Protein AF-0000000075946538 (afdb_homodimer)

Structure (mmCIF, N/CA/C/O backbone):
data_AF-0000000075946538-model_v1
#
loop_
_entity.id
_entity.type
_entity.pdbx_description
1 polymer 'Acid phosphatase 1'
#
loop_
_atom_site.group_PDB
_atom_site.id
_atom_site.type_symbol
_atom_site.label_atom_id
_atom_site.label_alt_id
_atom_site.label_comp_id
_atom_site.label_asym_id
_atom_site.label_entity_id
_atom_site.label_seq_id
_atom_site.pdbx_PDB_ins_code
_atom_site.Cartn_x
_atom_site.Cartn_y
_atom_site.Cartn_z
_atom_site.occupancy
_atom_site.B_iso_or_equiv
_atom_site.auth_seq_id
_atom_site.auth_comp_id
_atom_site.auth_asym_id
_atom_site.auth_atom_id
_atom_site.pdbx_PDB_model_num
ATOM 1 N N . MET A 1 1 ? -5.867 26.188 -26.312 1 31.89 1 MET A N 1
ATOM 2 C CA . MET A 1 1 ? -4.719 25.594 -26.984 1 31.89 1 MET A CA 1
ATOM 3 C C . MET A 1 1 ? -4.777 24.078 -26.922 1 31.89 1 MET A C 1
ATOM 5 O O . MET A 1 1 ? -4.801 23.5 -25.828 1 31.89 1 MET A O 1
ATOM 9 N N . MET A 1 2 ? -5.117 23.438 -27.969 1 32.75 2 MET A N 1
ATOM 10 C CA . MET A 1 2 ? -5.164 21.984 -28.156 1 32.75 2 MET A CA 1
ATOM 11 C C . MET A 1 2 ? -3.781 21.375 -27.969 1 32.75 2 MET A C 1
ATOM 13 O O . MET A 1 2 ? -2.828 21.75 -28.656 1 32.75 2 MET A O 1
ATOM 17 N N . LEU A 1 3 ? -3.543 21.016 -26.766 1 44.72 3 LEU A N 1
ATOM 18 C CA . LEU A 1 3 ? -2.23 20.391 -26.656 1 44.72 3 LEU A CA 1
ATOM 19 C C . LEU A 1 3 ? -2.014 19.391 -27.781 1 44.72 3 LEU A C 1
ATOM 21 O O . LEU A 1 3 ? -2.91 18.594 -28.094 1 44.72 3 LEU A O 1
ATOM 25 N N . GLY A 1 4 ? -1.104 19.594 -28.562 1 42.53 4 GLY A N 1
ATOM 26 C CA . GLY A 1 4 ? -0.754 18.75 -29.688 1 42.53 4 GLY A CA 1
ATOM 27 C C . GLY A 1 4 ? -0.598 17.281 -29.312 1 42.53 4 GLY A C 1
ATOM 28 O O . GLY A 1 4 ? -0.566 16.938 -28.141 1 42.53 4 GLY A O 1
ATOM 29 N N . PRO A 1 5 ? -0.587 16.406 -30.328 1 46 5 PRO A N 1
ATOM 30 C CA . PRO A 1 5 ? -0.604 14.945 -30.141 1 46 5 PRO A CA 1
ATOM 31 C C . PRO A 1 5 ? 0.456 14.477 -29.141 1 46 5 PRO A C 1
ATOM 33 O O . PRO A 1 5 ? 0.203 13.562 -28.359 1 46 5 PRO A O 1
ATOM 36 N N . ARG A 1 6 ? 1.699 14.93 -29.188 1 50.16 6 ARG A N 1
ATOM 37 C CA . ARG A 1 6 ? 2.797 14.578 -28.297 1 50.16 6 ARG A CA 1
ATOM 38 C C . ARG A 1 6 ? 2.498 15.023 -26.875 1 50.16 6 ARG A C 1
ATOM 40 O O . ARG A 1 6 ? 2.889 14.344 -25.906 1 50.16 6 ARG A O 1
ATOM 47 N N . SER A 1 7 ? 2.029 16.25 -26.781 1 46.72 7 SER A N 1
ATOM 48 C CA . SER A 1 7 ? 1.627 16.766 -25.484 1 46.72 7 SER A CA 1
ATOM 49 C C . SER A 1 7 ? 0.529 15.914 -24.859 1 46.72 7 SER A C 1
ATOM 51 O O . SER A 1 7 ? 0.557 15.641 -23.656 1 46.72 7 SER A O 1
ATOM 53 N N . SER A 1 8 ? -0.317 15.398 -25.688 1 49.72 8 SER A N 1
ATOM 54 C CA . SER A 1 8 ? -1.393 14.523 -25.234 1 49.72 8 SER A CA 1
ATOM 55 C C . SER A 1 8 ? -0.855 13.172 -24.781 1 49.72 8 SER A C 1
ATOM 57 O O . SER A 1 8 ? -1.28 12.633 -23.766 1 49.72 8 SER A O 1
ATOM 59 N N . MET A 1 9 ? 0.186 12.75 -25.562 1 53.84 9 MET A N 1
ATOM 60 C CA . MET A 1 9 ? 0.769 11.461 -25.219 1 53.84 9 MET A CA 1
ATOM 61 C C . MET A 1 9 ? 1.509 11.531 -23.891 1 53.84 9 MET A C 1
ATOM 63 O O . MET A 1 9 ? 1.411 10.617 -23.062 1 53.84 9 MET A O 1
ATOM 67 N N . ALA A 1 10 ? 2.23 12.68 -23.734 1 63.34 10 ALA A N 1
ATOM 68 C CA . ALA A 1 10 ? 2.939 12.875 -22.469 1 63.34 10 ALA A CA 1
ATOM 69 C C . ALA A 1 10 ? 1.96 13.039 -21.312 1 63.34 10 ALA A C 1
ATOM 71 O O . ALA A 1 10 ? 2.172 12.492 -20.219 1 63.34 10 ALA A O 1
ATOM 72 N N . PHE A 1 11 ? 0.862 13.75 -21.703 1 65.44 11 PHE A N 1
ATOM 73 C CA . PHE A 1 11 ? -0.162 13.984 -20.688 1 65.44 11 PHE A CA 1
ATOM 74 C C . PHE A 1 11 ? -0.811 12.68 -20.25 1 65.44 11 PHE A C 1
ATOM 76 O O . PHE A 1 11 ? -0.996 12.438 -19.062 1 65.44 11 PHE A O 1
ATOM 83 N N . ASP A 1 12 ? -0.948 11.852 -21.188 1 76.56 12 ASP A N 1
ATOM 84 C CA . ASP A 1 12 ? -1.56 10.562 -20.875 1 76.56 12 ASP A CA 1
ATOM 85 C C . ASP A 1 12 ? -0.589 9.664 -20.109 1 76.56 12 ASP A C 1
ATOM 87 O O . ASP A 1 12 ? -0.994 8.938 -19.188 1 76.56 12 ASP A O 1
ATOM 91 N N . SER A 1 13 ? 0.634 9.922 -20.359 1 86.12 13 SER A N 1
ATOM 92 C CA . SER A 1 13 ? 1.615 9.07 -19.688 1 86.12 13 SER A CA 1
ATOM 93 C C . SER A 1 13 ? 1.731 9.406 -18.203 1 86.12 13 SER A C 1
ATOM 95 O O . SER A 1 13 ? 1.835 8.508 -17.375 1 86.12 13 SER A O 1
ATOM 97 N N . CYS A 1 14 ? 1.591 10.688 -17.922 1 93.5 14 CYS A N 1
ATOM 98 C CA . CYS A 1 14 ? 1.673 11.094 -16.516 1 93.5 14 CYS A CA 1
ATOM 99 C C . CYS A 1 14 ? 0.448 10.633 -15.742 1 93.5 14 CYS A C 1
ATOM 101 O O . CYS A 1 14 ? 0.569 10.164 -14.602 1 93.5 14 CYS A O 1
ATOM 103 N N . TYR A 1 15 ? -0.694 10.75 -16.406 1 96.75 15 TYR A N 1
ATOM 104 C CA . TYR A 1 15 ? -1.92 10.289 -15.773 1 96.75 15 TYR A CA 1
ATOM 105 C C . TYR A 1 15 ? -1.862 8.789 -15.5 1 96.75 15 TYR A C 1
ATOM 107 O O . TYR A 1 15 ? -2.203 8.328 -14.406 1 96.75 15 TYR A O 1
ATOM 115 N N . CYS A 1 16 ? -1.455 8.039 -16.5 1 98.44 16 CYS A N 1
ATOM 116 C CA . CYS A 1 16 ? -1.465 6.582 -16.406 1 98.44 16 CYS A CA 1
ATOM 117 C C . CYS A 1 16 ? -0.419 6.094 -15.414 1 98.44 16 CYS A C 1
ATOM 119 O O . CYS A 1 16 ? -0.626 5.09 -14.727 1 98.44 16 CYS A O 1
ATOM 121 N N . LEU A 1 17 ? 0.746 6.816 -15.344 1 98.12 17 LEU A N 1
ATOM 122 C CA . LEU A 1 17 ? 1.704 6.52 -14.281 1 98.12 17 LEU A CA 1
ATOM 123 C C . LEU A 1 17 ? 1.082 6.742 -12.906 1 98.12 17 LEU A C 1
ATOM 125 O O . LEU A 1 17 ? 1.221 5.902 -12.016 1 98.12 17 LEU A O 1
ATOM 129 N N . SER A 1 18 ? 0.358 7.863 -12.758 1 98.69 18 SER A N 1
ATOM 130 C CA . SER A 1 18 ? -0.304 8.156 -11.484 1 98.69 18 SER A CA 1
ATOM 131 C C . SER A 1 18 ? -1.344 7.098 -11.148 1 98.69 18 SER A C 1
ATOM 133 O O . SER A 1 18 ? -1.457 6.684 -9.992 1 98.69 18 SER A O 1
ATOM 135 N N . TRP A 1 19 ? -2.086 6.664 -12.148 1 98.75 19 TRP A N 1
ATOM 136 C CA . TRP A 1 19 ? -3.092 5.629 -11.93 1 98.75 19 TRP A CA 1
ATOM 137 C C . TRP A 1 19 ? -2.443 4.316 -11.508 1 98.75 19 TRP A C 1
ATOM 139 O O . TRP A 1 19 ? -2.9 3.662 -10.57 1 98.75 19 TRP A O 1
ATOM 149 N N . ARG A 1 20 ? -1.355 3.945 -12.18 1 98.69 20 ARG A N 1
ATOM 150 C CA . ARG A 1 20 ? -0.654 2.713 -11.836 1 98.69 20 ARG A CA 1
ATOM 151 C C . ARG A 1 20 ? -0.139 2.758 -10.398 1 98.69 20 ARG A C 1
ATOM 153 O O . ARG A 1 20 ? -0.251 1.775 -9.664 1 98.69 20 ARG A O 1
ATOM 160 N N . VAL A 1 21 ? 0.412 3.916 -9.992 1 98.62 21 VAL A N 1
ATOM 161 C CA . VAL A 1 21 ? 0.906 4.055 -8.625 1 98.62 21 VAL A CA 1
ATOM 162 C C . VAL A 1 21 ? -0.26 3.963 -7.645 1 98.62 21 VAL A C 1
ATOM 164 O O . VAL A 1 21 ? -0.14 3.346 -6.586 1 98.62 21 VAL A O 1
ATOM 167 N N . ALA A 1 22 ? -1.389 4.539 -8.023 1 98.88 22 ALA A N 1
ATOM 168 C CA . ALA A 1 22 ? -2.576 4.453 -7.184 1 98.88 22 ALA A CA 1
ATOM 169 C C . ALA A 1 22 ? -3.027 3.002 -7.02 1 98.88 22 ALA A C 1
ATOM 171 O O . ALA A 1 22 ? -3.514 2.613 -5.953 1 98.88 22 ALA A O 1
ATOM 172 N N . VAL A 1 23 ? -2.893 2.201 -8.062 1 98.81 23 VAL A N 1
ATOM 173 C CA . VAL A 1 23 ? -3.207 0.778 -8 1 98.81 23 VAL A CA 1
ATOM 174 C C . VAL A 1 23 ? -2.273 0.083 -7.012 1 98.81 23 VAL A C 1
ATOM 176 O O . VAL A 1 23 ? -2.729 -0.641 -6.121 1 98.81 23 VAL A O 1
ATOM 179 N N . GLU A 1 24 ? -0.963 0.365 -7.133 1 98.81 24 GLU A N 1
ATOM 180 C CA . GLU A 1 24 ? 0.035 -0.328 -6.324 1 98.81 24 GLU A CA 1
ATOM 181 C C . GLU A 1 24 ? -0.018 0.131 -4.867 1 98.81 24 GLU A C 1
ATOM 183 O O . GLU A 1 24 ? 0.319 -0.63 -3.959 1 98.81 24 GLU A O 1
ATOM 188 N N . ALA A 1 25 ? -0.544 1.321 -4.629 1 98.69 25 ALA A N 1
ATOM 189 C CA . ALA A 1 25 ? -0.667 1.85 -3.273 1 98.69 25 ALA A CA 1
ATOM 190 C C . ALA A 1 25 ? -2.037 1.532 -2.684 1 98.69 25 ALA A C 1
ATOM 192 O O . ALA A 1 25 ? -2.369 1.993 -1.589 1 98.69 25 ALA A O 1
ATOM 193 N N . ASN A 1 26 ? -2.859 0.818 -3.416 1 98.31 26 ASN A N 1
ATOM 194 C CA . ASN A 1 26 ? -4.191 0.368 -3.023 1 98.31 26 ASN A CA 1
ATOM 195 C C . ASN A 1 26 ? -5.172 1.534 -2.932 1 98.31 26 ASN A C 1
ATOM 197 O O . ASN A 1 26 ? -6.188 1.442 -2.242 1 98.31 26 ASN A O 1
ATOM 201 N N . ASN A 1 27 ? -4.848 2.689 -3.535 1 98.75 27 ASN A N 1
ATOM 202 C CA . ASN A 1 27 ? -5.781 3.807 -3.631 1 98.75 27 ASN A CA 1
ATOM 203 C C . ASN A 1 27 ? -6.887 3.527 -4.645 1 98.75 27 ASN A C 1
ATOM 205 O O . ASN A 1 27 ? -8.055 3.814 -4.391 1 98.75 27 ASN A O 1
ATOM 209 N N . ALA A 1 28 ? -6.48 3.012 -5.82 1 98.5 28 ALA A N 1
ATOM 210 C CA . ALA A 1 28 ? -7.449 2.643 -6.852 1 98.5 28 ALA A CA 1
ATOM 211 C C . ALA A 1 28 ? -7.992 1.238 -6.613 1 98.5 28 ALA A C 1
ATOM 213 O O . ALA A 1 28 ? -7.258 0.254 -6.719 1 98.5 28 ALA A O 1
ATOM 214 N N . GLN A 1 29 ? -9.242 1.159 -6.293 1 96.81 29 GLN A N 1
ATOM 215 C CA . GLN A 1 29 ? -9.875 -0.128 -6.02 1 96.81 29 GLN A CA 1
ATOM 216 C C . GLN A 1 29 ? -11.125 -0.317 -6.867 1 96.81 29 GLN A C 1
ATOM 218 O O . GLN A 1 29 ? -11.641 0.641 -7.453 1 96.81 29 GLN A O 1
ATOM 223 N N . ALA A 1 30 ? -11.5 -1.527 -7 1 94.38 30 ALA A N 1
ATOM 224 C CA . ALA A 1 30 ? -12.789 -1.938 -7.559 1 94.38 30 ALA A CA 1
ATOM 225 C C . ALA A 1 30 ? -12.906 -1.52 -9.023 1 94.38 30 ALA A C 1
ATOM 227 O O . ALA A 1 30 ? -14.016 -1.262 -9.508 1 94.38 30 ALA A O 1
ATOM 228 N N . TRP A 1 31 ? -11.766 -1.304 -9.664 1 95.88 31 TRP A N 1
ATOM 229 C CA . TRP A 1 31 ? -11.812 -1.062 -11.102 1 95.88 31 TRP A CA 1
ATOM 230 C C . TRP A 1 31 ? -11.938 -2.375 -11.875 1 95.88 31 TRP A C 1
ATOM 232 O O . TRP A 1 31 ? -11.375 -3.393 -11.469 1 95.88 31 TRP A O 1
ATOM 242 N N . ARG A 1 32 ? -12.625 -2.41 -12.891 1 95.5 32 ARG A N 1
ATOM 243 C CA . ARG A 1 32 ? -12.953 -3.635 -13.609 1 95.5 32 ARG A CA 1
ATOM 244 C C . ARG A 1 32 ? -11.977 -3.871 -14.758 1 95.5 32 ARG A C 1
ATOM 246 O O . ARG A 1 32 ? -11.664 -5.02 -15.086 1 95.5 32 ARG A O 1
ATOM 253 N N . MET A 1 33 ? -11.617 -2.719 -15.352 1 97.62 33 MET A N 1
ATOM 254 C CA . MET A 1 33 ? -10.688 -2.736 -16.469 1 97.62 33 MET A CA 1
ATOM 255 C C . MET A 1 33 ? -9.664 -1.613 -16.344 1 97.62 33 MET A C 1
ATOM 257 O O . MET A 1 33 ? -9.898 -0.627 -15.648 1 97.62 33 MET A O 1
ATOM 261 N N . VAL A 1 34 ? -8.609 -1.823 -16.984 1 98.31 34 VAL A N 1
ATOM 262 C CA . VAL A 1 34 ? -7.676 -0.721 -17.172 1 98.31 34 VAL A CA 1
ATOM 263 C C . VAL A 1 34 ? -8.367 0.436 -17.891 1 98.31 34 VAL A C 1
ATOM 265 O O . VAL A 1 34 ? -9.078 0.228 -18.875 1 98.31 34 VAL A O 1
ATOM 268 N N . PRO A 1 35 ? -8.227 1.681 -17.344 1 97.56 35 PRO A N 1
ATOM 269 C CA . PRO A 1 35 ? -8.812 2.789 -18.094 1 97.56 35 PRO A CA 1
ATOM 270 C C . PRO A 1 35 ? -8.398 2.789 -19.562 1 97.56 35 PRO A C 1
ATOM 272 O O . PRO A 1 35 ? -7.234 2.561 -19.891 1 97.56 35 PRO A O 1
ATOM 275 N N . ALA A 1 36 ? -9.352 3.102 -20.422 1 97.19 36 ALA A N 1
ATOM 276 C CA . ALA A 1 36 ? -9.117 3.029 -21.875 1 97.19 36 ALA A CA 1
ATOM 277 C C . ALA A 1 36 ? -7.883 3.834 -22.266 1 97.19 36 ALA A C 1
ATOM 279 O O . ALA A 1 36 ? -7.055 3.367 -23.047 1 97.19 36 ALA A O 1
ATOM 280 N N . ARG A 1 37 ? -7.707 5.008 -21.672 1 96.94 37 ARG A N 1
ATOM 281 C CA . ARG A 1 37 ? -6.613 5.898 -22.047 1 96.94 37 ARG A CA 1
ATOM 282 C C . ARG A 1 37 ? -5.277 5.363 -21.531 1 96.94 37 ARG A C 1
ATOM 284 O O . ARG A 1 37 ? -4.219 5.863 -21.922 1 96.94 37 ARG A O 1
ATOM 291 N N . CYS A 1 38 ? -5.312 4.281 -20.688 1 98.12 38 CYS A N 1
ATOM 292 C CA . CYS A 1 38 ? -4.074 3.803 -20.078 1 98.12 38 CYS A CA 1
ATOM 293 C C . CYS A 1 38 ? -3.697 2.43 -20.625 1 98.12 38 CYS A C 1
ATOM 295 O O . CYS A 1 38 ? -2.693 1.848 -20.203 1 98.12 38 CYS A O 1
ATOM 297 N N . VAL A 1 39 ? -4.461 1.853 -21.531 1 98.12 39 VAL A N 1
ATOM 298 C CA . VAL A 1 39 ? -4.219 0.5 -22.031 1 98.12 39 VAL A CA 1
ATOM 299 C C . VAL A 1 39 ? -2.846 0.429 -22.688 1 98.12 39 VAL A C 1
ATOM 301 O O . VAL A 1 39 ? -2.057 -0.475 -22.406 1 98.12 39 VAL A O 1
ATOM 304 N N . LEU A 1 40 ? -2.535 1.398 -23.531 1 97.56 40 LEU A N 1
ATOM 305 C CA . LEU A 1 40 ? -1.239 1.402 -24.203 1 97.56 40 LEU A CA 1
ATOM 306 C C . LEU A 1 40 ? -0.108 1.595 -23.203 1 97.56 40 LEU A C 1
ATOM 308 O O . LEU A 1 40 ? 0.957 0.988 -23.328 1 97.56 40 LEU A O 1
ATOM 312 N N . TYR A 1 41 ? -0.329 2.457 -22.266 1 97.81 41 TYR A N 1
ATOM 313 C CA . TYR A 1 41 ? 0.658 2.664 -21.203 1 97.81 41 TYR A CA 1
ATOM 314 C C . TYR A 1 41 ? 0.95 1.362 -20.469 1 97.81 41 TYR A C 1
ATOM 316 O O . TYR A 1 41 ? 2.111 1.021 -20.234 1 97.81 41 TYR A O 1
ATOM 324 N N . VAL A 1 42 ? -0.098 0.597 -20.094 1 98.44 42 VAL A N 1
ATOM 325 C CA . VAL A 1 42 ? 0.065 -0.641 -19.344 1 98.44 42 VAL A CA 1
ATOM 326 C C . VAL A 1 42 ? 0.774 -1.683 -20.203 1 98.44 42 VAL A C 1
ATOM 328 O O . VAL A 1 42 ? 1.653 -2.402 -19.719 1 98.44 42 VAL A O 1
ATOM 331 N N . GLU A 1 43 ? 0.409 -1.729 -21.469 1 98.25 43 GLU A N 1
ATOM 332 C CA . GLU A 1 43 ? 1.116 -2.611 -22.406 1 98.25 43 GLU A CA 1
ATOM 333 C C . GLU A 1 43 ? 2.615 -2.322 -22.406 1 98.25 43 GLU A C 1
ATOM 335 O O . GLU A 1 43 ? 3.428 -3.236 -22.25 1 98.25 43 GLU A O 1
ATOM 340 N N . ASN A 1 44 ? 2.961 -1.08 -22.562 1 97.81 44 ASN A N 1
ATOM 341 C CA . ASN A 1 44 ? 4.363 -0.687 -22.578 1 97.81 44 ASN A CA 1
ATOM 342 C C . ASN A 1 44 ? 5.043 -0.965 -21.25 1 97.81 44 ASN A C 1
ATOM 344 O O . ASN A 1 44 ? 6.191 -1.41 -21.203 1 97.81 44 ASN A O 1
ATOM 348 N N . TYR A 1 45 ? 4.316 -0.678 -20.156 1 97.88 45 TYR A N 1
ATOM 349 C CA . TYR A 1 45 ? 4.844 -0.939 -18.828 1 97.88 45 TYR A CA 1
ATOM 350 C C . TYR A 1 45 ? 5.223 -2.406 -18.672 1 97.88 45 TYR A C 1
ATOM 352 O O . TYR A 1 45 ? 6.312 -2.723 -18.188 1 97.88 45 TYR A O 1
ATOM 360 N N . MET A 1 46 ? 4.355 -3.307 -19.141 1 98.38 46 MET A N 1
ATOM 361 C CA . MET A 1 46 ? 4.527 -4.742 -18.938 1 98.38 46 MET A CA 1
ATOM 362 C C . MET A 1 46 ? 5.629 -5.293 -19.844 1 98.38 46 MET A C 1
ATOM 364 O O . MET A 1 46 ? 6.32 -6.246 -19.469 1 98.38 46 MET A O 1
ATOM 368 N N . LEU A 1 47 ? 5.816 -4.633 -20.969 1 97.75 47 LEU A N 1
ATOM 369 C CA . LEU A 1 47 ? 6.633 -5.289 -21.984 1 97.75 47 LEU A CA 1
ATOM 370 C C . LEU A 1 47 ? 7.988 -4.602 -22.125 1 97.75 47 LEU A C 1
ATOM 372 O O . LEU A 1 47 ? 8.961 -5.215 -22.562 1 97.75 47 LEU A O 1
ATOM 376 N N . ALA A 1 48 ? 8.07 -3.385 -21.734 1 96.56 48 ALA A N 1
ATOM 377 C CA . ALA A 1 48 ? 9.234 -2.598 -22.109 1 96.56 48 ALA A CA 1
ATOM 378 C C . ALA A 1 48 ? 10.258 -2.551 -20.969 1 96.56 48 ALA A C 1
ATOM 380 O O . ALA A 1 48 ? 11.117 -1.673 -20.938 1 96.56 48 ALA A O 1
ATOM 381 N N . GLY A 1 49 ? 10.117 -3.385 -20 1 96.38 49 GLY A N 1
ATOM 382 C CA . GLY A 1 49 ? 11.211 -3.557 -19.062 1 96.38 49 GLY A CA 1
ATOM 383 C C . GLY A 1 49 ? 10.914 -2.99 -17.688 1 96.38 49 GLY A C 1
ATOM 384 O O . GLY A 1 49 ? 11.461 -3.459 -16.688 1 96.38 49 GLY A O 1
ATOM 385 N N . GLN A 1 50 ? 10.062 -1.921 -17.562 1 97.5 50 GLN A N 1
ATOM 386 C CA . GLN A 1 50 ? 9.828 -1.289 -16.266 1 97.5 50 GLN A CA 1
ATOM 387 C C . GLN A 1 50 ? 9.18 -2.266 -15.289 1 97.5 50 GLN A C 1
ATOM 389 O O . GLN A 1 50 ? 9.484 -2.248 -14.094 1 97.5 50 GLN A O 1
ATOM 394 N N . TYR A 1 51 ? 8.281 -3.115 -15.758 1 98.38 51 TYR A N 1
ATOM 395 C CA . TYR A 1 51 ? 7.676 -4.129 -14.898 1 98.38 51 TYR A CA 1
ATOM 396 C C . TYR A 1 51 ? 8.742 -5.004 -14.25 1 98.38 51 TYR A C 1
ATOM 398 O O . TYR A 1 51 ? 8.727 -5.211 -13.031 1 98.38 51 TYR A O 1
ATOM 406 N N . ASN A 1 52 ? 9.648 -5.48 -15.031 1 98.06 52 ASN A N 1
ATOM 407 C CA . ASN A 1 52 ? 10.711 -6.328 -14.508 1 98.06 52 ASN A CA 1
ATOM 408 C C . ASN A 1 52 ? 11.555 -5.59 -13.469 1 98.06 52 ASN A C 1
ATOM 410 O O . ASN A 1 52 ? 11.961 -6.172 -12.461 1 98.06 52 ASN A O 1
ATOM 414 N N . LYS A 1 53 ? 11.797 -4.348 -13.758 1 98.12 53 LYS A N 1
ATOM 415 C CA . LYS A 1 53 ? 12.57 -3.545 -12.812 1 98.12 53 LYS A CA 1
ATOM 416 C C . LYS A 1 53 ? 11.812 -3.367 -11.5 1 98.12 53 LYS A C 1
ATOM 418 O O . LYS A 1 53 ? 12.414 -3.391 -10.422 1 98.12 53 LYS A O 1
ATOM 423 N N . ASP A 1 54 ? 10.516 -3.133 -11.594 1 98.75 54 ASP A N 1
ATOM 424 C CA . ASP A 1 54 ? 9.711 -3.004 -10.383 1 98.75 54 ASP A CA 1
ATOM 425 C C . ASP A 1 54 ? 9.711 -4.301 -9.578 1 98.75 54 ASP A C 1
ATOM 427 O O . ASP A 1 54 ? 9.805 -4.277 -8.352 1 98.75 54 ASP A O 1
ATOM 431 N N . VAL A 1 55 ? 9.602 -5.453 -10.242 1 98.88 55 VAL A N 1
ATOM 432 C CA . VAL A 1 55 ? 9.648 -6.75 -9.57 1 98.88 55 VAL A CA 1
ATOM 433 C C . VAL A 1 55 ? 11.008 -6.938 -8.906 1 98.88 55 VAL A C 1
ATOM 435 O O . VAL A 1 55 ? 11.086 -7.355 -7.746 1 98.88 55 VAL A O 1
ATOM 438 N N . ASP A 1 56 ? 12.07 -6.602 -9.602 1 98.56 56 ASP A N 1
ATOM 439 C CA . ASP A 1 56 ? 13.414 -6.715 -9.047 1 98.56 56 ASP A CA 1
ATOM 440 C C . ASP A 1 56 ? 13.57 -5.848 -7.797 1 98.56 56 ASP A C 1
ATOM 442 O O . ASP A 1 56 ? 14.25 -6.238 -6.848 1 98.56 56 ASP A O 1
ATOM 446 N N . MET A 1 57 ? 12.984 -4.723 -7.844 1 98.62 57 MET A N 1
ATOM 447 C CA . MET A 1 57 ? 13.031 -3.838 -6.684 1 98.62 57 MET A CA 1
ATOM 448 C C . MET A 1 57 ? 12.336 -4.477 -5.484 1 98.62 57 MET A C 1
ATOM 450 O O . MET A 1 57 ? 12.844 -4.414 -4.363 1 98.62 57 MET A O 1
ATOM 454 N N . VAL A 1 58 ? 11.203 -5.074 -5.695 1 98.88 58 VAL A N 1
ATOM 455 C CA . VAL A 1 58 ? 10.508 -5.777 -4.621 1 98.88 58 VAL A CA 1
ATOM 456 C C . VAL A 1 58 ? 11.406 -6.883 -4.066 1 98.88 58 VAL A C 1
ATOM 458 O O . VAL A 1 58 ? 11.523 -7.047 -2.852 1 98.88 58 VAL A O 1
ATOM 461 N N . MET A 1 59 ? 12.086 -7.621 -4.965 1 98.75 59 MET A N 1
ATOM 462 C CA . MET A 1 59 ? 12.984 -8.688 -4.535 1 98.75 59 MET A CA 1
ATOM 463 C C . MET A 1 59 ? 14.148 -8.117 -3.727 1 98.75 59 MET A C 1
ATOM 465 O O . MET A 1 59 ? 14.609 -8.75 -2.77 1 98.75 59 MET A O 1
ATOM 469 N N . GLU A 1 60 ? 14.602 -6.996 -4.176 1 98.12 60 GLU A N 1
ATOM 470 C CA . GLU A 1 60 ? 15.664 -6.336 -3.426 1 98.12 60 GLU A CA 1
ATOM 471 C C . GLU A 1 60 ? 15.219 -6 -2.006 1 98.12 60 GLU A C 1
ATOM 473 O O . GLU A 1 60 ? 15.961 -6.215 -1.046 1 98.12 60 GLU A O 1
ATOM 478 N N . GLN A 1 61 ? 14.016 -5.488 -1.879 1 98.44 61 GLN A N 1
ATOM 479 C CA . GLN A 1 61 ? 13.484 -5.176 -0.555 1 98.44 61 GLN A CA 1
ATOM 480 C C . GLN A 1 61 ? 13.32 -6.438 0.285 1 98.44 61 GLN A C 1
ATOM 482 O O . GLN A 1 61 ? 13.594 -6.43 1.488 1 98.44 61 GLN A O 1
ATOM 487 N N . ILE A 1 62 ? 12.906 -7.547 -0.287 1 98.69 62 ILE A N 1
ATOM 488 C CA . ILE A 1 62 ? 12.789 -8.828 0.407 1 98.69 62 ILE A CA 1
ATOM 489 C C . ILE A 1 62 ? 14.164 -9.289 0.874 1 98.69 62 ILE A C 1
ATOM 491 O O . ILE A 1 62 ? 14.32 -9.766 2.002 1 98.69 62 ILE A O 1
ATOM 495 N N . SER A 1 63 ? 15.117 -9.109 -0.015 1 97.75 63 SER A N 1
ATOM 496 C CA . SER A 1 63 ? 16.484 -9.508 0.326 1 97.75 63 SER A CA 1
ATOM 497 C C . SER A 1 63 ? 17 -8.719 1.521 1 97.75 63 SER A C 1
ATOM 499 O O . SER A 1 63 ? 17.656 -9.281 2.408 1 97.75 63 SER A O 1
ATOM 501 N N . ILE A 1 64 ? 16.719 -7.445 1.56 1 96.69 64 ILE A N 1
ATOM 502 C CA . ILE A 1 64 ? 17.125 -6.605 2.682 1 96.69 64 ILE A CA 1
ATOM 503 C C . ILE A 1 64 ? 16.453 -7.09 3.959 1 96.69 64 ILE A C 1
ATOM 505 O O . ILE A 1 64 ? 17.094 -7.234 5 1 96.69 64 ILE A O 1
ATOM 509 N N . TYR A 1 65 ? 15.25 -7.426 3.877 1 97.19 65 TYR A N 1
ATOM 510 C CA . TYR A 1 65 ? 14.469 -7.898 5.016 1 97.19 65 TYR A CA 1
ATOM 511 C C . TYR A 1 65 ? 14.977 -9.25 5.508 1 97.19 65 TYR A C 1
ATOM 513 O O . TYR A 1 65 ? 15.062 -9.484 6.715 1 97.19 65 TYR A O 1
ATOM 521 N N . LEU A 1 66 ? 15.336 -10.102 4.574 1 96.44 66 LEU A N 1
ATOM 522 C CA . LEU A 1 66 ? 15.789 -11.453 4.887 1 96.44 66 LEU A CA 1
ATOM 523 C C . LEU A 1 66 ? 17.203 -11.43 5.449 1 96.44 66 LEU A C 1
ATOM 525 O O . LEU A 1 66 ? 17.656 -12.414 6.043 1 96.44 66 LEU A O 1
ATOM 529 N N . ASN A 1 67 ? 17.797 -10.305 5.137 1 90.56 67 ASN A N 1
ATOM 530 C CA . ASN A 1 67 ? 19.203 -10.266 5.527 1 90.56 67 ASN A CA 1
ATOM 531 C C . ASN A 1 67 ? 19.375 -10.508 7.027 1 90.56 67 ASN A C 1
ATOM 533 O O . ASN A 1 67 ? 18.812 -9.781 7.84 1 90.56 67 ASN A O 1
ATOM 537 N N . GLY A 1 68 ? 20 -11.555 7.379 1 85.5 68 GLY A N 1
ATOM 538 C CA . GLY A 1 68 ? 20.312 -11.938 8.75 1 85.5 68 GLY A CA 1
ATOM 539 C C . GLY A 1 68 ? 19.234 -12.766 9.398 1 85.5 68 GLY A C 1
ATOM 540 O O . GLY A 1 68 ? 19.375 -13.219 10.539 1 85.5 68 GLY A O 1
ATOM 541 N N . MET A 1 69 ? 18.172 -12.93 8.664 1 92.25 69 MET A N 1
ATOM 542 C CA . MET A 1 69 ? 17.109 -13.773 9.195 1 92.25 69 MET A CA 1
ATOM 543 C C . MET A 1 69 ? 17.422 -15.25 8.984 1 92.25 69 MET A C 1
ATOM 545 O O . MET A 1 69 ? 17.781 -15.664 7.879 1 92.25 69 MET A O 1
ATOM 549 N N . VAL A 1 70 ? 17.344 -16 10.062 1 92.44 70 VAL A N 1
ATOM 550 C CA . VAL A 1 70 ? 17.578 -17.438 10 1 92.44 70 VAL A CA 1
ATOM 551 C C . VAL A 1 70 ? 16.312 -18.188 10.461 1 92.44 70 VAL A C 1
ATOM 553 O O . VAL A 1 70 ? 15.727 -17.828 11.484 1 92.44 70 VAL A O 1
ATOM 556 N N . ALA A 1 71 ? 15.961 -19.062 9.609 1 95.44 71 ALA A N 1
ATOM 557 C CA . ALA A 1 71 ? 14.828 -19.891 10.016 1 95.44 71 ALA A CA 1
ATOM 558 C C . ALA A 1 71 ? 15.148 -20.656 11.305 1 95.44 71 ALA A C 1
ATOM 560 O O . ALA A 1 71 ? 16.25 -21.156 11.477 1 95.44 71 ALA A O 1
ATOM 561 N N . GLY A 1 72 ? 14.195 -20.688 12.102 1 94.12 72 GLY A N 1
ATOM 562 C CA . GLY A 1 72 ? 14.375 -21.422 13.336 1 94.12 72 GLY A CA 1
ATOM 563 C C . GLY A 1 72 ? 14.531 -22.922 13.125 1 94.12 72 GLY A C 1
ATOM 564 O O . GLY A 1 72 ? 14.086 -23.453 12.109 1 94.12 72 GLY A O 1
ATOM 565 N N . ASP A 1 73 ? 14.945 -23.531 14.133 1 94.69 73 ASP A N 1
ATOM 566 C CA . ASP A 1 73 ? 15.203 -24.969 14.062 1 94.69 73 ASP A CA 1
ATOM 567 C C . ASP A 1 73 ? 13.914 -25.766 14.203 1 94.69 73 ASP A C 1
ATOM 569 O O . ASP A 1 73 ? 13.867 -26.953 13.867 1 94.69 73 ASP A O 1
ATOM 573 N N . ASP A 1 74 ? 12.93 -25.125 14.594 1 96.81 74 ASP A N 1
ATOM 574 C CA . ASP A 1 74 ? 11.688 -25.844 14.852 1 96.81 74 ASP A CA 1
ATOM 575 C C . ASP A 1 74 ? 10.891 -26.062 13.57 1 96.81 74 ASP A C 1
ATOM 577 O O . ASP A 1 74 ? 9.867 -26.75 13.57 1 96.81 74 ASP A O 1
ATOM 581 N N . GLY A 1 75 ? 11.312 -25.438 12.523 1 96.06 75 GLY A N 1
ATOM 582 C CA . GLY A 1 75 ? 10.68 -25.656 11.234 1 96.06 75 GLY A CA 1
ATOM 583 C C . GLY A 1 75 ? 9.32 -24.969 11.117 1 96.06 75 GLY A C 1
ATOM 584 O O . GLY A 1 75 ? 8.453 -25.438 10.375 1 96.06 75 GLY A O 1
ATOM 585 N N . MET A 1 76 ? 9.172 -23.844 11.836 1 98.44 76 MET A N 1
ATOM 586 C CA . MET A 1 76 ? 7.828 -23.266 11.883 1 98.44 76 MET A CA 1
ATOM 587 C C . MET A 1 76 ? 7.82 -21.859 11.289 1 98.44 76 MET A C 1
ATOM 589 O O . MET A 1 76 ? 6.805 -21.172 11.352 1 98.44 76 MET A O 1
ATOM 593 N N . ASP A 1 77 ? 8.961 -21.438 10.727 1 98.75 77 ASP A N 1
ATOM 594 C CA . ASP A 1 77 ? 9 -20.156 10.031 1 98.75 77 ASP A CA 1
ATOM 595 C C . ASP A 1 77 ? 8.539 -20.312 8.578 1 98.75 77 ASP A C 1
ATOM 597 O O . ASP A 1 77 ? 9.141 -21.062 7.812 1 98.75 77 ASP A O 1
ATOM 601 N N . ALA A 1 78 ? 7.539 -19.547 8.234 1 98.88 78 ALA A N 1
ATOM 602 C CA . ALA A 1 78 ? 6.852 -19.781 6.965 1 98.88 78 ALA A CA 1
ATOM 603 C C . ALA A 1 78 ? 6.871 -18.516 6.105 1 98.88 78 ALA A C 1
ATOM 605 O O . ALA A 1 78 ? 6.996 -17.406 6.621 1 98.88 78 ALA A O 1
ATOM 606 N N . TRP A 1 79 ? 6.852 -18.75 4.895 1 98.94 79 TRP A N 1
ATOM 607 C CA . TRP A 1 79 ? 6.543 -17.75 3.889 1 98.94 79 TRP A CA 1
ATOM 608 C C . TRP A 1 79 ? 5.34 -18.156 3.049 1 98.94 79 TRP A C 1
ATOM 610 O O . TRP A 1 79 ? 5.184 -19.344 2.717 1 98.94 79 TRP A O 1
ATOM 620 N N . VAL A 1 80 ? 4.488 -17.203 2.711 1 99 80 VAL A N 1
ATOM 621 C CA . VAL A 1 80 ? 3.338 -17.438 1.847 1 99 80 VAL A CA 1
ATOM 622 C C . VAL A 1 80 ? 3.514 -16.688 0.534 1 99 80 VAL A C 1
ATOM 624 O O . VAL A 1 80 ? 3.783 -15.484 0.537 1 99 80 VAL A O 1
ATOM 627 N N . LEU A 1 81 ? 3.424 -17.359 -0.593 1 99 81 LEU A N 1
ATOM 628 C CA . LEU A 1 81 ? 3.484 -16.75 -1.921 1 99 81 LEU A CA 1
ATOM 629 C C . LEU A 1 81 ? 2.191 -17.016 -2.691 1 99 81 LEU A C 1
ATOM 631 O O . LEU A 1 81 ? 1.727 -18.156 -2.773 1 99 81 LEU A O 1
ATOM 635 N N . ASP A 1 82 ? 1.638 -15.945 -3.252 1 98.94 82 ASP A N 1
ATOM 636 C CA . ASP A 1 82 ? 0.587 -16.109 -4.25 1 98.94 82 ASP A CA 1
ATOM 637 C C . ASP A 1 82 ? 1.129 -16.766 -5.52 1 98.94 82 ASP A C 1
ATOM 639 O O . ASP A 1 82 ? 2.344 -16.891 -5.688 1 98.94 82 ASP A O 1
ATOM 643 N N . ILE A 1 83 ? 0.2 -17.219 -6.402 1 98.94 83 ILE A N 1
ATOM 644 C CA . ILE A 1 83 ? 0.676 -17.922 -7.59 1 98.94 83 ILE A CA 1
ATOM 645 C C . ILE A 1 83 ? 0.462 -17.047 -8.82 1 98.94 83 ILE A C 1
ATOM 647 O O . ILE A 1 83 ? 1.418 -16.703 -9.523 1 98.94 83 ILE A O 1
ATOM 651 N N . ASP A 1 84 ? -0.789 -16.609 -9.086 1 98.81 84 ASP A N 1
ATOM 652 C CA . ASP A 1 84 ? -1.095 -15.875 -10.305 1 98.81 84 ASP A CA 1
ATOM 653 C C . ASP A 1 84 ? -0.447 -14.492 -10.289 1 98.81 84 ASP A C 1
ATOM 655 O O . ASP A 1 84 ? -0.773 -13.656 -9.438 1 98.81 84 ASP A O 1
ATOM 659 N N . ASP A 1 85 ? 0.492 -14.312 -11.25 1 98.88 85 ASP A N 1
ATOM 660 C CA . ASP A 1 85 ? 1.262 -13.086 -11.461 1 98.88 85 ASP A CA 1
ATOM 661 C C . ASP A 1 85 ? 2.092 -12.742 -10.227 1 98.88 85 ASP A C 1
ATOM 663 O O . ASP A 1 85 ? 2.385 -11.578 -9.969 1 98.88 85 ASP A O 1
ATOM 667 N N . THR A 1 86 ? 2.359 -13.766 -9.422 1 98.94 86 THR A N 1
ATOM 668 C CA . THR A 1 86 ? 3.371 -13.797 -8.375 1 98.94 86 THR A CA 1
ATOM 669 C C . THR A 1 86 ? 4.414 -14.875 -8.656 1 98.94 86 THR A C 1
ATOM 671 O O . THR A 1 86 ? 5.512 -14.578 -9.125 1 98.94 86 THR A O 1
ATOM 674 N N . CYS A 1 87 ? 4.027 -16.125 -8.617 1 98.94 87 CYS A N 1
ATOM 675 C CA . CYS A 1 87 ? 4.926 -17.188 -9.016 1 98.94 87 CYS A CA 1
ATOM 676 C C . CYS A 1 87 ? 4.883 -17.406 -10.531 1 98.94 87 CYS A C 1
ATOM 678 O O . CYS A 1 87 ? 5.922 -17.438 -11.188 1 98.94 87 CYS A O 1
ATOM 680 N N . LEU A 1 88 ? 3.658 -17.547 -11.062 1 98.94 88 LEU A N 1
ATOM 681 C CA . LEU A 1 88 ? 3.424 -17.797 -12.484 1 98.94 88 LEU A CA 1
ATOM 682 C C . LEU A 1 88 ? 2.879 -16.547 -13.164 1 98.94 88 LEU A C 1
ATOM 684 O O . LEU A 1 88 ? 2.023 -15.852 -12.609 1 98.94 88 LEU A O 1
ATOM 688 N N . SER A 1 89 ? 3.354 -16.281 -14.336 1 98.81 89 SER A N 1
ATOM 689 C CA . SER A 1 89 ? 2.93 -15.086 -15.062 1 98.81 89 SER A CA 1
ATOM 690 C C . SER A 1 89 ? 1.748 -15.391 -15.977 1 98.81 89 SER A C 1
ATOM 692 O O . SER A 1 89 ? 1.78 -16.359 -16.75 1 98.81 89 SER A O 1
ATOM 694 N N . ASN A 1 90 ? 0.749 -14.562 -15.906 1 98.25 90 ASN A N 1
ATOM 695 C CA . ASN A 1 90 ? -0.39 -14.641 -16.812 1 98.25 90 ASN A CA 1
ATOM 696 C C . ASN A 1 90 ? -0.318 -13.57 -17.906 1 98.25 90 ASN A C 1
ATOM 698 O O . ASN A 1 90 ? -1.336 -13.219 -18.5 1 98.25 90 ASN A O 1
ATOM 702 N N . LEU A 1 91 ? 0.85 -13.047 -18.109 1 98.06 91 LEU A N 1
ATOM 703 C CA . LEU A 1 91 ? 1.042 -11.977 -19.078 1 98.06 91 LEU A CA 1
ATOM 704 C C . LEU A 1 91 ? 0.555 -12.406 -20.469 1 98.06 91 LEU A C 1
ATOM 706 O O . LEU A 1 91 ? -0.104 -11.633 -21.156 1 98.06 91 LEU A O 1
ATOM 710 N N . LEU A 1 92 ? 0.862 -13.617 -20.891 1 97.38 92 LEU A N 1
ATOM 711 C CA . LEU A 1 92 ? 0.457 -14.102 -22.219 1 97.38 92 LEU A CA 1
ATOM 712 C C . LEU A 1 92 ? -1.062 -14.125 -22.344 1 97.38 92 LEU A C 1
ATOM 714 O O . LEU A 1 92 ? -1.609 -13.773 -23.391 1 97.38 92 LEU A O 1
ATOM 718 N N . TYR A 1 93 ? -1.751 -14.578 -21.328 1 97.62 93 TYR A N 1
ATOM 719 C CA . TYR A 1 93 ? -3.209 -14.547 -21.328 1 97.62 93 TYR A CA 1
ATOM 720 C C . TYR A 1 93 ? -3.723 -13.117 -21.484 1 97.62 93 TYR A C 1
ATOM 722 O O . TYR A 1 93 ? -4.602 -12.859 -22.312 1 97.62 93 TYR A O 1
ATOM 730 N N . TYR A 1 94 ? -3.115 -12.18 -20.75 1 97.56 94 TYR A N 1
ATOM 731 C CA . TYR A 1 94 ? -3.625 -10.812 -20.703 1 97.56 94 TYR A CA 1
ATOM 732 C C . TYR A 1 94 ? -3.184 -10.023 -21.938 1 97.56 94 TYR A C 1
ATOM 734 O O . TYR A 1 94 ? -3.734 -8.961 -22.234 1 97.56 94 TYR A O 1
ATOM 742 N N . GLU A 1 95 ? -2.146 -10.5 -22.578 1 96.81 95 GLU A N 1
ATOM 743 C CA . GLU A 1 95 ? -1.879 -9.945 -23.906 1 96.81 95 GLU A CA 1
ATOM 744 C C . GLU A 1 95 ? -3.102 -10.07 -24.812 1 96.81 95 GLU A C 1
ATOM 746 O O . GLU A 1 95 ? -3.438 -9.125 -25.531 1 96.81 95 GLU A O 1
ATOM 751 N N . GLY A 1 96 ? -3.707 -11.211 -24.734 1 95.5 96 GLY A N 1
ATOM 752 C CA . GLY A 1 96 ? -4.914 -11.438 -25.516 1 95.5 96 GLY A CA 1
ATOM 753 C C . GLY A 1 96 ? -6.109 -10.648 -25.016 1 95.5 96 GLY A C 1
ATOM 754 O O . GLY A 1 96 ? -7.117 -10.523 -25.703 1 95.5 96 GLY A O 1
ATOM 755 N N . LYS A 1 97 ? -6.027 -10.141 -23.812 1 96.69 97 LYS A N 1
ATOM 756 C CA . LYS A 1 97 ? -7.074 -9.336 -23.188 1 96.69 97 LYS A CA 1
ATOM 757 C C . LYS A 1 97 ? -6.691 -7.859 -23.156 1 96.69 97 LYS A C 1
ATOM 759 O O . LYS A 1 97 ? -7.188 -7.102 -22.328 1 96.69 97 LYS A O 1
ATOM 764 N N . ARG A 1 98 ? -5.793 -7.461 -24.062 1 97.38 98 ARG A N 1
ATOM 765 C CA . ARG A 1 98 ? -5.301 -6.094 -24.188 1 97.38 98 ARG A CA 1
ATOM 766 C C . ARG A 1 98 ? -4.762 -5.578 -22.859 1 97.38 98 ARG A C 1
ATOM 768 O O . ARG A 1 98 ? -5.094 -4.465 -22.438 1 97.38 98 ARG A O 1
ATOM 775 N N . PHE A 1 99 ? -4.082 -6.414 -22.156 1 98.25 99 PHE A N 1
ATOM 776 C CA . PHE A 1 99 ? -3.385 -6.074 -20.922 1 98.25 99 PHE A CA 1
ATOM 777 C C . PHE A 1 99 ? -4.348 -5.477 -19.906 1 98.25 99 PHE A C 1
ATOM 779 O O . PHE A 1 99 ? -4.02 -4.5 -19.219 1 98.25 99 PHE A O 1
ATOM 786 N N . GLY A 1 100 ? -5.543 -6.051 -19.844 1 98 100 GLY A N 1
ATOM 787 C CA . GLY A 1 100 ? -6.547 -5.613 -18.891 1 98 100 GLY A CA 1
ATOM 788 C C . GLY A 1 100 ? -7.551 -4.641 -19.484 1 98 100 GLY A C 1
ATOM 789 O O . GLY A 1 100 ? -8.461 -4.184 -18.781 1 98 100 GLY A O 1
ATOM 790 N N . GLY A 1 101 ? -7.438 -4.32 -20.688 1 98.06 101 GLY A N 1
ATOM 791 C CA . GLY A 1 101 ? -8.383 -3.445 -21.359 1 98.06 101 GLY A CA 1
ATOM 792 C C . GLY A 1 101 ? -9.719 -4.113 -21.641 1 98.06 101 GLY A C 1
ATOM 793 O O . GLY A 1 101 ? -10.711 -3.436 -21.922 1 98.06 101 GLY A O 1
ATOM 794 N N . ASP A 1 102 ? -9.75 -5.418 -21.641 1 97.12 102 ASP A N 1
ATOM 795 C CA . ASP A 1 102 ? -10.961 -6.211 -21.797 1 97.12 102 ASP A CA 1
ATOM 796 C C . ASP A 1 102 ? -11.406 -6.805 -20.453 1 97.12 102 ASP A C 1
ATOM 798 O O . ASP A 1 102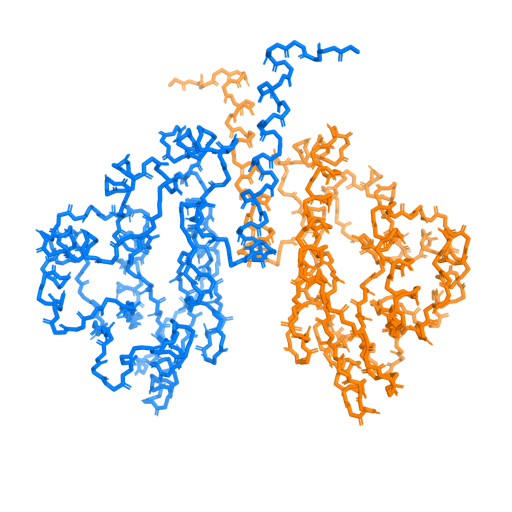 ? -10.578 -7.059 -19.578 1 97.12 102 ASP A O 1
ATOM 802 N N . PRO A 1 103 ? -12.609 -7.043 -20.297 1 94.5 103 PRO A N 1
ATOM 803 C CA . PRO A 1 103 ? -13.125 -7.535 -19.016 1 94.5 103 PRO A CA 1
ATOM 804 C C . PRO A 1 103 ? -12.641 -8.945 -18.688 1 94.5 103 PRO A C 1
ATOM 806 O O . PRO A 1 103 ? -12.43 -9.758 -19.594 1 94.5 103 PRO A O 1
ATOM 809 N N . TRP A 1 104 ? -12.5 -9.156 -17.469 1 90.62 104 TRP A N 1
ATOM 810 C CA . TRP A 1 104 ? -12.18 -10.477 -16.953 1 90.62 104 TRP A CA 1
ATOM 811 C C . TRP A 1 104 ? -13.227 -11.5 -17.375 1 90.62 104 TRP A C 1
ATOM 813 O O . TRP A 1 104 ? -14.43 -11.211 -17.359 1 90.62 104 TRP A O 1
ATOM 823 N N . ASP A 1 105 ? -12.781 -12.641 -17.734 1 93.31 105 ASP A N 1
ATOM 824 C CA . ASP A 1 105 ? -13.617 -13.789 -18.078 1 93.31 105 ASP A CA 1
ATOM 825 C C . ASP A 1 105 ? -13.133 -15.055 -17.375 1 93.31 105 ASP A C 1
ATOM 827 O O . ASP A 1 105 ? -12.141 -15.664 -17.781 1 93.31 105 ASP A O 1
ATOM 831 N N . PRO A 1 106 ? -13.859 -15.438 -16.328 1 92.38 106 PRO A N 1
ATOM 832 C CA . PRO A 1 106 ? -13.398 -16.578 -15.531 1 92.38 106 PRO A CA 1
ATOM 833 C C . PRO A 1 106 ? -13.266 -17.859 -16.359 1 92.38 106 PRO A C 1
ATOM 835 O O . PRO A 1 106 ? -12.383 -18.672 -16.094 1 92.38 106 PRO A O 1
ATOM 838 N N . SER A 1 107 ? -14.125 -18.062 -17.359 1 95.38 107 SER A N 1
ATOM 839 C CA . SER A 1 107 ? -14.117 -19.297 -18.141 1 95.38 107 SER A CA 1
ATOM 840 C C . SER A 1 107 ? -12.875 -19.375 -19.031 1 95.38 107 SER A C 1
ATOM 842 O O . SER A 1 107 ? -12.227 -20.422 -19.109 1 95.38 107 SER A O 1
ATOM 844 N N . THR A 1 108 ? -12.562 -18.281 -19.672 1 96.62 108 THR A N 1
ATOM 845 C CA . THR A 1 108 ? -11.398 -18.312 -20.547 1 96.62 108 THR A CA 1
ATOM 846 C C . THR A 1 108 ? -10.117 -18.406 -19.719 1 96.62 108 THR A C 1
ATOM 848 O O . THR A 1 108 ? -9.141 -19.016 -20.172 1 96.62 108 THR A O 1
ATOM 851 N N . PHE A 1 109 ? -10.109 -17.844 -18.578 1 96.75 109 PHE A N 1
ATOM 852 C CA . PHE A 1 109 ? -8.938 -17.969 -17.719 1 96.75 109 PHE A CA 1
ATOM 853 C C . PHE A 1 109 ? -8.758 -19.406 -17.25 1 96.75 109 PHE A C 1
ATOM 855 O O . PHE A 1 109 ? -7.641 -19.922 -17.219 1 96.75 109 PHE A O 1
ATOM 862 N N . LYS A 1 110 ? -9.859 -20 -16.828 1 97.06 110 LYS A N 1
ATOM 863 C CA . LYS A 1 110 ? -9.812 -21.406 -16.422 1 97.06 110 LYS A CA 1
ATOM 864 C C . LYS A 1 110 ? -9.211 -22.281 -17.516 1 97.06 110 LYS A C 1
ATOM 866 O O . LYS A 1 110 ? -8.352 -23.125 -17.25 1 97.06 110 LYS A O 1
ATOM 871 N N . SER A 1 111 ? -9.719 -22.078 -18.719 1 97.38 111 SER A N 1
ATOM 872 C CA . SER A 1 111 ? -9.195 -22.828 -19.844 1 97.38 111 SER A CA 1
ATOM 873 C C . SER A 1 111 ? -7.707 -22.594 -20.047 1 97.38 111 SER A C 1
ATOM 875 O O . SER A 1 111 ? -6.945 -23.516 -20.328 1 97.38 111 SER A O 1
ATOM 877 N N . TRP A 1 112 ? -7.273 -21.359 -19.891 1 97.44 112 TRP A N 1
ATOM 878 C CA . TRP A 1 112 ? -5.871 -20.984 -20 1 97.44 112 TRP A CA 1
ATOM 879 C C . TRP A 1 112 ? -5.035 -21.656 -18.922 1 97.44 112 TRP A C 1
ATOM 881 O O . TRP A 1 112 ? -4.012 -22.281 -19.203 1 97.44 112 TRP A O 1
ATOM 891 N N . ALA A 1 113 ? -5.445 -21.578 -17.688 1 97.25 113 ALA A N 1
ATOM 892 C CA . ALA A 1 113 ? -4.707 -22.109 -16.547 1 97.25 113 ALA A CA 1
ATOM 893 C C . ALA A 1 113 ? -4.613 -23.641 -16.609 1 97.25 113 ALA A C 1
ATOM 895 O O . ALA A 1 113 ? -3.631 -24.219 -16.156 1 97.25 113 ALA A O 1
ATOM 896 N N . GLN A 1 114 ? -5.613 -24.25 -17.203 1 97.94 114 GLN A N 1
ATOM 897 C CA . GLN A 1 114 ? -5.648 -25.703 -17.328 1 97.94 114 GLN A CA 1
ATOM 898 C C . GLN A 1 114 ? -4.535 -26.203 -18.25 1 97.94 114 GLN A C 1
ATOM 900 O O . GLN A 1 114 ? -4.105 -27.344 -18.141 1 97.94 114 GLN A O 1
ATOM 905 N N . ARG A 1 115 ? -4.105 -25.328 -19.125 1 96.88 115 ARG A N 1
ATOM 906 C CA . ARG A 1 115 ? -3.051 -25.703 -20.062 1 96.88 115 ARG A CA 1
ATOM 907 C C . ARG A 1 115 ? -1.733 -25.938 -19.328 1 96.88 115 ARG A C 1
ATOM 909 O O . ARG A 1 115 ? -0.863 -26.656 -19.812 1 96.88 115 ARG A O 1
ATOM 916 N N . GLY A 1 116 ? -1.576 -25.266 -18.203 1 96.88 116 GLY A N 1
ATOM 917 C CA . GLY A 1 116 ? -0.377 -25.453 -17.391 1 96.88 116 GLY A CA 1
ATOM 918 C C . GLY A 1 116 ? 0.88 -24.938 -18.078 1 96.88 116 GLY A C 1
ATOM 919 O O . GLY A 1 116 ? 1.937 -25.578 -18 1 96.88 116 GLY A O 1
ATOM 920 N N . LEU A 1 117 ? 0.77 -23.781 -18.766 1 95.25 117 LEU A N 1
ATOM 921 C CA . LEU A 1 117 ? 1.895 -23.328 -19.578 1 95.25 117 LEU A CA 1
ATOM 922 C C . LEU A 1 117 ? 2.355 -21.938 -19.141 1 95.25 117 LEU A C 1
ATOM 924 O O . LEU A 1 117 ? 3.125 -21.297 -19.859 1 95.25 117 LEU A O 1
ATOM 928 N N . CYS A 1 118 ? 1.884 -21.5 -18.047 1 98.19 118 CYS A N 1
ATOM 929 C CA . CYS A 1 118 ? 2.289 -20.188 -17.578 1 98.19 118 CYS A CA 1
ATOM 930 C C . CYS A 1 118 ? 3.75 -20.188 -17.141 1 98.19 118 CYS A C 1
ATOM 932 O O . CYS A 1 118 ? 4.164 -21.016 -16.344 1 98.19 118 CYS A O 1
ATOM 934 N N . PRO A 1 119 ? 4.527 -19.297 -17.672 1 98.69 119 PRO A N 1
ATOM 935 C CA . PRO A 1 119 ? 5.938 -19.25 -17.266 1 98.69 119 PRO A CA 1
ATOM 936 C C . PRO A 1 119 ? 6.129 -18.734 -15.852 1 98.69 119 PRO A C 1
ATOM 938 O O . PRO A 1 119 ? 5.273 -18 -15.336 1 98.69 119 PRO A O 1
ATOM 941 N N . ALA A 1 120 ? 7.258 -19.109 -15.234 1 98.88 120 ALA A N 1
ATOM 942 C CA . ALA A 1 120 ? 7.633 -18.562 -13.93 1 98.88 120 ALA A CA 1
ATOM 943 C C . ALA A 1 120 ? 7.996 -17.094 -14.039 1 98.88 120 ALA A C 1
ATOM 945 O O . ALA A 1 120 ? 8.469 -16.641 -15.078 1 98.88 120 ALA A O 1
ATOM 946 N N . ILE A 1 121 ? 7.68 -16.359 -13.062 1 98.88 121 ILE A N 1
ATOM 947 C CA . ILE A 1 121 ? 8.367 -15.086 -12.859 1 98.88 121 ILE A CA 1
ATOM 948 C C . ILE A 1 121 ? 9.75 -15.336 -12.266 1 98.88 121 ILE A C 1
ATOM 950 O O . ILE A 1 121 ? 9.875 -15.727 -11.102 1 98.88 121 ILE A O 1
ATOM 954 N N . PRO A 1 122 ? 10.758 -15.117 -13.047 1 98.69 122 PRO A N 1
ATOM 955 C CA . PRO A 1 122 ? 12.086 -15.609 -12.672 1 98.69 122 PRO A CA 1
ATOM 956 C C . PRO A 1 122 ? 12.547 -15.078 -11.312 1 98.69 122 PRO A C 1
ATOM 958 O O . PRO A 1 122 ? 13.125 -15.82 -10.523 1 98.69 122 PRO A O 1
ATOM 961 N N . ALA A 1 123 ? 12.32 -13.836 -11.023 1 98.75 123 ALA A N 1
ATOM 962 C CA . ALA A 1 123 ? 12.734 -13.234 -9.758 1 98.75 123 ALA A CA 1
ATOM 963 C C . ALA A 1 123 ? 12.086 -13.945 -8.57 1 98.75 123 ALA A C 1
ATOM 965 O O . ALA A 1 123 ? 12.734 -14.156 -7.543 1 98.75 123 ALA A O 1
ATOM 966 N N . VAL A 1 124 ? 10.852 -14.344 -8.703 1 98.88 124 VAL A N 1
ATOM 967 C CA . VAL A 1 124 ? 10.133 -14.992 -7.605 1 98.88 124 VAL A CA 1
ATOM 968 C C . VAL A 1 124 ? 10.602 -16.438 -7.473 1 98.88 124 VAL A C 1
ATOM 970 O O . VAL A 1 124 ? 10.688 -16.969 -6.363 1 98.88 124 VAL A O 1
ATOM 973 N N . LEU A 1 125 ? 10.906 -17.047 -8.586 1 98.94 125 LEU A N 1
ATOM 974 C CA . LEU A 1 125 ? 11.469 -18.391 -8.523 1 98.94 125 LEU A CA 1
ATOM 975 C C . LEU A 1 125 ? 12.773 -18.391 -7.727 1 98.94 125 LEU A C 1
ATOM 977 O O . LEU A 1 125 ? 12.992 -19.281 -6.898 1 98.94 125 LEU A O 1
ATOM 981 N N . ARG A 1 126 ? 13.617 -17.406 -7.996 1 98.75 126 ARG A N 1
ATOM 982 C CA . ARG A 1 126 ? 14.859 -17.297 -7.246 1 98.75 126 ARG A CA 1
ATOM 983 C C . ARG A 1 126 ? 14.594 -17.094 -5.758 1 98.75 126 ARG A C 1
ATOM 985 O O . ARG A 1 126 ? 15.281 -17.672 -4.918 1 98.75 126 ARG A O 1
ATOM 992 N N . LEU A 1 127 ? 13.617 -16.266 -5.414 1 98.81 127 LEU A N 1
ATOM 993 C CA . LEU A 1 127 ? 13.242 -16.094 -4.016 1 98.81 127 LEU A CA 1
ATOM 994 C C . LEU A 1 127 ? 12.789 -17.406 -3.4 1 98.81 127 LEU A C 1
ATOM 996 O O . LEU A 1 127 ? 13.211 -17.766 -2.299 1 98.81 127 LEU A O 1
ATOM 1000 N N . HIS A 1 128 ? 11.914 -18.109 -4.109 1 98.88 128 HIS A N 1
ATOM 1001 C CA . HIS A 1 128 ? 11.406 -19.391 -3.635 1 98.88 128 HIS A CA 1
ATOM 1002 C C . HIS A 1 128 ? 12.539 -20.359 -3.307 1 98.88 128 HIS A C 1
ATOM 1004 O O . HIS A 1 128 ? 12.562 -20.953 -2.227 1 98.88 128 HIS A O 1
ATOM 1010 N N . LYS A 1 129 ? 13.469 -20.469 -4.188 1 98.69 129 LYS A N 1
ATOM 1011 C CA . LYS A 1 129 ? 14.617 -21.344 -3.98 1 98.69 129 LYS A CA 1
ATOM 1012 C C . LYS A 1 129 ? 15.438 -20.906 -2.771 1 98.69 129 LYS A C 1
ATOM 1014 O O . LYS A 1 129 ? 15.859 -21.734 -1.967 1 98.69 129 LYS A O 1
ATOM 1019 N N . ARG A 1 130 ? 15.633 -19.641 -2.662 1 98.06 130 ARG A N 1
ATOM 1020 C CA . ARG A 1 130 ? 16.375 -19.094 -1.525 1 98.06 130 ARG A CA 1
ATOM 1021 C C . ARG A 1 130 ? 15.688 -19.438 -0.21 1 98.06 130 ARG A C 1
ATOM 1023 O O . ARG A 1 130 ? 16.344 -19.828 0.759 1 98.06 130 ARG A O 1
ATOM 1030 N N . LEU A 1 131 ? 14.398 -19.281 -0.18 1 98.62 131 LEU A N 1
ATOM 1031 C CA . LEU A 1 131 ? 13.633 -19.547 1.032 1 98.62 131 LEU A CA 1
ATOM 1032 C C . LEU A 1 131 ? 13.695 -21.031 1.399 1 98.62 131 LEU A C 1
ATOM 1034 O O . LEU A 1 131 ? 13.977 -21.375 2.549 1 98.62 131 LEU A O 1
ATOM 1038 N N . VAL A 1 132 ? 13.492 -21.891 0.415 1 98.31 132 VAL A N 1
ATOM 1039 C CA . VAL A 1 132 ? 13.508 -23.328 0.645 1 98.31 132 VAL A CA 1
ATOM 1040 C C . VAL A 1 132 ? 14.891 -23.766 1.116 1 98.31 132 VAL A C 1
ATOM 1042 O O . VAL A 1 132 ? 15.023 -24.469 2.115 1 98.31 132 VAL A O 1
ATOM 1045 N N . ASN A 1 133 ? 15.883 -23.266 0.448 1 97.12 133 ASN A N 1
ATOM 1046 C CA . ASN A 1 133 ? 17.25 -23.609 0.803 1 97.12 133 ASN A CA 1
ATOM 1047 C C . ASN A 1 133 ? 17.641 -23.047 2.17 1 97.12 133 ASN A C 1
ATOM 1049 O O . ASN A 1 133 ? 18.516 -23.609 2.85 1 97.12 133 ASN A O 1
ATOM 1053 N N . GLY A 1 134 ? 16.984 -22 2.566 1 96.88 134 GLY A N 1
ATOM 1054 C CA . GLY A 1 134 ? 17.25 -21.359 3.848 1 96.88 134 GLY A CA 1
ATOM 1055 C C . GLY A 1 134 ? 16.516 -22.016 5.004 1 96.88 134 GLY A C 1
ATOM 1056 O O . GLY A 1 134 ? 16.688 -21.609 6.156 1 96.88 134 GLY A O 1
ATOM 1057 N N . GLY A 1 135 ? 15.656 -22.969 4.684 1 97.69 135 GLY A N 1
ATOM 1058 C CA . GLY A 1 135 ? 15 -23.734 5.738 1 97.69 135 GLY A CA 1
ATOM 1059 C C . GLY A 1 135 ? 13.602 -23.219 6.055 1 97.69 135 GLY A C 1
ATOM 1060 O O . GLY A 1 135 ? 12.953 -23.719 6.977 1 97.69 135 GLY A O 1
ATOM 1061 N N . PHE A 1 136 ? 13.18 -22.25 5.352 1 98.62 136 PHE A N 1
ATOM 1062 C CA . PHE A 1 136 ? 11.82 -21.75 5.555 1 98.62 136 PHE A CA 1
ATOM 1063 C C . PHE A 1 136 ? 10.805 -22.703 4.934 1 98.62 136 PHE A C 1
ATOM 1065 O O . PHE A 1 136 ? 11.102 -23.375 3.945 1 98.62 136 PHE A O 1
ATOM 1072 N N . LYS A 1 137 ? 9.625 -22.766 5.543 1 98.81 137 LYS A N 1
ATOM 1073 C CA . LYS A 1 137 ? 8.484 -23.453 4.934 1 98.81 137 LYS A CA 1
ATOM 1074 C C . LYS A 1 137 ? 7.727 -22.516 3.994 1 98.81 137 LYS A C 1
ATOM 1076 O O . LYS A 1 137 ? 7.203 -21.484 4.422 1 98.81 137 LYS A O 1
ATOM 1081 N N . VAL A 1 138 ? 7.711 -22.922 2.768 1 98.94 138 VAL A N 1
ATOM 1082 C CA . VAL A 1 138 ? 7.062 -22.062 1.779 1 98.94 138 VAL A CA 1
ATOM 1083 C C . VAL A 1 138 ? 5.68 -22.625 1.447 1 98.94 138 VAL A C 1
ATOM 1085 O O . VAL A 1 138 ? 5.547 -23.797 1.077 1 98.94 138 VAL A O 1
ATOM 1088 N N . PHE A 1 139 ? 4.688 -21.812 1.617 1 99 139 PHE A N 1
ATOM 1089 C CA . PHE A 1 139 ? 3.314 -22.141 1.25 1 99 139 PHE A CA 1
ATOM 1090 C C . PHE A 1 139 ? 2.885 -21.344 0.017 1 99 139 PHE A C 1
ATOM 1092 O O . PHE A 1 139 ? 3.029 -20.125 -0.026 1 99 139 PHE A O 1
ATOM 1099 N N . LEU A 1 140 ? 2.447 -22.062 -0.995 1 99 140 LEU A N 1
ATOM 1100 C CA . LEU A 1 140 ? 1.851 -21.438 -2.17 1 99 140 LEU A CA 1
ATOM 1101 C C . LEU A 1 140 ? 0.333 -21.375 -2.037 1 99 140 LEU A C 1
ATOM 1103 O O . LEU A 1 140 ? -0.333 -22.406 -1.926 1 99 140 LEU A O 1
ATOM 1107 N N . LEU A 1 141 ? -0.161 -20.172 -2 1 98.94 141 LEU A N 1
ATOM 1108 C CA . LEU A 1 141 ? -1.57 -19.938 -1.713 1 98.94 141 LEU A CA 1
ATOM 1109 C C . LEU A 1 141 ? -2.244 -19.203 -2.867 1 98.94 141 LEU A C 1
ATOM 1111 O O . LEU A 1 141 ? -1.905 -18.047 -3.158 1 98.94 141 LEU A O 1
ATOM 1115 N N . THR A 1 142 ? -3.209 -19.844 -3.533 1 98.88 142 THR A N 1
ATOM 1116 C CA . THR A 1 142 ? -3.818 -19.297 -4.734 1 98.88 142 THR A CA 1
ATOM 1117 C C . THR A 1 142 ? -5.34 -19.391 -4.664 1 98.88 142 THR A C 1
ATOM 1119 O O . THR A 1 142 ? -5.883 -20.281 -4.016 1 98.88 142 THR A O 1
ATOM 1122 N N . GLY A 1 143 ? -6.012 -18.391 -5.289 1 98.12 143 GLY A N 1
ATOM 1123 C CA . GLY A 1 143 ? -7.465 -18.406 -5.379 1 98.12 143 GLY A CA 1
ATOM 1124 C C . GLY A 1 143 ? -7.988 -19.375 -6.43 1 98.12 143 GLY A C 1
ATOM 1125 O O . GLY A 1 143 ? -9.203 -19.531 -6.59 1 98.12 143 GLY A O 1
ATOM 1126 N N . ARG A 1 144 ? -7.125 -20.062 -7.203 1 98.19 144 ARG A N 1
ATOM 1127 C CA . ARG A 1 144 ? -7.547 -21.031 -8.203 1 98.19 144 ARG A CA 1
ATOM 1128 C C . ARG A 1 144 ? -8.398 -22.125 -7.566 1 98.19 144 ARG A C 1
ATOM 1130 O O . ARG A 1 144 ? -8.102 -22.594 -6.461 1 98.19 144 ARG A O 1
ATOM 1137 N N . ASP A 1 145 ? -9.391 -22.516 -8.281 1 97.62 145 ASP A N 1
ATOM 1138 C CA . ASP A 1 145 ? -10.289 -23.578 -7.828 1 97.62 145 ASP A CA 1
ATOM 1139 C C . ASP A 1 145 ? -9.555 -24.922 -7.738 1 97.62 145 ASP A C 1
ATOM 1141 O O . ASP A 1 145 ? -8.953 -25.375 -8.711 1 97.62 145 ASP A O 1
ATOM 1145 N N . GLU A 1 146 ? -9.68 -25.547 -6.625 1 98.25 146 GLU A N 1
ATOM 1146 C CA . GLU A 1 146 ? -8.938 -26.766 -6.363 1 98.25 146 GLU A CA 1
ATOM 1147 C C . GLU A 1 146 ? -9.383 -27.891 -7.297 1 98.25 146 GLU A C 1
ATOM 1149 O O . GLU A 1 146 ? -8.547 -28.594 -7.879 1 98.25 146 GLU A O 1
ATOM 1154 N N . GLU A 1 147 ? -10.594 -28.078 -7.453 1 97.25 147 GLU A N 1
ATOM 1155 C CA . GLU A 1 147 ? -11.125 -29.172 -8.258 1 97.25 147 GLU A CA 1
ATOM 1156 C C . GLU A 1 147 ? -10.797 -28.984 -9.734 1 97.25 147 GLU A C 1
ATOM 1158 O O . GLU A 1 147 ? -10.359 -29.938 -10.406 1 97.25 147 GLU A O 1
ATOM 1163 N N . ALA A 1 148 ? -10.938 -27.828 -10.195 1 96.94 148 ALA A N 1
ATOM 1164 C CA . ALA A 1 148 ? -10.812 -27.562 -11.633 1 96.94 148 ALA A CA 1
ATOM 1165 C C . ALA A 1 148 ? -9.352 -27.375 -12.023 1 96.94 148 ALA A C 1
ATOM 1167 O O . ALA A 1 148 ? -8.953 -27.703 -13.148 1 96.94 148 ALA A O 1
ATOM 1168 N N . LEU A 1 149 ? -8.547 -26.828 -11.078 1 98.44 149 LEU A N 1
ATOM 1169 C CA . LEU A 1 149 ? -7.25 -26.344 -11.523 1 98.44 149 LEU A CA 1
ATOM 1170 C C . LEU A 1 149 ? -6.125 -26.938 -10.68 1 98.44 149 LEU A C 1
ATOM 1172 O O . LEU A 1 149 ? -4.949 -26.656 -10.922 1 98.44 149 LEU A O 1
ATOM 1176 N N . GLY A 1 150 ? -6.414 -27.766 -9.688 1 98.38 150 GLY A N 1
ATOM 1177 C CA . GLY A 1 150 ? -5.402 -28.297 -8.781 1 98.38 150 GLY A CA 1
ATOM 1178 C C . GLY A 1 150 ? -4.277 -29 -9.5 1 98.38 150 GLY A C 1
ATOM 1179 O O . GLY A 1 150 ? -3.107 -28.656 -9.344 1 98.38 150 GLY A O 1
ATOM 1180 N N . ALA A 1 151 ? -4.621 -29.984 -10.289 1 98.12 151 ALA A N 1
ATOM 1181 C CA . ALA A 1 151 ? -3.629 -30.812 -10.961 1 98.12 151 ALA A CA 1
ATOM 1182 C C . ALA A 1 151 ? -2.805 -30 -11.945 1 98.12 151 ALA A C 1
ATOM 1184 O O . ALA A 1 151 ? -1.575 -30.094 -11.969 1 98.12 151 ALA A O 1
ATOM 1185 N N . SER A 1 152 ? -3.469 -29.172 -12.789 1 98.62 152 SER A N 1
ATOM 1186 C CA . SER A 1 152 ? -2.768 -28.375 -13.797 1 98.62 152 SER A CA 1
ATOM 1187 C C . SER A 1 152 ? -1.853 -27.344 -13.141 1 98.62 152 SER A C 1
ATOM 1189 O O . SER A 1 152 ? -0.764 -27.062 -13.641 1 98.62 152 SER A O 1
ATOM 1191 N N . THR A 1 153 ? -2.264 -26.781 -12.023 1 98.81 153 THR A N 1
ATOM 1192 C CA . THR A 1 153 ? -1.452 -25.797 -11.305 1 98.81 153 THR A CA 1
ATOM 1193 C C . THR A 1 153 ? -0.198 -26.453 -10.734 1 98.81 153 THR A C 1
ATOM 1195 O O . THR A 1 153 ? 0.909 -25.938 -10.891 1 98.81 153 THR A O 1
ATOM 1198 N N . ALA A 1 154 ? -0.408 -27.625 -10.086 1 98.75 154 ALA A N 1
ATOM 1199 C CA . ALA A 1 154 ? 0.731 -28.344 -9.523 1 98.75 154 ALA A CA 1
ATOM 1200 C C . ALA A 1 154 ? 1.734 -28.719 -10.609 1 98.75 154 ALA A C 1
ATOM 1202 O O . ALA A 1 154 ? 2.943 -28.547 -10.438 1 98.75 154 ALA A O 1
ATOM 1203 N N . LYS A 1 155 ? 1.229 -29.188 -11.703 1 98.56 155 LYS A N 1
ATOM 1204 C CA . LYS A 1 155 ? 2.082 -29.562 -12.82 1 98.56 155 LYS A CA 1
ATOM 1205 C C . LYS A 1 155 ? 2.844 -28.359 -13.367 1 98.56 155 LYS A C 1
ATOM 1207 O O . LYS A 1 155 ? 4.035 -28.453 -13.664 1 98.56 155 LYS A O 1
ATOM 1212 N N . ASN A 1 156 ? 2.131 -27.25 -13.539 1 98.88 156 ASN A N 1
ATOM 1213 C CA . ASN A 1 156 ? 2.754 -26.031 -14.031 1 98.88 156 ASN A CA 1
ATOM 1214 C C . ASN A 1 156 ? 3.873 -25.562 -13.109 1 98.88 156 ASN A C 1
ATOM 1216 O O . ASN A 1 156 ? 4.969 -25.234 -13.57 1 98.88 156 ASN A O 1
ATOM 1220 N N . LEU A 1 157 ? 3.576 -25.516 -11.805 1 98.94 157 LEU A N 1
ATOM 1221 C CA . LEU A 1 157 ? 4.57 -25.109 -10.82 1 98.94 157 LEU A CA 1
ATOM 1222 C C . LEU A 1 157 ? 5.812 -25.984 -10.898 1 98.94 157 LEU A C 1
ATOM 1224 O O . LEU A 1 157 ? 6.938 -25.484 -10.922 1 98.94 157 LEU A O 1
ATOM 1228 N N . CYS A 1 158 ? 5.59 -27.266 -10.945 1 98.75 158 CYS A N 1
ATOM 1229 C CA . CYS A 1 158 ? 6.703 -28.203 -11.031 1 98.75 158 CYS A CA 1
ATOM 1230 C C . CYS A 1 158 ? 7.516 -27.969 -12.297 1 98.75 158 CYS A C 1
ATOM 1232 O O . CYS A 1 158 ? 8.742 -27.875 -12.242 1 98.75 158 CYS A O 1
ATOM 1234 N N . ALA A 1 159 ? 6.836 -27.812 -13.406 1 98.75 159 ALA A N 1
ATOM 1235 C CA . ALA A 1 159 ? 7.492 -27.609 -14.695 1 98.75 159 ALA A CA 1
ATOM 1236 C C . ALA A 1 159 ? 8.328 -26.344 -14.695 1 98.75 159 ALA A C 1
ATOM 1238 O O . ALA A 1 159 ? 9.344 -26.25 -15.391 1 98.75 159 ALA A O 1
ATOM 1239 N N . GLN A 1 160 ? 7.906 -25.375 -13.922 1 98.81 160 GLN A N 1
ATOM 1240 C CA . GLN A 1 160 ? 8.578 -24.078 -13.906 1 98.81 160 GLN A CA 1
ATOM 1241 C C . GLN A 1 160 ? 9.625 -24.016 -12.797 1 98.81 160 GLN A C 1
ATOM 1243 O O . GLN A 1 160 ? 10.312 -23 -12.648 1 98.81 160 GLN A O 1
ATOM 1248 N N . GLY A 1 161 ? 9.703 -25.031 -11.984 1 98.81 161 GLY A N 1
ATOM 1249 C CA . GLY A 1 161 ? 10.82 -25.141 -11.047 1 98.81 161 GLY A CA 1
ATOM 1250 C C . GLY A 1 161 ? 10.422 -24.828 -9.617 1 98.81 161 GLY A C 1
ATOM 1251 O O . GLY A 1 161 ? 11.281 -24.766 -8.734 1 98.81 161 GLY A O 1
ATOM 1252 N N . PHE A 1 162 ? 9.164 -24.578 -9.383 1 98.88 162 PHE A N 1
ATOM 1253 C CA . PHE A 1 162 ? 8.703 -24.406 -8.008 1 98.88 162 PHE A CA 1
ATOM 1254 C C . PHE A 1 162 ? 8.531 -25.75 -7.316 1 98.88 162 PHE A C 1
ATOM 1256 O O . PHE A 1 162 ? 7.445 -26.328 -7.336 1 98.88 162 PHE A O 1
ATOM 1263 N N . VAL A 1 163 ? 9.57 -26.188 -6.715 1 98.5 163 VAL A N 1
ATOM 1264 C CA . VAL A 1 163 ? 9.594 -27.469 -6.012 1 98.5 163 VAL A CA 1
ATOM 1265 C C . VAL A 1 163 ? 10.117 -27.266 -4.594 1 98.5 163 VAL A C 1
ATOM 1267 O O . VAL A 1 163 ? 10.797 -26.281 -4.309 1 98.5 163 VAL A O 1
ATOM 1270 N N . GLY A 1 164 ? 9.773 -28.125 -3.695 1 98.5 164 GLY A N 1
ATOM 1271 C CA . GLY A 1 164 ? 10.281 -28.078 -2.334 1 98.5 164 GLY A CA 1
ATOM 1272 C C . GLY A 1 164 ? 9.422 -27.234 -1.407 1 98.5 164 GLY A C 1
ATOM 1273 O O . GLY A 1 164 ? 9.734 -27.094 -0.222 1 98.5 164 GLY A O 1
ATOM 1274 N N . TYR A 1 165 ? 8.359 -26.656 -1.93 1 98.81 165 TYR A N 1
ATOM 1275 C CA . TYR A 1 165 ? 7.434 -25.953 -1.054 1 98.81 165 TYR A CA 1
ATOM 1276 C C . TYR A 1 165 ? 6.762 -26.906 -0.079 1 98.81 165 TYR A C 1
ATOM 1278 O O . TYR A 1 165 ? 6.715 -28.109 -0.321 1 98.81 165 TYR A O 1
ATOM 1286 N N . GLU A 1 166 ? 6.25 -26.359 0.987 1 98.88 166 GLU A N 1
ATOM 1287 C CA . GLU A 1 166 ? 5.641 -27.156 2.041 1 98.88 166 GLU A CA 1
ATOM 1288 C C . GLU A 1 166 ? 4.238 -27.625 1.648 1 98.88 166 GLU A C 1
ATOM 1290 O O . GLU A 1 166 ? 3.873 -28.781 1.868 1 98.88 166 GLU A O 1
ATOM 1295 N N . ARG A 1 167 ? 3.404 -26.688 1.138 1 98.88 167 ARG A N 1
ATOM 1296 C CA . ARG A 1 167 ? 2.025 -27 0.777 1 98.88 167 ARG A CA 1
ATOM 1297 C C . ARG A 1 167 ? 1.529 -26.078 -0.333 1 98.88 167 ARG A C 1
ATOM 1299 O O . ARG A 1 167 ? 1.854 -24.891 -0.351 1 98.88 167 ARG A O 1
ATOM 1306 N N . LEU A 1 168 ? 0.874 -26.688 -1.23 1 98.88 168 LEU A N 1
ATOM 1307 C CA . LEU A 1 168 ? 0.076 -25.953 -2.207 1 98.88 168 LEU A CA 1
ATOM 1308 C C . LEU A 1 168 ? -1.38 -25.859 -1.76 1 98.88 168 LEU A C 1
ATOM 1310 O O . LEU A 1 168 ? -2.039 -26.891 -1.561 1 98.88 168 LEU A O 1
ATOM 1314 N N . ILE A 1 169 ? -1.825 -24.641 -1.593 1 98.94 169 ILE A N 1
ATOM 1315 C CA . ILE A 1 169 ? -3.174 -24.422 -1.08 1 98.94 169 ILE A CA 1
ATOM 1316 C C . ILE A 1 169 ? -4.031 -23.75 -2.152 1 98.94 169 ILE A C 1
ATOM 1318 O O . ILE A 1 169 ? -3.721 -22.641 -2.607 1 98.94 169 ILE A O 1
ATOM 1322 N N . LEU A 1 170 ? -5.098 -24.438 -2.564 1 98.81 170 LEU A N 1
ATOM 1323 C CA . LEU A 1 170 ? -6.066 -23.938 -3.531 1 98.81 170 LEU A CA 1
ATOM 1324 C C . LEU A 1 170 ? -7.438 -23.75 -2.885 1 98.81 170 LEU A C 1
ATOM 1326 O O . LEU A 1 170 ? -7.664 -24.203 -1.763 1 98.81 170 LEU A O 1
ATOM 1330 N N . ARG A 1 171 ? -8.266 -23.047 -3.604 1 98.56 171 ARG A N 1
ATOM 1331 C CA . ARG A 1 171 ? -9.586 -22.766 -3.057 1 98.56 171 ARG A CA 1
ATOM 1332 C C . ARG A 1 171 ? -10.477 -24 -3.119 1 98.56 171 ARG A C 1
ATOM 1334 O O . ARG A 1 171 ? -10.844 -24.453 -4.203 1 98.56 171 ARG A O 1
ATOM 1341 N N . GLY A 1 172 ? -10.898 -24.453 -2.006 1 97.94 172 GLY A N 1
ATOM 1342 C CA . GLY A 1 172 ? -11.789 -25.609 -1.922 1 97.94 172 GLY A CA 1
ATOM 1343 C C . GLY A 1 172 ? -13.258 -25.234 -1.995 1 97.94 172 GLY A C 1
ATOM 1344 O O . GLY A 1 172 ? -13.594 -24.047 -2.029 1 97.94 172 GLY A O 1
ATOM 1345 N N . PRO A 1 173 ? -14.109 -26.203 -1.982 1 96.94 173 PRO A N 1
ATOM 1346 C CA . PRO A 1 173 ? -15.547 -25.969 -2.146 1 96.94 173 PRO A CA 1
ATOM 1347 C C . PRO A 1 173 ? -16.141 -25.125 -1.021 1 96.94 173 PRO A C 1
ATOM 1349 O O . PRO A 1 173 ? -17.078 -24.359 -1.248 1 96.94 173 PRO A O 1
ATOM 1352 N N . ALA A 1 174 ? -15.609 -25.234 0.158 1 97.06 174 ALA A N 1
ATOM 1353 C CA . ALA A 1 174 ? -16.141 -24.516 1.32 1 97.06 174 ALA A CA 1
ATOM 1354 C C . ALA A 1 174 ? -15.992 -23.016 1.155 1 97.06 174 ALA A C 1
ATOM 1356 O O . ALA A 1 174 ? -16.688 -22.234 1.815 1 97.06 174 ALA A O 1
ATOM 1357 N N . TYR A 1 175 ? -15.102 -22.641 0.319 1 97.44 175 TYR A N 1
ATOM 1358 C CA . TYR A 1 175 ? -14.82 -21.219 0.175 1 97.44 175 TYR A CA 1
ATOM 1359 C C . TYR A 1 175 ? -15.297 -20.703 -1.179 1 97.44 175 TYR A C 1
ATOM 1361 O O . TYR A 1 175 ? -14.969 -19.578 -1.573 1 97.44 175 TYR A O 1
ATOM 1369 N N . LYS A 1 176 ? -16.047 -21.531 -1.891 1 94.25 176 LYS A N 1
ATOM 1370 C CA . LYS A 1 176 ? -16.594 -21.125 -3.18 1 94.25 176 LYS A CA 1
ATOM 1371 C C . LYS A 1 176 ? -17.438 -19.844 -3.037 1 94.25 176 LYS A C 1
ATOM 1373 O O . LYS A 1 176 ? -18.266 -19.75 -2.133 1 94.25 176 LYS A O 1
ATOM 1378 N N . GLY A 1 177 ? -17.172 -18.828 -3.867 1 93.06 177 GLY A N 1
ATOM 1379 C CA . GLY A 1 177 ? -17.969 -17.609 -3.887 1 93.06 177 GLY A CA 1
ATOM 1380 C C . GLY A 1 177 ? -17.484 -16.562 -2.896 1 93.06 177 GLY A C 1
ATOM 1381 O O . GLY A 1 177 ? -17.922 -15.406 -2.936 1 93.06 177 GLY A O 1
ATOM 1382 N N . GLN A 1 178 ? -16.594 -16.953 -2.004 1 96 178 GLN A N 1
ATOM 1383 C CA . GLN A 1 178 ? -16.062 -15.992 -1.045 1 96 178 GLN A CA 1
ATOM 1384 C C . GLN A 1 178 ? -14.953 -15.148 -1.672 1 96 178 GLN A C 1
ATOM 1386 O O . GLN A 1 178 ? -14.312 -15.57 -2.637 1 96 178 GLN A O 1
ATOM 1391 N N . SER A 1 179 ? -14.742 -13.969 -1.142 1 96.88 179 SER A N 1
ATOM 1392 C CA . SER A 1 179 ? -13.711 -13.086 -1.663 1 96.88 179 SER A CA 1
ATOM 1393 C C . SER A 1 179 ? -12.32 -13.648 -1.414 1 96.88 179 SER A C 1
ATOM 1395 O O . SER A 1 179 ? -12.133 -14.492 -0.534 1 96.88 179 SER A O 1
ATOM 1397 N N . ALA A 1 180 ? -11.422 -13.164 -2.188 1 97.31 180 ALA A N 1
ATOM 1398 C CA . ALA A 1 180 ? -10.039 -13.594 -2.029 1 97.31 180 ALA A CA 1
ATOM 1399 C C . ALA A 1 180 ? -9.516 -13.266 -0.632 1 97.31 180 ALA A C 1
ATOM 1401 O O . ALA A 1 180 ? -8.828 -14.086 -0.011 1 97.31 180 ALA A O 1
ATOM 1402 N N . VAL A 1 181 ? -9.875 -12.102 -0.074 1 97.94 181 VAL A N 1
ATOM 1403 C CA . VAL A 1 181 ? -9.391 -11.68 1.235 1 97.94 181 VAL A CA 1
ATOM 1404 C C . VAL A 1 181 ? -9.883 -12.656 2.305 1 97.94 181 VAL A C 1
ATOM 1406 O O . VAL A 1 181 ? -9.109 -13.078 3.166 1 97.94 181 VAL A O 1
ATOM 1409 N N . VAL A 1 182 ? -11.133 -13.055 2.221 1 97.94 182 VAL A N 1
ATOM 1410 C CA . VAL A 1 182 ? -11.727 -13.953 3.207 1 97.94 182 VAL A CA 1
ATOM 1411 C C . VAL A 1 182 ? -11.055 -15.32 3.119 1 97.94 182 VAL A C 1
ATOM 1413 O O . VAL A 1 182 ? -10.602 -15.867 4.129 1 97.94 182 VAL A O 1
ATOM 1416 N N . PHE A 1 183 ? -10.992 -15.852 1.897 1 98.69 183 PHE A N 1
ATOM 1417 C CA . PHE A 1 183 ? -10.414 -17.172 1.688 1 98.69 183 PHE A CA 1
ATOM 1418 C C . PHE A 1 183 ? -8.953 -17.203 2.135 1 98.69 183 PHE A C 1
ATOM 1420 O O . PHE A 1 183 ? -8.562 -18.047 2.939 1 98.69 183 PHE A O 1
ATOM 1427 N N . LYS A 1 184 ? -8.172 -16.297 1.73 1 98.81 184 LYS A N 1
ATOM 1428 C CA . LYS A 1 184 ? -6.742 -16.328 2.004 1 98.81 184 LYS A CA 1
ATOM 1429 C C . LYS A 1 184 ? -6.449 -16.031 3.471 1 98.81 184 LYS A C 1
ATOM 1431 O O . LYS A 1 184 ? -5.512 -16.578 4.051 1 98.81 184 LYS A O 1
ATOM 1436 N N . SER A 1 185 ? -7.277 -15.148 4.09 1 98.62 185 SER A N 1
ATOM 1437 C CA . SER A 1 185 ? -7.16 -14.93 5.527 1 98.62 185 SER A CA 1
ATOM 1438 C C . SER A 1 185 ? -7.41 -16.219 6.305 1 98.62 185 SER A C 1
ATOM 1440 O O . SER A 1 185 ? -6.676 -16.531 7.246 1 98.62 185 SER A O 1
ATOM 1442 N N . ALA A 1 186 ? -8.406 -16.922 5.848 1 98.75 186 ALA A N 1
ATOM 1443 C CA . ALA A 1 186 ? -8.75 -18.156 6.539 1 98.75 186 ALA A CA 1
ATOM 1444 C C . ALA A 1 186 ? -7.613 -19.172 6.445 1 98.75 186 ALA A C 1
ATOM 1446 O O . ALA A 1 186 ? -7.309 -19.859 7.422 1 98.75 186 ALA A O 1
ATOM 1447 N N . MET A 1 187 ? -7.02 -19.25 5.297 1 98.88 187 MET A N 1
ATOM 1448 C CA . MET A 1 187 ? -5.918 -20.188 5.113 1 98.88 187 MET A CA 1
ATOM 1449 C C . MET A 1 187 ? -4.711 -19.781 5.953 1 98.88 187 MET A C 1
ATOM 1451 O O . MET A 1 187 ? -4.07 -20.625 6.578 1 98.88 187 MET A O 1
ATOM 1455 N N . ARG A 1 188 ? -4.371 -18.5 6.004 1 98.94 188 ARG A N 1
ATOM 1456 C CA . ARG A 1 188 ? -3.246 -18.047 6.812 1 98.94 188 ARG A CA 1
ATOM 1457 C C . ARG A 1 188 ? -3.523 -18.25 8.297 1 98.94 188 ARG A C 1
ATOM 1459 O O . ARG A 1 188 ? -2.627 -18.625 9.062 1 98.94 188 ARG A O 1
ATOM 1466 N N . LYS A 1 189 ? -4.77 -18.016 8.695 1 98.81 189 LYS A N 1
ATOM 1467 C CA . LYS A 1 189 ? -5.148 -18.266 10.086 1 98.81 189 LYS A CA 1
ATOM 1468 C C . LYS A 1 189 ? -4.941 -19.734 10.461 1 98.81 189 LYS A C 1
ATOM 1470 O O . LYS A 1 189 ? -4.449 -20.031 11.547 1 98.81 189 LYS A O 1
ATOM 1475 N N . GLN A 1 190 ? -5.312 -20.594 9.531 1 98.81 190 GLN A N 1
ATOM 1476 C CA . GLN A 1 190 ? -5.105 -22.031 9.758 1 98.81 190 GLN A CA 1
ATOM 1477 C C . GLN A 1 190 ? -3.625 -22.344 9.93 1 98.81 190 GLN A C 1
ATOM 1479 O O . GLN A 1 190 ? -3.254 -23.141 10.805 1 98.81 190 GLN A O 1
ATOM 1484 N N . LEU A 1 191 ? -2.814 -21.766 9.117 1 98.88 191 LEU A N 1
ATOM 1485 C CA . LEU A 1 191 ? -1.377 -21.984 9.234 1 98.88 191 LEU A CA 1
ATOM 1486 C C . LEU A 1 191 ? -0.869 -21.531 10.602 1 98.88 191 LEU A C 1
ATOM 1488 O O . LEU A 1 191 ? -0.08 -22.234 11.234 1 98.88 191 LEU A O 1
ATOM 1492 N N . VAL A 1 192 ? -1.31 -20.359 11.023 1 98.88 192 VAL A N 1
ATOM 1493 C CA . VAL A 1 192 ? -0.893 -19.828 12.32 1 98.88 192 VAL A CA 1
ATOM 1494 C C . VAL A 1 192 ? -1.375 -20.75 13.43 1 98.88 192 VAL A C 1
ATOM 1496 O O . VAL A 1 192 ? -0.64 -21.016 14.383 1 98.88 192 VAL A O 1
ATOM 1499 N N . GLU A 1 193 ? -2.537 -21.25 13.305 1 98.75 193 GLU A N 1
ATOM 1500 C CA . GLU A 1 193 ? -3.094 -22.172 14.297 1 98.75 193 GLU A CA 1
ATOM 1501 C C . GLU A 1 193 ? -2.307 -23.484 14.336 1 98.75 193 GLU A C 1
ATOM 1503 O O . GLU A 1 193 ? -2.232 -24.141 15.383 1 98.75 193 GLU A O 1
ATOM 1508 N N . GLU A 1 194 ? -1.759 -23.812 13.219 1 98.69 194 GLU A N 1
ATOM 1509 C CA . GLU A 1 194 ? -0.925 -25.016 13.141 1 98.69 194 GLU A CA 1
ATOM 1510 C C . GLU A 1 194 ? 0.44 -24.766 13.781 1 98.69 194 GLU A C 1
ATOM 1512 O O . GLU A 1 194 ? 1.224 -25.703 13.953 1 98.69 194 GLU A O 1
ATOM 1517 N N . GLY A 1 195 ? 0.742 -23.516 14.07 1 98.62 195 GLY A N 1
ATOM 1518 C CA . GLY A 1 195 ? 1.968 -23.203 14.789 1 98.62 195 GLY A CA 1
ATOM 1519 C C . GLY A 1 195 ? 2.971 -22.438 13.953 1 98.62 195 GLY A C 1
ATOM 1520 O O . GLY A 1 195 ? 4.016 -22.016 14.453 1 98.62 195 GLY A O 1
ATOM 1521 N N . TYR A 1 196 ? 2.613 -22.156 12.734 1 98.88 196 TYR A N 1
ATOM 1522 C CA . TYR A 1 196 ? 3.545 -21.484 11.844 1 98.88 196 TYR A CA 1
ATOM 1523 C C . TYR A 1 196 ? 3.629 -20 12.164 1 98.88 196 TYR A C 1
ATOM 1525 O O . TYR A 1 196 ? 2.625 -19.375 12.531 1 98.88 196 TYR A O 1
ATOM 1533 N N . ARG A 1 197 ? 4.816 -19.484 12.008 1 98.69 197 ARG A N 1
ATOM 1534 C CA . ARG A 1 197 ? 5.066 -18.047 12.023 1 98.69 197 ARG A CA 1
ATOM 1535 C C . ARG A 1 197 ? 5.289 -17.516 10.609 1 98.69 197 ARG A C 1
ATOM 1537 O O . ARG A 1 197 ? 6.324 -17.781 9.992 1 98.69 197 ARG A O 1
ATOM 1544 N N . ILE A 1 198 ? 4.352 -16.812 10.172 1 98.81 198 ILE A N 1
ATOM 1545 C CA . ILE A 1 198 ? 4.48 -16.281 8.82 1 98.81 198 ILE A CA 1
ATOM 1546 C C . ILE A 1 198 ? 5.422 -15.078 8.836 1 98.81 198 ILE A C 1
ATOM 1548 O O . ILE A 1 198 ? 5.043 -13.992 9.289 1 98.81 198 ILE A O 1
ATOM 1552 N N . ARG A 1 199 ? 6.574 -15.273 8.297 1 98.62 199 ARG A N 1
ATOM 1553 C CA . ARG A 1 199 ? 7.609 -14.242 8.312 1 98.62 199 ARG A CA 1
ATOM 1554 C C . ARG A 1 199 ? 7.438 -13.281 7.141 1 98.62 199 ARG A C 1
ATOM 1556 O O . ARG A 1 199 ? 7.789 -12.102 7.246 1 98.62 199 ARG A O 1
ATOM 1563 N N . GLY A 1 200 ? 6.949 -13.75 6.051 1 98.62 200 GLY A N 1
ATOM 1564 C CA . GLY A 1 200 ? 6.719 -12.945 4.863 1 98.62 200 GLY A CA 1
ATOM 1565 C C . GLY A 1 200 ? 5.543 -13.43 4.035 1 98.62 200 GLY A C 1
ATOM 1566 O O . GLY A 1 200 ? 5.277 -14.625 3.967 1 98.62 200 GLY A O 1
ATOM 1567 N N . ASN A 1 201 ? 4.852 -12.531 3.418 1 98.94 201 ASN A N 1
ATOM 1568 C CA . ASN A 1 201 ? 3.68 -12.734 2.57 1 98.94 201 ASN A CA 1
ATOM 1569 C C . ASN A 1 201 ? 3.775 -11.922 1.28 1 98.94 201 ASN A C 1
ATOM 1571 O O . ASN A 1 201 ? 3.863 -10.695 1.318 1 98.94 201 ASN A O 1
ATOM 1575 N N . VAL A 1 202 ? 3.816 -12.648 0.126 1 98.94 202 VAL A N 1
ATOM 1576 C CA . VAL A 1 202 ? 4.102 -12.016 -1.155 1 98.94 202 VAL A CA 1
ATOM 1577 C C . VAL A 1 202 ? 2.93 -12.227 -2.111 1 98.94 202 VAL A C 1
ATOM 1579 O O . VAL A 1 202 ? 2.445 -13.352 -2.268 1 98.94 202 VAL A O 1
ATOM 1582 N N . GLY A 1 203 ? 2.445 -11.234 -2.727 1 98.94 203 GLY A N 1
ATOM 1583 C CA . GLY A 1 203 ? 1.364 -11.328 -3.695 1 98.94 203 GLY A CA 1
ATOM 1584 C C . GLY A 1 203 ? 1.265 -10.117 -4.602 1 98.94 203 GLY A C 1
ATOM 1585 O O . GLY A 1 203 ? 1.811 -9.055 -4.289 1 98.94 203 GLY A O 1
ATOM 1586 N N . ASP A 1 204 ? 0.555 -10.289 -5.688 1 98.94 204 ASP A N 1
ATOM 1587 C CA . ASP A 1 204 ? 0.459 -9.195 -6.656 1 98.94 204 ASP A CA 1
ATOM 1588 C C . ASP A 1 204 ? -0.821 -8.391 -6.449 1 98.94 204 ASP A C 1
ATOM 1590 O O . ASP A 1 204 ? -0.973 -7.305 -7.012 1 98.94 204 ASP A O 1
ATOM 1594 N N . GLN A 1 205 ? -1.757 -8.93 -5.684 1 98.75 205 GLN A N 1
ATOM 1595 C CA . GLN A 1 205 ? -3.004 -8.242 -5.352 1 98.75 205 GLN A CA 1
ATOM 1596 C C . GLN A 1 205 ? -3.061 -7.898 -3.865 1 98.75 205 GLN A C 1
ATOM 1598 O O . GLN A 1 205 ? -2.611 -8.68 -3.023 1 98.75 205 GLN A O 1
ATOM 1603 N N . TRP A 1 206 ? -3.646 -6.793 -3.57 1 98.56 206 TRP A N 1
ATOM 1604 C CA . TRP A 1 206 ? -3.812 -6.434 -2.166 1 98.56 206 TRP A CA 1
ATOM 1605 C C . TRP A 1 206 ? -4.691 -7.449 -1.444 1 98.56 206 TRP A C 1
ATOM 1607 O O . TRP A 1 206 ? -4.5 -7.707 -0.253 1 98.56 206 TRP A O 1
ATOM 1617 N N . SER A 1 207 ? -5.547 -8.141 -2.158 1 98.38 207 SER A N 1
ATOM 1618 C CA . SER A 1 207 ? -6.383 -9.172 -1.556 1 98.38 207 SER A CA 1
ATOM 1619 C C . SER A 1 207 ? -5.547 -10.367 -1.104 1 98.38 207 SER A C 1
ATOM 1621 O O . SER A 1 207 ? -6.012 -11.195 -0.32 1 98.38 207 SER A O 1
ATOM 1623 N N . ASP A 1 208 ? -4.34 -10.484 -1.594 1 98.69 208 ASP A N 1
ATOM 1624 C CA . ASP A 1 208 ? -3.404 -11.484 -1.104 1 98.69 208 ASP A CA 1
ATOM 1625 C C . ASP A 1 208 ? -2.832 -11.086 0.255 1 98.69 208 ASP A C 1
ATOM 1627 O O . ASP A 1 208 ? -2.338 -11.938 1.001 1 98.69 208 ASP A O 1
ATOM 1631 N N . LEU A 1 209 ? -2.805 -9.805 0.526 1 98.62 209 LEU A N 1
ATOM 1632 C CA . LEU A 1 209 ? -1.892 -9.258 1.521 1 98.62 209 LEU A CA 1
ATOM 1633 C C . LEU A 1 209 ? -2.664 -8.609 2.666 1 98.62 209 LEU A C 1
ATOM 1635 O O . LEU A 1 209 ? -2.064 -8.117 3.625 1 98.62 209 LEU A O 1
ATOM 1639 N N . MET A 1 210 ? -3.957 -8.578 2.596 1 97.12 210 MET A N 1
ATOM 1640 C CA . MET A 1 210 ? -4.789 -7.914 3.596 1 97.12 210 MET A CA 1
ATOM 1641 C C . MET A 1 210 ? -5.613 -8.93 4.379 1 97.12 210 MET A C 1
ATOM 1643 O O . MET A 1 210 ? -5.617 -10.117 4.047 1 97.12 210 MET A O 1
ATOM 1647 N N . GLY A 1 211 ? -6.305 -8.492 5.434 1 96.38 211 GLY A N 1
ATOM 1648 C CA . GLY A 1 211 ? -7.102 -9.352 6.289 1 96.38 211 GLY A CA 1
ATOM 1649 C C . GLY A 1 211 ? -6.352 -9.844 7.508 1 96.38 211 GLY A C 1
ATOM 1650 O O . GLY A 1 211 ? -5.578 -9.102 8.117 1 96.38 211 GLY A O 1
ATOM 1651 N N . ASP A 1 212 ? -6.617 -11.094 7.859 1 96.38 212 ASP A N 1
ATOM 1652 C CA . ASP A 1 212 ? -6.047 -11.633 9.094 1 96.38 212 ASP A CA 1
ATOM 1653 C C . ASP A 1 212 ? -4.762 -12.406 8.805 1 96.38 212 ASP A C 1
ATOM 1655 O O . ASP A 1 212 ? -4.598 -12.977 7.727 1 96.38 212 ASP A O 1
ATOM 1659 N N . CYS A 1 213 ? -3.846 -12.32 9.727 1 98.06 213 CYS A N 1
ATOM 1660 C CA . CYS A 1 213 ? -2.631 -13.133 9.719 1 98.06 213 CYS A CA 1
ATOM 1661 C C . CYS A 1 213 ? -1.799 -12.859 8.469 1 98.06 213 CYS A C 1
ATOM 1663 O O . CYS A 1 213 ? -1.375 -13.789 7.789 1 98.06 213 CYS A O 1
ATOM 1665 N N . ILE A 1 214 ? -1.594 -11.641 8.188 1 98 214 ILE A N 1
ATOM 1666 C CA . ILE A 1 214 ? -0.962 -11.234 6.934 1 98 214 ILE A CA 1
ATOM 1667 C C . ILE A 1 214 ? 0.536 -11.523 6.996 1 98 214 ILE A C 1
ATOM 1669 O O . ILE A 1 214 ? 1.225 -11.484 5.973 1 98 214 ILE A O 1
ATOM 1673 N N . GLY A 1 215 ? 1.081 -11.852 8.211 1 98.12 215 GLY A N 1
ATOM 1674 C CA . GLY A 1 215 ? 2.504 -12.094 8.383 1 98.12 215 GLY A CA 1
ATOM 1675 C C . GLY A 1 215 ? 3.252 -10.898 8.93 1 98.12 215 GLY A C 1
ATOM 1676 O O . GLY A 1 215 ? 2.662 -9.836 9.141 1 98.12 215 GLY A O 1
ATOM 1677 N N . ASP A 1 216 ? 4.562 -11.125 9.211 1 97.19 216 ASP A N 1
ATOM 1678 C CA . ASP A 1 216 ? 5.402 -10.078 9.789 1 97.19 216 ASP A CA 1
ATOM 1679 C C . ASP A 1 216 ? 5.633 -8.945 8.797 1 97.19 216 ASP A C 1
ATOM 1681 O O . ASP A 1 216 ? 5.723 -7.781 9.188 1 97.19 216 ASP A O 1
ATOM 1685 N N . ARG A 1 217 ? 5.754 -9.391 7.496 1 97.75 217 ARG A N 1
ATOM 1686 C CA . ARG A 1 217 ? 5.996 -8.445 6.414 1 97.75 217 ARG A CA 1
ATOM 1687 C C . ARG A 1 217 ? 5.262 -8.867 5.145 1 97.75 217 ARG A C 1
ATOM 1689 O O . ARG A 1 217 ? 5.211 -10.047 4.812 1 97.75 217 ARG A O 1
ATOM 1696 N N . ILE A 1 218 ? 4.633 -7.852 4.531 1 98.62 218 ILE A N 1
ATOM 1697 C CA . ILE A 1 218 ? 4.008 -8.125 3.24 1 98.62 218 ILE A CA 1
ATOM 1698 C C . ILE A 1 218 ? 4.82 -7.477 2.123 1 98.62 218 ILE A C 1
ATOM 1700 O O . ILE A 1 218 ? 5.477 -6.453 2.34 1 98.62 218 ILE A O 1
ATOM 1704 N N . PHE A 1 219 ? 4.762 -8.047 0.958 1 98.94 219 PHE A N 1
ATOM 1705 C CA . PHE A 1 219 ? 5.406 -7.5 -0.23 1 98.94 219 PHE A CA 1
ATOM 1706 C C . PHE A 1 219 ? 4.465 -7.547 -1.426 1 98.94 219 PHE A C 1
ATOM 1708 O O . PHE A 1 219 ? 3.975 -8.617 -1.798 1 98.94 219 PHE A O 1
ATOM 1715 N N . LYS A 1 220 ? 4.238 -6.395 -2.018 1 98.94 220 LYS A N 1
ATOM 1716 C CA . LYS A 1 220 ? 3.307 -6.207 -3.125 1 98.94 220 LYS A CA 1
ATOM 1717 C C . LYS A 1 220 ? 4.039 -6.199 -4.465 1 98.94 220 LYS A C 1
ATOM 1719 O O . LYS A 1 220 ? 4.742 -5.242 -4.789 1 98.94 220 LYS A O 1
ATOM 1724 N N . ILE A 1 221 ? 3.826 -7.258 -5.223 1 98.94 221 ILE A N 1
ATOM 1725 C CA . ILE A 1 221 ? 4.305 -7.297 -6.602 1 98.94 221 ILE A CA 1
ATOM 1726 C C . ILE A 1 221 ? 3.357 -6.504 -7.5 1 98.94 221 ILE A C 1
ATOM 1728 O O . ILE A 1 221 ? 2.137 -6.598 -7.359 1 98.94 221 ILE A O 1
ATOM 1732 N N . PRO A 1 222 ? 3.877 -5.723 -8.422 1 98.88 222 PRO A N 1
ATOM 1733 C CA . PRO A 1 222 ? 3 -4.875 -9.227 1 98.88 222 PRO A CA 1
ATOM 1734 C C . PRO A 1 222 ? 2.082 -5.68 -10.148 1 98.88 222 PRO A C 1
ATOM 1736 O O . PRO A 1 222 ? 2.488 -6.719 -10.672 1 98.88 222 PRO A O 1
ATOM 1739 N N . ASN A 1 223 ? 0.861 -5.242 -10.281 1 98.81 223 ASN A N 1
ATOM 1740 C CA . ASN A 1 223 ? -0.063 -5.793 -11.266 1 98.81 223 ASN A CA 1
ATOM 1741 C C . ASN A 1 223 ? -1.14 -4.781 -11.656 1 98.81 223 ASN A C 1
ATOM 1743 O O . ASN A 1 223 ? -2.193 -4.715 -11.016 1 98.81 223 ASN A O 1
ATOM 1747 N N . PRO A 1 224 ? -0.897 -4.016 -12.688 1 98.56 224 PRO A N 1
ATOM 1748 C CA . PRO A 1 224 ? -1.903 -3.043 -13.125 1 98.56 224 PRO A CA 1
ATOM 1749 C C . PRO A 1 224 ? -2.895 -3.629 -14.125 1 98.56 224 PRO A C 1
ATOM 1751 O O . PRO A 1 224 ? -3.74 -2.906 -14.656 1 98.56 224 PRO A O 1
ATOM 1754 N N . MET A 1 225 ? -2.771 -4.898 -14.438 1 98.62 225 MET A N 1
ATOM 1755 C CA . MET A 1 225 ? -3.551 -5.469 -15.531 1 98.62 225 MET A CA 1
ATOM 1756 C C . MET A 1 225 ? -4.965 -5.809 -15.078 1 98.62 225 MET A C 1
ATOM 1758 O O . MET A 1 225 ? -5.91 -5.75 -15.867 1 98.62 225 MET A O 1
ATOM 1762 N N . TYR A 1 226 ? -5.047 -6.219 -13.82 1 98.25 226 TYR A N 1
ATOM 1763 C CA . TYR A 1 226 ? -6.363 -6.578 -13.305 1 98.25 226 TYR A CA 1
ATOM 1764 C C . TYR A 1 226 ? -6.426 -6.395 -11.789 1 98.25 226 TYR A C 1
ATOM 1766 O O . TYR A 1 226 ? -5.395 -6.246 -11.133 1 98.25 226 TYR A O 1
ATOM 1774 N N . PHE A 1 227 ? -7.594 -6.352 -11.281 1 97.75 227 PHE A N 1
ATOM 1775 C CA . PHE A 1 227 ? -7.887 -6.141 -9.867 1 97.75 227 PHE A CA 1
ATOM 1776 C C . PHE A 1 227 ? -8.703 -7.301 -9.305 1 97.75 227 PHE A C 1
ATOM 1778 O O . PHE A 1 227 ? -9.727 -7.684 -9.883 1 97.75 227 PHE A O 1
ATOM 1785 N N . VAL A 1 228 ? -8.242 -7.887 -8.258 1 96.62 228 VAL A N 1
ATOM 1786 C CA . VAL A 1 228 ? -8.977 -8.922 -7.543 1 96.62 228 VAL A CA 1
ATOM 1787 C C . VAL A 1 228 ? -9.438 -8.391 -6.188 1 96.62 228 VAL A C 1
ATOM 1789 O O . VAL A 1 228 ? -8.609 -8.047 -5.336 1 96.62 228 VAL A O 1
ATOM 1792 N N . PRO A 1 229 ? -10.734 -8.312 -6 1 92.56 229 PRO A N 1
ATOM 1793 C CA . PRO A 1 229 ? -11.242 -7.77 -4.738 1 92.56 229 PRO A CA 1
ATOM 1794 C C . PRO A 1 229 ? -11.07 -8.734 -3.568 1 92.56 229 PRO A C 1
ATOM 1796 O O . PRO A 1 229 ? -11.008 -9.953 -3.771 1 92.56 229 PRO A O 1
ATOM 1799 N N . MET B 1 1 ? 30.375 -3.014 -22.109 1 31.89 1 MET B N 1
ATOM 1800 C CA . MET B 1 1 ? 29.906 -1.779 -22.734 1 31.89 1 MET B CA 1
ATOM 1801 C C . MET B 1 1 ? 29.406 -0.798 -21.688 1 31.89 1 MET B C 1
ATOM 1803 O O . MET B 1 1 ? 28.469 -1.109 -20.922 1 31.89 1 MET B O 1
ATOM 1807 N N . MET B 1 2 ? 30.141 0.188 -21.391 1 33.25 2 MET B N 1
ATOM 1808 C CA . MET B 1 2 ? 29.828 1.274 -20.469 1 33.25 2 MET B CA 1
ATOM 1809 C C . MET B 1 2 ? 28.594 2.051 -20.922 1 33.25 2 MET B C 1
ATOM 1811 O O . MET B 1 2 ? 28.578 2.578 -22.047 1 33.25 2 MET B O 1
ATOM 1815 N N . LEU B 1 3 ? 27.5 1.593 -20.469 1 45.09 3 LEU B N 1
ATOM 1816 C CA . LEU B 1 3 ? 26.375 2.4 -20.922 1 45.09 3 LEU B CA 1
ATOM 1817 C C . LEU B 1 3 ? 26.688 3.889 -20.797 1 45.09 3 LEU B C 1
ATOM 1819 O O . LEU B 1 3 ? 27.25 4.324 -19.781 1 45.09 3 LEU B O 1
ATOM 1823 N N . GLY B 1 4 ? 26.656 4.566 -21.781 1 41.72 4 GLY B N 1
ATOM 1824 C CA . GLY B 1 4 ? 26.938 5.992 -21.859 1 41.72 4 GLY B CA 1
ATOM 1825 C C . GLY B 1 4 ? 26.109 6.812 -20.875 1 41.72 4 GLY B C 1
ATOM 1826 O O . GLY B 1 4 ? 25.141 6.309 -20.297 1 41.72 4 GLY B O 1
ATOM 1827 N N . PRO B 1 5 ? 26.5 8.094 -20.672 1 44.78 5 PRO B N 1
ATOM 1828 C CA . PRO B 1 5 ? 25.906 8.961 -19.656 1 44.78 5 PRO B CA 1
ATOM 1829 C C . PRO B 1 5 ? 24.375 8.984 -19.703 1 44.78 5 PRO B C 1
ATOM 1831 O O . PRO B 1 5 ? 23.719 9.016 -18.672 1 44.78 5 PRO B O 1
ATOM 1834 N N . ARG B 1 6 ? 23.734 9.094 -20.875 1 49.94 6 ARG B N 1
ATOM 1835 C CA . ARG B 1 6 ? 22.281 9.117 -21.062 1 49.94 6 ARG B CA 1
ATOM 1836 C C . ARG B 1 6 ? 21.656 7.789 -20.656 1 49.94 6 ARG B C 1
ATOM 1838 O O . ARG B 1 6 ? 20.547 7.758 -20.141 1 49.94 6 ARG B O 1
ATOM 1845 N N . SER B 1 7 ? 22.328 6.746 -21.125 1 46.75 7 SER B N 1
ATOM 1846 C CA . SER B 1 7 ? 21.875 5.41 -20.75 1 46.75 7 SER B CA 1
ATOM 1847 C C . SER B 1 7 ? 21.906 5.219 -19.234 1 46.75 7 SER B C 1
ATOM 1849 O O . SER B 1 7 ? 20.984 4.633 -18.672 1 46.75 7 SER B O 1
ATOM 1851 N N . SER B 1 8 ? 22.875 5.84 -18.625 1 49.31 8 SER B N 1
ATOM 1852 C CA . SER B 1 8 ? 22.984 5.781 -17.172 1 49.31 8 SER B CA 1
ATOM 1853 C C . SER B 1 8 ? 21.875 6.594 -16.5 1 49.31 8 SER B C 1
ATOM 1855 O O . SER B 1 8 ? 21.297 6.148 -15.516 1 49.31 8 SER B O 1
ATOM 1857 N N . MET B 1 9 ? 21.562 7.723 -17.203 1 53.19 9 MET B N 1
ATOM 1858 C CA . MET B 1 9 ? 20.531 8.57 -16.625 1 53.19 9 MET B CA 1
ATOM 1859 C C . MET B 1 9 ? 19.172 7.902 -16.719 1 53.19 9 MET B C 1
ATOM 1861 O O . MET B 1 9 ? 18.375 7.957 -15.773 1 53.19 9 MET B O 1
ATOM 1865 N N . ALA B 1 10 ? 18.953 7.262 -17.906 1 62.59 10 ALA B N 1
ATOM 1866 C CA . ALA B 1 10 ? 17.703 6.539 -18.078 1 62.59 10 ALA B CA 1
ATOM 1867 C C . ALA B 1 10 ? 17.609 5.344 -17.141 1 62.59 10 ALA B C 1
ATOM 1869 O O . ALA B 1 10 ? 16.562 5.082 -16.547 1 62.59 10 ALA B O 1
ATOM 1870 N N . PHE B 1 11 ? 18.844 4.754 -17 1 65.06 11 PHE B N 1
ATOM 1871 C CA . PHE B 1 11 ? 18.906 3.592 -16.109 1 65.06 11 PHE B CA 1
ATOM 1872 C C . PHE B 1 11 ? 18.609 3.984 -14.672 1 65.06 11 PHE B C 1
ATOM 1874 O O . PHE B 1 11 ? 17.844 3.307 -13.984 1 65.06 11 PHE B O 1
ATOM 1881 N N . ASP B 1 12 ? 19.062 5.113 -14.352 1 76 12 ASP B N 1
ATOM 1882 C CA . ASP B 1 12 ? 18.828 5.582 -12.992 1 76 12 ASP B CA 1
ATOM 1883 C C . ASP B 1 12 ? 17.375 6.016 -12.797 1 76 12 ASP B C 1
ATOM 1885 O O . ASP B 1 12 ? 16.781 5.777 -11.742 1 76 12 ASP B O 1
ATOM 1889 N N . SER B 1 13 ? 16.812 6.398 -13.875 1 86.12 13 SER B N 1
ATOM 1890 C CA . SER B 1 13 ? 15.445 6.871 -13.75 1 86.12 13 SER B CA 1
ATOM 1891 C C . SER B 1 13 ? 14.477 5.711 -13.547 1 86.12 13 SER B C 1
ATOM 1893 O O . SER B 1 13 ? 13.547 5.809 -12.742 1 86.12 13 SER B O 1
ATOM 1895 N N . CYS B 1 14 ? 14.805 4.605 -14.195 1 93.5 14 CYS B N 1
ATOM 1896 C CA . CYS B 1 14 ? 13.938 3.439 -14.055 1 93.5 14 CYS B CA 1
ATOM 1897 C C . CYS B 1 14 ? 14.07 2.84 -12.656 1 93.5 14 CYS B C 1
ATOM 1899 O O . CYS B 1 14 ? 13.07 2.447 -12.047 1 93.5 14 CYS B O 1
ATOM 1901 N N . TYR B 1 15 ? 15.312 2.83 -12.195 1 96.75 15 TYR B N 1
ATOM 1902 C CA . TYR B 1 15 ? 15.531 2.316 -10.844 1 96.75 15 TYR B CA 1
ATOM 1903 C C . TYR B 1 15 ? 14.82 3.178 -9.812 1 96.75 15 TYR B C 1
ATOM 1905 O O . TYR B 1 15 ? 14.148 2.658 -8.914 1 96.75 15 TYR B O 1
ATOM 1913 N N . CYS B 1 16 ? 14.984 4.48 -9.93 1 98.4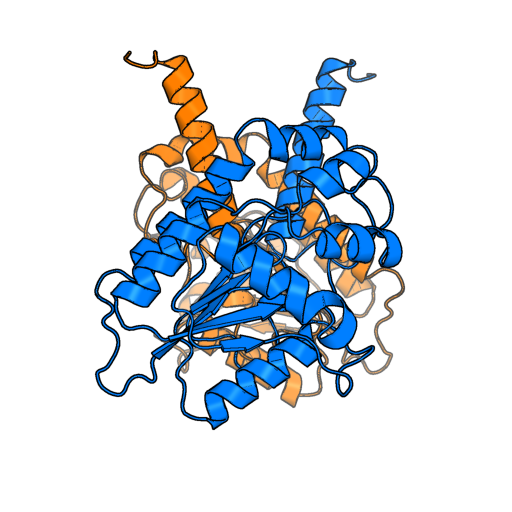4 16 CYS B N 1
ATOM 1914 C CA . CYS B 1 16 ? 14.445 5.398 -8.93 1 98.44 16 CYS B CA 1
ATOM 1915 C C . CYS B 1 16 ? 12.922 5.43 -8.984 1 98.44 16 CYS B C 1
ATOM 1917 O O . CYS B 1 16 ? 12.258 5.598 -7.961 1 98.44 16 CYS B O 1
ATOM 1919 N N . LEU B 1 17 ? 12.344 5.27 -10.227 1 98.12 17 LEU B N 1
ATOM 1920 C CA . LEU B 1 17 ? 10.898 5.098 -10.32 1 98.12 17 LEU B CA 1
ATOM 1921 C C . LEU B 1 17 ? 10.453 3.84 -9.586 1 98.12 17 LEU B C 1
ATOM 1923 O O . LEU B 1 17 ? 9.477 3.875 -8.82 1 98.12 17 LEU B O 1
ATOM 1927 N N . SER B 1 18 ? 11.195 2.748 -9.773 1 98.69 18 SER B N 1
ATOM 1928 C CA . SER B 1 18 ? 10.867 1.499 -9.094 1 98.69 18 SER B CA 1
ATOM 1929 C C . SER B 1 18 ? 10.969 1.651 -7.578 1 98.69 18 SER B C 1
ATOM 1931 O O . SER B 1 18 ? 10.125 1.142 -6.84 1 98.69 18 SER B O 1
ATOM 1933 N N . TRP B 1 19 ? 11.992 2.348 -7.129 1 98.75 19 TRP B N 1
ATOM 1934 C CA . TRP B 1 19 ? 12.172 2.578 -5.699 1 98.75 19 TRP B CA 1
ATOM 1935 C C . TRP B 1 19 ? 11.023 3.41 -5.137 1 98.75 19 TRP B C 1
ATOM 1937 O O . TRP B 1 19 ? 10.469 3.088 -4.082 1 98.75 19 TRP B O 1
ATOM 1947 N N . ARG B 1 20 ? 10.641 4.461 -5.855 1 98.69 20 ARG B N 1
ATOM 1948 C CA . ARG B 1 20 ? 9.539 5.305 -5.406 1 98.69 20 ARG B CA 1
ATOM 1949 C C . ARG B 1 20 ? 8.242 4.504 -5.305 1 98.69 20 ARG B C 1
ATOM 1951 O O . ARG B 1 20 ? 7.488 4.648 -4.34 1 98.69 20 ARG B O 1
ATOM 1958 N N . VAL B 1 21 ? 7.984 3.635 -6.297 1 98.62 21 VAL B N 1
ATOM 1959 C CA . VAL B 1 21 ? 6.785 2.807 -6.266 1 98.62 21 VAL B CA 1
ATOM 1960 C C . VAL B 1 21 ? 6.855 1.84 -5.086 1 98.62 21 VAL B C 1
ATOM 1962 O O . VAL B 1 21 ? 5.855 1.606 -4.406 1 98.62 21 VAL B O 1
ATOM 1965 N N . ALA B 1 22 ? 8.047 1.324 -4.824 1 98.88 22 ALA B N 1
ATOM 1966 C CA . ALA B 1 22 ? 8.227 0.439 -3.678 1 98.88 22 ALA B CA 1
ATOM 1967 C C . ALA B 1 22 ? 7.93 1.169 -2.369 1 98.88 22 ALA B C 1
ATOM 1969 O O . ALA B 1 22 ? 7.398 0.578 -1.428 1 98.88 22 ALA B O 1
ATOM 1970 N N . VAL B 1 23 ? 8.281 2.436 -2.289 1 98.81 23 VAL B N 1
ATOM 1971 C CA . VAL B 1 23 ? 7.98 3.262 -1.124 1 98.81 23 VAL B CA 1
ATOM 1972 C C . VAL B 1 23 ? 6.469 3.398 -0.969 1 98.81 23 VAL B C 1
ATOM 1974 O O . VAL B 1 23 ? 5.926 3.158 0.112 1 98.81 23 VAL B O 1
ATOM 1977 N N . GLU B 1 24 ? 5.781 3.719 -2.084 1 98.81 24 GLU B N 1
ATOM 1978 C CA . GLU B 1 24 ? 4.348 3.992 -2.031 1 98.81 24 GLU B CA 1
ATOM 1979 C C . GLU B 1 24 ? 3.549 2.711 -1.807 1 98.81 24 GLU B C 1
ATOM 1981 O O . GLU B 1 24 ? 2.463 2.746 -1.226 1 98.81 24 GLU B O 1
ATOM 1986 N N . ALA B 1 25 ? 4.129 1.572 -2.156 1 98.69 25 ALA B N 1
ATOM 1987 C CA . ALA B 1 25 ? 3.463 0.286 -1.965 1 98.69 25 ALA B CA 1
ATOM 1988 C C . ALA B 1 25 ? 3.854 -0.339 -0.629 1 98.69 25 ALA B C 1
ATOM 1990 O O . ALA B 1 25 ? 3.473 -1.475 -0.333 1 98.69 25 ALA B O 1
ATOM 1991 N N . ASN B 1 26 ? 4.652 0.346 0.147 1 98.31 26 ASN B N 1
ATOM 1992 C CA . ASN B 1 26 ? 5.105 -0.046 1.478 1 98.31 26 ASN B CA 1
ATOM 1993 C C . ASN B 1 26 ? 6.074 -1.224 1.414 1 98.31 26 ASN B C 1
ATOM 1995 O O . ASN B 1 26 ? 6.242 -1.947 2.398 1 98.31 26 ASN B O 1
ATOM 1999 N N . ASN B 1 27 ? 6.656 -1.506 0.245 1 98.75 27 ASN B N 1
ATOM 2000 C CA . ASN B 1 27 ? 7.703 -2.514 0.12 1 98.75 27 ASN B CA 1
ATOM 2001 C C . ASN B 1 27 ? 9.023 -2.027 0.708 1 98.75 27 ASN B C 1
ATOM 2003 O O . ASN B 1 27 ? 9.719 -2.779 1.396 1 98.75 27 ASN B O 1
ATOM 2007 N N . ALA B 1 28 ? 9.391 -0.77 0.372 1 98.5 28 ALA B N 1
ATOM 2008 C CA . ALA B 1 28 ? 10.594 -0.163 0.922 1 98.5 28 ALA B CA 1
ATOM 2009 C C . ALA B 1 28 ? 10.328 0.455 2.291 1 98.5 28 ALA B C 1
ATOM 2011 O O . ALA B 1 28 ? 9.594 1.438 2.4 1 98.5 28 ALA B O 1
ATOM 2012 N N . GLN B 1 29 ? 10.898 -0.127 3.291 1 96.81 29 GLN B N 1
ATOM 2013 C CA . GLN B 1 29 ? 10.703 0.361 4.652 1 96.81 29 GLN B CA 1
ATOM 2014 C C . GLN B 1 29 ? 12.039 0.633 5.34 1 96.81 29 GLN B C 1
ATOM 2016 O O . GLN B 1 29 ? 13.086 0.201 4.859 1 96.81 29 GLN B O 1
ATOM 2021 N N . ALA B 1 30 ? 11.977 1.429 6.328 1 94.25 30 ALA B N 1
ATOM 2022 C CA . ALA B 1 30 ? 13.062 1.651 7.281 1 94.25 30 ALA B CA 1
ATOM 2023 C C . ALA B 1 30 ? 14.273 2.287 6.594 1 94.25 30 ALA B C 1
ATOM 2025 O O . ALA B 1 30 ? 15.414 2.074 7.008 1 94.25 30 ALA B O 1
ATOM 2026 N N . TRP B 1 31 ? 14.031 2.938 5.461 1 95.88 31 TRP B N 1
ATOM 2027 C CA . TRP B 1 31 ? 15.117 3.699 4.852 1 95.88 31 TRP B CA 1
ATOM 2028 C C . TRP B 1 31 ? 15.281 5.051 5.543 1 95.88 31 TRP B C 1
ATOM 2030 O O . TRP B 1 31 ? 14.305 5.664 5.965 1 95.88 31 TRP B O 1
ATOM 2040 N N . ARG B 1 32 ? 16.406 5.5 5.695 1 95.5 32 ARG B N 1
ATOM 2041 C CA . ARG B 1 32 ? 16.703 6.695 6.473 1 95.5 32 ARG B CA 1
ATOM 2042 C C . ARG B 1 32 ? 16.766 7.934 5.582 1 95.5 32 ARG B C 1
ATOM 2044 O O . ARG B 1 32 ? 16.391 9.031 6.008 1 95.5 32 ARG B O 1
ATOM 2051 N N . MET B 1 33 ? 17.328 7.672 4.387 1 97.62 33 MET B N 1
ATOM 2052 C CA . MET B 1 33 ? 17.453 8.727 3.391 1 97.62 33 MET B CA 1
ATOM 2053 C C . MET B 1 33 ? 17.062 8.219 2.004 1 97.62 33 MET B C 1
ATOM 2055 O O . MET B 1 33 ? 17.078 7.016 1.757 1 97.62 33 MET B O 1
ATOM 2059 N N . VAL B 1 34 ? 16.75 9.117 1.215 1 98.38 34 VAL B N 1
ATOM 2060 C CA . VAL B 1 34 ? 16.625 8.805 -0.204 1 98.38 34 VAL B CA 1
ATOM 2061 C C . VAL B 1 34 ? 17.938 8.25 -0.73 1 98.38 34 VAL B C 1
ATOM 2063 O O . VAL B 1 34 ? 19.016 8.797 -0.442 1 98.38 34 VAL B O 1
ATOM 2066 N N . PRO B 1 35 ? 17.891 7.109 -1.458 1 97.56 35 PRO B N 1
ATOM 2067 C CA . PRO B 1 35 ? 19.156 6.652 -2.041 1 97.56 35 PRO B CA 1
ATOM 2068 C C . PRO B 1 35 ? 19.875 7.75 -2.814 1 97.56 35 PRO B C 1
ATOM 2070 O O . PRO B 1 35 ? 19.25 8.5 -3.566 1 97.56 35 PRO B O 1
ATOM 2073 N N . ALA B 1 36 ? 21.188 7.789 -2.666 1 97.19 36 ALA B N 1
ATOM 2074 C CA . ALA B 1 36 ? 21.984 8.859 -3.258 1 97.19 36 ALA B CA 1
ATOM 2075 C C . ALA B 1 36 ? 21.719 8.984 -4.754 1 97.19 36 ALA B C 1
ATOM 2077 O O . ALA B 1 36 ? 21.547 10.094 -5.273 1 97.19 36 ALA B O 1
ATOM 2078 N N . ARG B 1 37 ? 21.578 7.859 -5.445 1 96.94 37 ARG B N 1
ATOM 2079 C CA . ARG B 1 37 ? 21.406 7.863 -6.895 1 96.94 37 ARG B CA 1
ATOM 2080 C C . ARG B 1 37 ? 20.016 8.344 -7.281 1 96.94 37 ARG B C 1
ATOM 2082 O O . ARG B 1 37 ? 19.75 8.602 -8.453 1 96.94 37 ARG B O 1
ATOM 2089 N N . CYS B 1 38 ? 19.109 8.484 -6.266 1 98.12 38 CYS B N 1
ATOM 2090 C CA . CYS B 1 38 ? 17.719 8.828 -6.586 1 98.12 38 CYS B CA 1
ATOM 2091 C C . CYS B 1 38 ? 17.391 10.234 -6.125 1 98.12 38 CYS B C 1
ATOM 2093 O O . CYS B 1 38 ? 16.25 10.695 -6.285 1 98.12 38 CYS B O 1
ATOM 2095 N N . VAL B 1 39 ? 18.312 10.977 -5.531 1 98.12 39 VAL B N 1
ATOM 2096 C CA . VAL B 1 39 ? 18.031 12.297 -4.973 1 98.12 39 VAL B CA 1
ATOM 2097 C C . VAL B 1 39 ? 17.562 13.234 -6.078 1 98.12 39 VAL B C 1
ATOM 2099 O O . VAL B 1 39 ? 16.547 13.922 -5.926 1 98.12 39 VAL B O 1
ATOM 2102 N N . LEU B 1 40 ? 18.234 13.234 -7.211 1 97.56 40 LEU B N 1
ATOM 2103 C CA . LEU B 1 40 ? 17.844 14.102 -8.312 1 97.56 40 LEU B CA 1
ATOM 2104 C C . LEU B 1 40 ? 16.484 13.688 -8.867 1 97.56 40 LEU B C 1
ATOM 2106 O O . LEU B 1 40 ? 15.672 14.539 -9.234 1 97.56 40 LEU B O 1
ATOM 2110 N N . TYR B 1 41 ? 16.281 12.414 -8.969 1 97.81 41 TYR B N 1
ATOM 2111 C CA . TYR B 1 41 ? 14.992 11.914 -9.422 1 97.81 41 TYR B CA 1
ATOM 2112 C C . TYR B 1 41 ? 13.867 12.414 -8.516 1 97.81 41 TYR B C 1
ATOM 2114 O O . TYR B 1 41 ? 12.836 12.875 -9 1 97.81 41 TYR B O 1
ATOM 2122 N N . VAL B 1 42 ? 14.055 12.352 -7.184 1 98.5 42 VAL B N 1
ATOM 2123 C CA . VAL B 1 42 ? 13.023 12.75 -6.23 1 98.5 42 VAL B CA 1
ATOM 2124 C C . VAL B 1 42 ? 12.797 14.258 -6.32 1 98.5 42 VAL B C 1
ATOM 2126 O O . VAL B 1 42 ? 11.656 14.727 -6.281 1 98.5 42 VAL B O 1
ATOM 2129 N N . GLU B 1 43 ? 13.883 14.992 -6.465 1 98.25 43 GLU B N 1
ATOM 2130 C CA . GLU B 1 43 ? 13.758 16.422 -6.68 1 98.25 43 GLU B CA 1
ATOM 2131 C C . GLU B 1 43 ? 12.867 16.734 -7.883 1 98.25 43 GLU B C 1
ATOM 2133 O O . GLU B 1 43 ? 11.93 17.516 -7.785 1 98.25 43 GLU B O 1
ATOM 2138 N N . ASN B 1 44 ? 13.156 16.094 -8.992 1 97.81 44 ASN B N 1
ATOM 2139 C CA . ASN B 1 44 ? 12.375 16.312 -10.203 1 97.81 44 ASN B CA 1
ATOM 2140 C C . ASN B 1 44 ? 10.938 15.852 -10.031 1 97.81 44 ASN B C 1
ATOM 2142 O O . ASN B 1 44 ? 10.008 16.5 -10.508 1 97.81 44 ASN B O 1
ATOM 2146 N N . TYR B 1 45 ? 10.773 14.703 -9.367 1 97.88 45 TYR B N 1
ATOM 2147 C CA . TYR B 1 45 ? 9.438 14.18 -9.102 1 97.88 45 TYR B CA 1
ATOM 2148 C C . TYR B 1 45 ? 8.594 15.203 -8.344 1 97.88 45 TYR B C 1
ATOM 2150 O O . TYR B 1 45 ? 7.449 15.461 -8.711 1 97.88 45 TYR B O 1
ATOM 2158 N N . MET B 1 46 ? 9.195 15.844 -7.328 1 98.38 46 MET B N 1
ATOM 2159 C CA . MET B 1 46 ? 8.469 16.75 -6.438 1 98.38 46 MET B CA 1
ATOM 2160 C C . MET B 1 46 ? 8.172 18.078 -7.125 1 98.38 46 MET B C 1
ATOM 2162 O O . MET B 1 46 ? 7.148 18.703 -6.848 1 98.38 46 MET B O 1
ATOM 2166 N N . LEU B 1 47 ? 9.023 18.422 -8.062 1 97.75 47 LEU B N 1
ATOM 2167 C CA . LEU B 1 47 ? 8.961 19.812 -8.531 1 97.75 47 LEU B CA 1
ATOM 2168 C C . LEU B 1 47 ? 8.391 19.875 -9.945 1 97.75 47 LEU B C 1
ATOM 2170 O O . LEU B 1 47 ? 7.852 20.906 -10.352 1 97.75 47 LEU B O 1
ATOM 2174 N N . ALA B 1 48 ? 8.484 18.812 -10.664 1 96.56 48 ALA B N 1
ATOM 2175 C CA . ALA B 1 48 ? 8.227 18.906 -12.094 1 96.56 48 ALA B CA 1
ATOM 2176 C C . ALA B 1 48 ? 6.805 18.469 -12.43 1 96.56 48 ALA B C 1
ATOM 2178 O O . ALA B 1 48 ? 6.504 18.141 -13.578 1 96.56 48 ALA B O 1
ATOM 2179 N N . GLY B 1 49 ? 5.969 18.359 -11.461 1 96.38 49 GLY B N 1
ATOM 2180 C CA . GLY B 1 49 ? 4.555 18.234 -11.773 1 96.38 49 GLY B CA 1
ATOM 2181 C C . GLY B 1 49 ? 4.008 16.844 -11.484 1 96.38 49 GLY B C 1
ATOM 2182 O O . GLY B 1 49 ? 2.814 16.688 -11.211 1 96.38 49 GLY B O 1
ATOM 2183 N N . GLN B 1 50 ? 4.832 15.758 -11.57 1 97.5 50 GLN B N 1
ATOM 2184 C CA . GLN B 1 50 ? 4.32 14.406 -11.383 1 97.5 50 GLN B CA 1
ATOM 2185 C C . GLN B 1 50 ? 3.76 14.219 -9.977 1 97.5 50 GLN B C 1
ATOM 2187 O O . GLN B 1 50 ? 2.756 13.523 -9.797 1 97.5 50 GLN B O 1
ATOM 2192 N N . TYR B 1 51 ? 4.375 14.797 -8.969 1 98.38 51 TYR B N 1
ATOM 2193 C CA . TYR B 1 51 ? 3.857 14.727 -7.605 1 98.38 51 TYR B CA 1
ATOM 2194 C C . TYR B 1 51 ? 2.426 15.242 -7.539 1 98.38 51 TYR B C 1
ATOM 2196 O O . TYR B 1 51 ? 1.544 14.586 -6.984 1 98.38 51 TYR B O 1
ATOM 2204 N N . ASN B 1 52 ? 2.211 16.375 -8.102 1 98.06 52 ASN B N 1
ATOM 2205 C CA . ASN B 1 52 ? 0.875 16.969 -8.094 1 98.06 52 ASN B CA 1
ATOM 2206 C C . ASN B 1 52 ? -0.136 16.062 -8.805 1 98.06 52 ASN B C 1
ATOM 2208 O O . ASN B 1 52 ? -1.277 15.938 -8.359 1 98.06 52 ASN B O 1
ATOM 2212 N N . LYS B 1 53 ? 0.307 15.492 -9.867 1 98.12 53 LYS B N 1
ATOM 2213 C CA . LYS B 1 53 ? -0.572 14.586 -10.602 1 98.12 53 LYS B CA 1
ATOM 2214 C C . LYS B 1 53 ? -0.906 13.352 -9.766 1 98.12 53 LYS B C 1
ATOM 2216 O O . LYS B 1 53 ? -2.037 12.859 -9.797 1 98.12 53 LYS B O 1
ATOM 2221 N N . ASP B 1 54 ? 0.09 12.812 -9.078 1 98.75 54 ASP B N 1
ATOM 2222 C CA . ASP B 1 54 ? -0.152 11.672 -8.203 1 98.75 54 ASP B CA 1
ATOM 2223 C C . ASP B 1 54 ? -1.127 12.031 -7.086 1 98.75 54 ASP B C 1
ATOM 2225 O O . ASP B 1 54 ? -2.016 11.242 -6.754 1 98.75 54 ASP B O 1
ATOM 2229 N N . VAL B 1 55 ? -0.996 13.211 -6.477 1 98.88 55 VAL B N 1
ATOM 2230 C CA . VAL B 1 55 ? -1.908 13.672 -5.434 1 98.88 55 VAL B CA 1
ATOM 2231 C C . VAL B 1 55 ? -3.318 13.812 -6.004 1 98.88 55 VAL B C 1
ATOM 2233 O O . VAL B 1 55 ? -4.289 13.359 -5.395 1 98.88 55 VAL B O 1
ATOM 2236 N N . ASP B 1 56 ? -3.428 14.383 -7.176 1 98.56 56 ASP B N 1
ATOM 2237 C CA . ASP B 1 56 ? -4.723 14.547 -7.824 1 98.56 56 ASP B CA 1
ATOM 2238 C C . ASP B 1 56 ? -5.383 13.195 -8.078 1 98.56 56 ASP B C 1
ATOM 2240 O O . ASP B 1 56 ? -6.605 13.062 -7.961 1 98.56 56 ASP B O 1
ATOM 2244 N N . MET B 1 57 ? -4.594 12.266 -8.445 1 98.62 57 MET B N 1
ATOM 2245 C CA . MET B 1 57 ? -5.113 10.922 -8.664 1 98.62 57 MET B CA 1
ATOM 2246 C C . MET B 1 57 ? -5.68 10.336 -7.371 1 98.62 57 MET B C 1
ATOM 2248 O O . MET B 1 57 ? -6.754 9.734 -7.375 1 98.62 57 MET B O 1
ATOM 2252 N N . VAL B 1 58 ? -4.996 10.5 -6.281 1 98.88 58 VAL B N 1
ATOM 2253 C CA . VAL B 1 58 ? -5.5 10.047 -4.992 1 98.88 58 VAL B CA 1
ATOM 2254 C C . VAL B 1 58 ? -6.828 10.734 -4.684 1 98.88 58 VAL B C 1
ATOM 2256 O O . VAL B 1 58 ? -7.781 10.086 -4.246 1 98.88 58 VAL B O 1
ATOM 2259 N N . MET B 1 59 ? -6.91 12.055 -4.965 1 98.75 59 MET B N 1
ATOM 2260 C CA . MET B 1 59 ? -8.148 12.797 -4.727 1 98.75 59 MET B CA 1
ATOM 2261 C C . MET B 1 59 ? -9.273 12.266 -5.613 1 98.75 59 MET B C 1
ATOM 2263 O O . MET B 1 59 ? -10.43 12.219 -5.191 1 98.75 59 MET B O 1
ATOM 2267 N N . GLU B 1 60 ? -8.891 11.945 -6.812 1 98.12 60 GLU B N 1
ATOM 2268 C CA . GLU B 1 60 ? -9.883 11.367 -7.711 1 98.12 60 GLU B CA 1
ATOM 2269 C C . GLU B 1 60 ? -10.438 10.055 -7.148 1 98.12 60 GLU B C 1
ATOM 2271 O O . GLU B 1 60 ? -11.648 9.828 -7.184 1 98.12 60 GLU B O 1
ATOM 2276 N N . GLN B 1 61 ? -9.562 9.219 -6.629 1 98.44 61 GLN B N 1
ATOM 2277 C CA . GLN B 1 61 ? -10.016 7.965 -6.031 1 98.44 61 GLN B CA 1
ATOM 2278 C C . GLN B 1 61 ? -10.891 8.219 -4.809 1 98.44 61 GLN B C 1
ATOM 2280 O O . GLN B 1 61 ? -11.883 7.516 -4.594 1 98.44 61 GLN B O 1
ATOM 2285 N N . ILE B 1 62 ? -10.594 9.211 -3.99 1 98.69 62 ILE B N 1
ATOM 2286 C CA . ILE B 1 62 ? -11.406 9.586 -2.84 1 98.69 62 ILE B CA 1
ATOM 2287 C C . ILE B 1 62 ? -12.781 10.047 -3.311 1 98.69 62 ILE B C 1
ATOM 2289 O O . ILE B 1 62 ? -13.805 9.688 -2.723 1 98.69 62 ILE B O 1
ATOM 2293 N N . SER B 1 63 ? -12.742 10.836 -4.367 1 97.75 63 SER B N 1
ATOM 2294 C CA . SER B 1 63 ? -14.008 11.336 -4.91 1 97.75 63 SER B CA 1
ATOM 2295 C C . SER B 1 63 ? -14.898 10.195 -5.379 1 97.75 63 SER B C 1
ATOM 2297 O O . SER B 1 63 ? -16.109 10.211 -5.148 1 97.75 63 SER B O 1
ATOM 2299 N N . ILE B 1 64 ? -14.32 9.211 -6.023 1 96.69 64 ILE B N 1
ATOM 2300 C CA . ILE B 1 64 ? -15.062 8.031 -6.469 1 96.69 64 ILE B CA 1
ATOM 2301 C C . ILE B 1 64 ? -15.641 7.305 -5.258 1 96.69 64 ILE B C 1
ATOM 2303 O O . ILE B 1 64 ? -16.828 6.938 -5.25 1 96.69 64 ILE B O 1
ATOM 2307 N N . TYR B 1 65 ? -14.906 7.188 -4.258 1 97.19 65 TYR B N 1
ATOM 2308 C CA . TYR B 1 65 ? -15.32 6.504 -3.039 1 97.19 65 TYR B CA 1
ATOM 2309 C C . TYR B 1 65 ? -16.438 7.266 -2.334 1 97.19 65 TYR B C 1
ATOM 2311 O O . TYR B 1 65 ? -17.391 6.664 -1.826 1 97.19 65 TYR B O 1
ATOM 2319 N N . LEU B 1 66 ? -16.328 8.586 -2.328 1 96.44 66 LEU B N 1
ATOM 2320 C CA . LEU B 1 66 ? -17.297 9.445 -1.645 1 96.44 66 LEU B CA 1
ATOM 2321 C C . LEU B 1 66 ? -18.594 9.531 -2.424 1 96.44 66 LEU B C 1
ATOM 2323 O O . LEU B 1 66 ? -19.625 9.953 -1.882 1 96.44 66 LEU B O 1
ATOM 2327 N N . ASN B 1 67 ? -18.391 9.172 -3.676 1 90.5 67 ASN B N 1
ATOM 2328 C CA . ASN B 1 67 ? -19.578 9.352 -4.512 1 90.5 67 ASN B CA 1
ATOM 2329 C C . ASN B 1 67 ? -20.766 8.57 -3.971 1 90.5 67 ASN B C 1
ATOM 2331 O O . ASN B 1 67 ? -20.688 7.355 -3.789 1 90.5 67 ASN B O 1
ATOM 2335 N N . GLY B 1 68 ? -21.781 9.242 -3.578 1 85.44 68 GLY B N 1
ATOM 2336 C CA . GLY B 1 68 ? -23.031 8.695 -3.084 1 85.44 68 GLY B CA 1
ATOM 2337 C C . GLY B 1 68 ? -23.031 8.469 -1.584 1 85.44 68 GLY B C 1
ATOM 2338 O O . GLY B 1 68 ? -24.047 8.07 -1.012 1 85.44 68 GLY B O 1
ATOM 2339 N N . MET B 1 69 ? -21.891 8.734 -1.015 1 92.25 69 MET B N 1
ATOM 2340 C CA . MET B 1 69 ? -21.828 8.609 0.439 1 92.25 69 MET B CA 1
ATOM 2341 C C . MET B 1 69 ? -22.391 9.859 1.115 1 92.25 69 MET B C 1
ATOM 2343 O O . MET B 1 69 ? -22.031 10.977 0.759 1 92.25 69 MET B O 1
ATOM 2347 N N . VAL B 1 70 ? -23.328 9.633 2.027 1 92.31 70 VAL B N 1
ATOM 2348 C CA . VAL B 1 70 ? -23.906 10.734 2.795 1 92.31 70 VAL B CA 1
ATOM 2349 C C . VAL B 1 70 ? -23.641 10.523 4.281 1 92.31 70 VAL B C 1
ATOM 2351 O O . VAL B 1 70 ? -23.812 9.422 4.801 1 92.31 70 VAL B O 1
ATOM 2354 N N . ALA B 1 71 ? -23.125 11.57 4.812 1 95.44 71 ALA B N 1
ATOM 2355 C CA . ALA B 1 71 ? -22.938 11.492 6.262 1 95.44 71 ALA B CA 1
ATOM 2356 C C . ALA B 1 71 ? -24.266 11.266 6.98 1 95.44 71 ALA B C 1
ATOM 2358 O O . ALA B 1 71 ? -25.281 11.867 6.621 1 95.44 71 ALA B O 1
ATOM 2359 N N . GLY B 1 72 ? -24.188 10.461 7.922 1 94.19 72 GLY B N 1
ATOM 2360 C CA . GLY B 1 72 ? -25.375 10.211 8.703 1 94.19 72 GLY B CA 1
ATOM 2361 C C . GLY B 1 72 ? -25.828 11.414 9.508 1 94.19 72 GLY B C 1
ATOM 2362 O O . GLY B 1 72 ? -25.031 12.2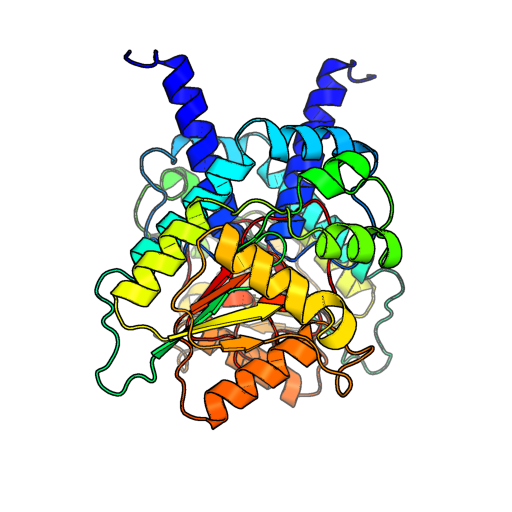97 9.812 1 94.19 72 GLY B O 1
ATOM 2363 N N . ASP B 1 73 ? -26.984 11.312 9.961 1 94.75 73 ASP B N 1
ATOM 2364 C CA . ASP B 1 73 ? -27.578 12.422 10.695 1 94.75 73 ASP B CA 1
ATOM 2365 C C . ASP B 1 73 ? -27.094 12.445 12.141 1 94.75 73 ASP B C 1
ATOM 2367 O O . ASP B 1 73 ? -27.234 13.461 12.836 1 94.75 73 ASP B O 1
ATOM 2371 N N . ASP B 1 74 ? -26.484 11.445 12.531 1 96.94 74 ASP B N 1
ATOM 2372 C CA . ASP B 1 74 ? -26.094 11.352 13.93 1 96.94 74 ASP B CA 1
ATOM 2373 C C . ASP B 1 74 ? -24.766 12.078 14.172 1 96.94 74 ASP B C 1
ATOM 2375 O O . ASP B 1 74 ? -24.328 12.211 15.312 1 96.94 74 ASP B O 1
ATOM 2379 N N . GLY B 1 75 ? -24.141 12.469 13.117 1 96.19 75 GLY B N 1
ATOM 2380 C CA . GLY B 1 75 ? -22.906 13.242 13.25 1 96.19 75 GLY B CA 1
ATOM 2381 C C . GLY B 1 75 ? -21.719 12.406 13.68 1 96.19 75 GLY B C 1
ATOM 2382 O O . GLY B 1 75 ? -20.797 12.914 14.32 1 96.19 75 GLY B O 1
ATOM 2383 N N . MET B 1 76 ? -21.734 11.125 13.297 1 98.44 76 MET B N 1
ATOM 2384 C CA . MET B 1 76 ? -20.703 10.25 13.844 1 98.44 76 MET B CA 1
ATOM 2385 C C . MET B 1 76 ? -19.828 9.688 12.727 1 98.44 76 MET B C 1
ATOM 2387 O O . MET B 1 76 ? -18.969 8.844 12.977 1 98.44 76 MET B O 1
ATOM 2391 N N . ASP B 1 77 ? -20.062 10.141 11.492 1 98.75 77 ASP B N 1
ATOM 2392 C CA . ASP B 1 77 ? -19.188 9.734 10.391 1 98.75 77 ASP B CA 1
ATOM 2393 C C . ASP B 1 77 ? -17.969 10.641 10.305 1 98.75 77 ASP B C 1
ATOM 2395 O O . ASP B 1 77 ? -18.094 11.852 10.133 1 98.75 77 ASP B O 1
ATOM 2399 N N . ALA B 1 78 ? -16.812 10.016 10.367 1 98.88 78 ALA B N 1
ATOM 2400 C CA . ALA B 1 78 ? -15.578 10.781 10.547 1 98.88 78 ALA B CA 1
ATOM 2401 C C . ALA B 1 78 ? -14.586 10.492 9.422 1 98.88 78 ALA B C 1
ATOM 2403 O O . ALA B 1 78 ? -14.648 9.438 8.781 1 98.88 78 ALA B O 1
ATOM 2404 N N . TRP B 1 79 ? -13.836 11.438 9.188 1 98.94 79 TRP B N 1
ATOM 2405 C CA . TRP B 1 79 ? -12.617 11.305 8.398 1 98.94 79 TRP B CA 1
ATOM 2406 C C . TRP B 1 79 ? -11.391 11.742 9.195 1 98.94 79 TRP B C 1
ATOM 2408 O O . TRP B 1 79 ? -11.461 12.711 9.961 1 98.94 79 TRP B O 1
ATOM 2418 N N . VAL B 1 80 ? -10.297 11.039 9.039 1 99 80 VAL B N 1
ATOM 2419 C CA . VAL B 1 80 ? -9.031 11.383 9.688 1 99 80 VAL B CA 1
ATOM 2420 C C . VAL B 1 80 ? -8.008 11.781 8.625 1 99 80 VAL B C 1
ATOM 2422 O O . VAL B 1 80 ? -7.789 11.047 7.66 1 99 80 VAL B O 1
ATOM 2425 N N . LEU B 1 81 ? -7.414 12.945 8.75 1 99 81 LEU B N 1
ATOM 2426 C CA . LEU B 1 81 ? -6.355 13.422 7.867 1 99 81 LEU B CA 1
ATOM 2427 C C . LEU B 1 81 ? -5.066 13.672 8.648 1 99 81 LEU B C 1
ATOM 2429 O O . LEU B 1 81 ? -5.086 14.352 9.68 1 99 81 LEU B O 1
ATOM 2433 N N . ASP B 1 82 ? -3.965 13.141 8.133 1 98.94 82 ASP B N 1
ATOM 2434 C CA . ASP B 1 82 ? -2.65 13.555 8.609 1 98.94 82 ASP B CA 1
ATOM 2435 C C . ASP B 1 82 ? -2.369 15.008 8.25 1 98.94 82 ASP B C 1
ATOM 2437 O O . ASP B 1 82 ? -3.094 15.609 7.449 1 98.94 82 ASP B O 1
ATOM 2441 N N . ILE B 1 83 ? -1.311 15.594 8.883 1 98.94 83 ILE B N 1
ATOM 2442 C CA . ILE B 1 83 ? -1.052 17 8.617 1 98.94 83 ILE B CA 1
ATOM 2443 C C . ILE B 1 83 ? 0.212 17.141 7.773 1 98.94 83 ILE B C 1
ATOM 2445 O O . ILE B 1 83 ? 0.17 17.688 6.668 1 98.94 83 ILE B O 1
ATOM 2449 N N . ASP B 1 84 ? 1.356 16.609 8.25 1 98.81 84 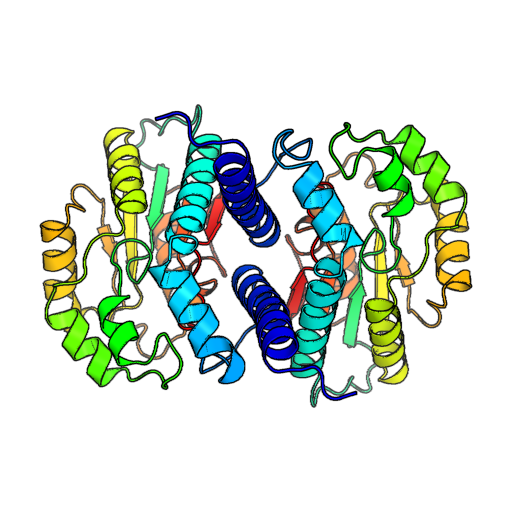ASP B N 1
ATOM 2450 C CA . ASP B 1 84 ? 2.627 16.797 7.562 1 98.81 84 ASP B CA 1
ATOM 2451 C C . ASP B 1 84 ? 2.645 16.062 6.227 1 98.81 84 ASP B C 1
ATOM 2453 O O . ASP B 1 84 ? 2.555 14.836 6.188 1 98.81 84 ASP B O 1
ATOM 2457 N N . ASP B 1 85 ? 2.742 16.891 5.148 1 98.88 85 ASP B N 1
ATOM 2458 C CA . ASP B 1 85 ? 2.781 16.438 3.756 1 98.88 85 ASP B CA 1
ATOM 2459 C C . ASP B 1 85 ? 1.513 15.68 3.387 1 98.88 85 ASP B C 1
ATOM 2461 O O . ASP B 1 85 ? 1.538 14.812 2.512 1 98.88 85 ASP B O 1
ATOM 2465 N N . THR B 1 86 ? 0.452 15.938 4.141 1 98.94 86 THR B N 1
ATOM 2466 C CA . THR B 1 86 ? -0.934 15.609 3.83 1 98.94 86 THR B CA 1
ATOM 2467 C C . THR B 1 86 ? -1.784 16.875 3.734 1 98.94 86 THR B C 1
ATOM 2469 O O . THR B 1 86 ? -2.086 17.344 2.637 1 98.94 86 THR B O 1
ATOM 2472 N N . CYS B 1 87 ? -1.966 17.562 4.824 1 98.94 87 CYS B N 1
ATOM 2473 C CA . CYS B 1 87 ? -2.641 18.844 4.785 1 98.94 87 CYS B CA 1
ATOM 2474 C C . CYS B 1 87 ? -1.662 19.969 4.441 1 98.94 87 CYS B C 1
ATOM 2476 O O . CYS B 1 87 ? -1.914 20.766 3.539 1 98.94 87 CYS B O 1
ATOM 2478 N N . LEU B 1 88 ? -0.546 20.016 5.184 1 98.94 88 LEU B N 1
ATOM 2479 C CA . LEU B 1 88 ? 0.489 21.031 5.02 1 98.94 88 LEU B CA 1
ATOM 2480 C C . LEU B 1 88 ? 1.725 20.438 4.348 1 98.94 88 LEU B C 1
ATOM 2482 O O . LEU B 1 88 ? 2.139 19.328 4.664 1 98.94 88 LEU B O 1
ATOM 2486 N N . SER B 1 89 ? 2.295 21.172 3.453 1 98.81 89 SER B N 1
ATOM 2487 C CA . SER B 1 89 ? 3.463 20.703 2.717 1 98.81 89 SER B CA 1
ATOM 2488 C C . SER B 1 89 ? 4.758 21.125 3.41 1 98.81 89 SER B C 1
ATOM 2490 O O . SER B 1 89 ? 4.934 22.297 3.758 1 98.81 89 SER B O 1
ATOM 2492 N N . ASN B 1 90 ? 5.645 20.188 3.566 1 98.25 90 ASN B N 1
ATOM 2493 C CA . ASN B 1 90 ? 6.98 20.469 4.086 1 98.25 90 ASN B CA 1
ATOM 2494 C C . ASN B 1 90 ? 8.023 20.469 2.971 1 98.25 90 ASN B C 1
ATOM 2496 O O . ASN B 1 90 ? 9.219 20.281 3.229 1 98.25 90 ASN B O 1
ATOM 2500 N N . LEU B 1 91 ? 7.566 20.625 1.766 1 98 91 LEU B N 1
ATOM 2501 C CA . LEU B 1 91 ? 8.453 20.609 0.608 1 98 91 LEU B CA 1
ATOM 2502 C C . LEU B 1 91 ? 9.562 21.641 0.752 1 98 91 LEU B C 1
ATOM 2504 O O . LEU B 1 91 ? 10.727 21.344 0.46 1 98 91 LEU B O 1
ATOM 2508 N N . LEU B 1 92 ? 9.258 22.844 1.184 1 97.31 92 LEU B N 1
ATOM 2509 C CA . LEU B 1 92 ? 10.258 23.906 1.332 1 97.31 92 LEU B CA 1
ATOM 2510 C C . LEU B 1 92 ? 11.328 23.5 2.338 1 97.31 92 LEU B C 1
ATOM 2512 O O . LEU B 1 92 ? 12.516 23.766 2.125 1 97.31 92 LEU B O 1
ATOM 2516 N N . TYR B 1 93 ? 10.945 22.922 3.436 1 97.62 93 TYR B N 1
ATOM 2517 C CA . TYR B 1 93 ? 11.914 22.422 4.402 1 97.62 93 TYR B CA 1
ATOM 2518 C C . TYR B 1 93 ? 12.836 21.391 3.764 1 97.62 93 TYR B C 1
ATOM 2520 O O . TYR B 1 93 ? 14.055 21.469 3.91 1 97.62 93 TYR B O 1
ATOM 2528 N N . TYR B 1 94 ? 12.242 20.469 2.99 1 97.56 94 TYR B N 1
ATOM 2529 C CA . TYR B 1 94 ? 13 19.344 2.459 1 97.56 94 TYR B CA 1
ATOM 2530 C C . TYR B 1 94 ? 13.812 19.75 1.234 1 97.56 94 TYR B C 1
ATOM 2532 O O . TYR B 1 94 ? 14.727 19.031 0.818 1 97.56 94 TYR B O 1
ATOM 2540 N N . GLU B 1 95 ? 13.414 20.844 0.623 1 96.81 95 GLU B N 1
ATOM 2541 C CA . GLU B 1 95 ? 14.312 21.422 -0.367 1 96.81 95 GLU B CA 1
ATOM 2542 C C . GLU B 1 95 ? 15.695 21.688 0.233 1 96.81 95 GLU B C 1
ATOM 2544 O O . GLU B 1 95 ? 16.719 21.406 -0.395 1 96.81 95 GLU B O 1
ATOM 2549 N N . GLY B 1 96 ? 15.664 22.219 1.41 1 95.5 96 GLY B N 1
ATOM 2550 C CA . GLY B 1 96 ? 16.906 22.484 2.111 1 95.5 96 GLY B CA 1
ATOM 2551 C C . GLY B 1 96 ? 17.609 21.219 2.58 1 95.5 96 GLY B C 1
ATOM 2552 O O . GLY B 1 96 ? 18.781 21.25 2.945 1 95.5 96 GLY B O 1
ATOM 2553 N N . LYS B 1 97 ? 16.922 20.109 2.605 1 96.69 97 LYS B N 1
ATOM 2554 C CA . LYS B 1 97 ? 17.453 18.812 2.998 1 96.69 97 LYS B CA 1
ATOM 2555 C C . LYS B 1 97 ? 17.672 17.922 1.781 1 96.69 97 LYS B C 1
ATOM 2557 O O . LYS B 1 97 ? 17.688 16.688 1.9 1 96.69 97 LYS B O 1
ATOM 2562 N N . ARG B 1 98 ? 17.812 18.531 0.616 1 97.31 98 ARG B N 1
ATOM 2563 C CA . ARG B 1 98 ? 18.031 17.844 -0.656 1 97.31 98 ARG B CA 1
ATOM 2564 C C . ARG B 1 98 ? 16.938 16.812 -0.911 1 97.31 98 ARG B C 1
ATOM 2566 O O . ARG B 1 98 ? 17.234 15.664 -1.271 1 97.31 98 ARG B O 1
ATOM 2573 N N . PHE B 1 99 ? 15.734 17.141 -0.581 1 98.25 99 PHE B N 1
ATOM 2574 C CA . PHE B 1 99 ? 14.555 16.328 -0.859 1 98.25 99 PHE B CA 1
ATOM 2575 C C . PHE B 1 99 ? 14.688 14.938 -0.252 1 98.25 99 PHE B C 1
ATOM 2577 O O . PHE B 1 99 ? 14.336 13.945 -0.885 1 98.25 99 PHE B O 1
ATOM 2584 N N . GLY B 1 100 ? 15.258 14.906 0.95 1 97.94 100 GLY B N 1
ATOM 2585 C CA . GLY B 1 100 ? 15.414 13.648 1.668 1 97.94 100 GLY B CA 1
ATOM 2586 C C . GLY B 1 100 ? 16.797 13.039 1.513 1 97.94 100 GLY B C 1
ATOM 2587 O O . GLY B 1 100 ? 17.078 11.977 2.064 1 97.94 100 GLY B O 1
ATOM 2588 N N . GLY B 1 101 ? 17.641 13.648 0.81 1 98.06 101 GLY B N 1
ATOM 2589 C CA . GLY B 1 101 ? 19.016 13.18 0.649 1 98.06 101 GLY B CA 1
ATOM 2590 C C . GLY B 1 101 ? 19.859 13.383 1.891 1 98.06 101 GLY B C 1
ATOM 2591 O O . GLY B 1 101 ? 20.938 12.789 2.018 1 98.06 101 GLY B O 1
ATOM 2592 N N . ASP B 1 102 ? 19.438 14.258 2.775 1 97.12 102 ASP B N 1
ATOM 2593 C CA . ASP B 1 102 ? 20.078 14.492 4.066 1 97.12 102 ASP B CA 1
ATOM 2594 C C . ASP B 1 102 ? 19.266 13.875 5.203 1 97.12 102 ASP B C 1
ATOM 2596 O O . ASP B 1 102 ? 18.047 13.758 5.105 1 97.12 102 ASP B O 1
ATOM 2600 N N . PRO B 1 103 ? 19.875 13.523 6.219 1 94.38 103 PRO B N 1
ATOM 2601 C CA . PRO B 1 103 ? 19.172 12.844 7.32 1 94.38 103 PRO B CA 1
ATOM 2602 C C . PRO B 1 103 ? 18.172 13.75 8.023 1 94.38 103 PRO B C 1
ATOM 2604 O O . PRO B 1 103 ? 18.375 14.961 8.109 1 94.38 103 PRO B O 1
ATOM 2607 N N . TRP B 1 104 ? 17.172 13.133 8.477 1 90.44 104 TRP B N 1
ATOM 2608 C CA . TRP B 1 104 ? 16.172 13.797 9.297 1 90.44 104 TRP B CA 1
ATOM 2609 C C . TRP B 1 104 ? 16.812 14.422 10.531 1 90.44 104 TRP B C 1
ATOM 2611 O O . TRP B 1 104 ? 17.688 13.82 11.164 1 90.44 104 TRP B O 1
ATOM 2621 N N . ASP B 1 105 ? 16.391 15.602 10.867 1 93.12 105 ASP B N 1
ATOM 2622 C CA . ASP B 1 105 ? 16.781 16.328 12.062 1 93.12 105 ASP B CA 1
ATOM 2623 C C . ASP B 1 105 ? 15.57 16.891 12.805 1 93.12 105 ASP B C 1
ATOM 2625 O O . ASP B 1 105 ? 14.992 17.891 12.391 1 93.12 105 ASP B O 1
ATOM 2629 N N . PRO B 1 106 ? 15.211 16.234 13.891 1 92.31 106 PRO B N 1
ATOM 2630 C CA . PRO B 1 106 ? 13.992 16.641 14.594 1 92.31 106 PRO B CA 1
ATOM 2631 C C . PRO B 1 106 ? 14.039 18.094 15.062 1 92.31 106 PRO B C 1
ATOM 2633 O O . PRO B 1 106 ? 13.008 18.766 15.078 1 92.31 106 PRO B O 1
ATOM 2636 N N . SER B 1 107 ? 15.211 18.609 15.453 1 95.25 107 SER B N 1
ATOM 2637 C CA . SER B 1 107 ? 15.328 19.953 15.984 1 95.25 107 SER B CA 1
ATOM 2638 C C . SER B 1 107 ? 15.086 21 14.898 1 95.25 107 SER B C 1
ATOM 2640 O O . SER B 1 107 ? 14.367 21.969 15.109 1 95.25 107 SER B O 1
ATOM 2642 N N . THR B 1 108 ? 15.688 20.781 13.75 1 96.56 108 THR B N 1
ATOM 2643 C CA . THR B 1 108 ? 15.508 21.766 12.68 1 96.56 108 THR B CA 1
ATOM 2644 C C . THR B 1 108 ? 14.078 21.719 12.148 1 96.56 108 THR B C 1
ATOM 2646 O O . THR B 1 108 ? 13.531 22.75 11.742 1 96.56 108 THR B O 1
ATOM 2649 N N . PHE B 1 109 ? 13.477 20.578 12.164 1 96.69 109 PHE B N 1
ATOM 2650 C CA . PHE B 1 109 ? 12.086 20.5 11.742 1 96.69 109 PHE B CA 1
ATOM 2651 C C . PHE B 1 109 ? 11.18 21.219 12.719 1 96.69 109 PHE B C 1
ATOM 2653 O O . PHE B 1 109 ? 10.242 21.922 12.312 1 96.69 109 PHE B O 1
ATOM 2660 N N . LYS B 1 110 ? 11.414 20.984 14 1 97 110 LYS B N 1
ATOM 2661 C CA . LYS B 1 110 ? 10.641 21.688 15.016 1 97 110 LYS B CA 1
ATOM 2662 C C . LYS B 1 110 ? 10.703 23.203 14.82 1 97 110 LYS B C 1
ATOM 2664 O O . LYS B 1 110 ? 9.672 23.875 14.875 1 97 110 LYS B O 1
ATOM 2669 N N . SER B 1 111 ? 11.914 23.688 14.625 1 97.31 111 SER B N 1
ATOM 2670 C CA . SER B 1 111 ? 12.094 25.109 14.383 1 97.31 111 SER B CA 1
ATOM 2671 C C . SER B 1 111 ? 11.328 25.562 13.148 1 97.31 111 SER B C 1
ATOM 2673 O O . SER B 1 111 ? 10.703 26.625 13.148 1 97.31 111 SER B O 1
ATOM 2675 N N . TRP B 1 112 ? 11.344 24.766 12.109 1 97.44 112 TRP B N 1
ATOM 2676 C CA . TRP B 1 112 ? 10.625 25.047 10.867 1 97.44 112 TRP B CA 1
ATOM 2677 C C . TRP B 1 112 ? 9.117 25.078 11.117 1 97.44 112 TRP B C 1
ATOM 2679 O O . TRP B 1 112 ? 8.438 26.031 10.727 1 97.44 112 TRP B O 1
ATOM 2689 N N . ALA B 1 113 ? 8.578 24.078 11.75 1 97.25 113 ALA B N 1
ATOM 2690 C CA . ALA B 1 113 ? 7.145 23.938 11.984 1 97.25 113 ALA B CA 1
ATOM 2691 C C . ALA B 1 113 ? 6.625 25.047 12.891 1 97.25 113 ALA B C 1
ATOM 2693 O O . ALA B 1 113 ? 5.473 25.469 12.766 1 97.25 113 ALA B O 1
ATOM 2694 N N . GLN B 1 114 ? 7.473 25.531 13.773 1 97.94 114 GLN B N 1
ATOM 2695 C CA . GLN B 1 114 ? 7.102 26.578 14.703 1 97.94 114 GLN B CA 1
ATOM 2696 C C . GLN B 1 114 ? 6.832 27.891 13.961 1 97.94 114 GLN B C 1
ATOM 2698 O O . GLN B 1 114 ? 6.102 28.75 14.461 1 97.94 114 GLN B O 1
ATOM 2703 N N . ARG B 1 115 ? 7.434 28.016 12.797 1 96.88 115 ARG B N 1
ATOM 2704 C CA . ARG B 1 115 ? 7.238 29.234 12.023 1 96.88 115 ARG B CA 1
ATOM 2705 C C . ARG B 1 115 ? 5.801 29.344 11.523 1 96.88 115 ARG B C 1
ATOM 2707 O O . ARG B 1 115 ? 5.316 30.438 11.234 1 96.88 115 ARG B O 1
ATOM 2714 N N . GLY B 1 116 ? 5.164 28.188 11.359 1 96.88 116 GLY B N 1
ATOM 2715 C CA . GLY B 1 116 ? 3.771 28.203 10.938 1 96.88 116 GLY B CA 1
ATOM 2716 C C . GLY B 1 116 ? 3.576 28.703 9.523 1 96.88 116 GLY B C 1
ATOM 2717 O O . GLY B 1 116 ? 2.617 29.438 9.25 1 96.88 116 GLY B O 1
ATOM 2718 N N . LEU B 1 117 ? 4.5 28.328 8.609 1 95.31 117 LEU B N 1
ATOM 2719 C CA . LEU B 1 117 ? 4.461 28.922 7.281 1 95.31 117 LEU B CA 1
ATOM 2720 C C . LEU B 1 117 ? 4.328 27.844 6.207 1 95.31 117 LEU B C 1
ATOM 2722 O O . LEU B 1 117 ? 4.527 28.125 5.02 1 95.31 117 LEU B O 1
ATOM 2726 N N . CYS B 1 118 ? 4.031 26.672 6.605 1 98.19 118 CYS B N 1
ATOM 2727 C CA . CYS B 1 118 ? 3.889 25.594 5.625 1 98.19 118 CYS B CA 1
ATOM 2728 C C . CYS B 1 118 ? 2.637 25.797 4.777 1 98.19 118 CYS B C 1
ATOM 2730 O O . CYS B 1 118 ? 1.541 25.969 5.312 1 98.19 118 CYS B O 1
ATOM 2732 N N . PRO B 1 119 ? 2.781 25.812 3.494 1 98.75 119 PRO B N 1
ATOM 2733 C CA . PRO B 1 119 ? 1.598 25.984 2.648 1 98.75 119 PRO B CA 1
ATOM 2734 C C . PRO B 1 119 ? 0.684 24.766 2.656 1 98.75 119 PRO B C 1
ATOM 2736 O O . PRO B 1 119 ? 1.138 23.641 2.934 1 98.75 119 PRO B O 1
ATOM 2739 N N . ALA B 1 120 ? -0.597 24.984 2.346 1 98.88 120 ALA B N 1
ATOM 2740 C CA . ALA B 1 120 ? -1.547 23.891 2.178 1 98.88 120 ALA B CA 1
ATOM 2741 C C . ALA B 1 120 ? -1.225 23.078 0.929 1 98.88 120 ALA B C 1
ATOM 2743 O O . ALA B 1 120 ? -0.684 23.609 -0.045 1 98.88 120 ALA B O 1
ATOM 2744 N N . ILE B 1 121 ? -1.433 21.828 1.001 1 98.88 121 ILE B N 1
ATOM 2745 C CA . ILE B 1 121 ? -1.601 21.062 -0.224 1 98.88 121 ILE B CA 1
ATOM 2746 C C . ILE B 1 121 ? -2.996 21.297 -0.798 1 98.88 121 ILE B C 1
ATOM 2748 O O . ILE B 1 121 ? -3.992 20.844 -0.232 1 98.88 121 ILE B O 1
ATOM 2752 N N . PRO B 1 122 ? -3.049 22 -1.894 1 98.69 122 PRO B N 1
ATOM 2753 C CA . PRO B 1 122 ? -4.34 22.531 -2.348 1 98.69 122 PRO B CA 1
ATOM 2754 C C . PRO B 1 122 ? -5.383 21.438 -2.545 1 98.69 122 PRO B C 1
ATOM 2756 O O . PRO B 1 122 ? -6.551 21.609 -2.188 1 98.69 122 PRO B O 1
ATOM 2759 N N . ALA B 1 123 ? -5.023 20.328 -3.096 1 98.75 123 ALA B N 1
ATOM 2760 C CA . ALA B 1 123 ? -5.953 19.219 -3.35 1 98.75 123 ALA B CA 1
ATOM 2761 C C . ALA B 1 123 ? -6.566 18.719 -2.049 1 98.75 123 ALA B C 1
ATOM 2763 O O . ALA B 1 123 ? -7.758 18.406 -1.999 1 98.75 123 ALA B O 1
ATOM 2764 N N . VAL B 1 124 ? -5.805 18.656 -0.993 1 98.94 124 VAL B N 1
ATOM 2765 C CA . VAL B 1 124 ? -6.289 18.156 0.285 1 98.94 124 VAL B CA 1
ATOM 2766 C C . VAL B 1 124 ? -7.168 19.203 0.962 1 98.94 124 VAL B C 1
ATOM 2768 O O . VAL B 1 124 ? -8.148 18.859 1.624 1 98.94 124 VAL B O 1
ATOM 2771 N N . LEU B 1 125 ? -6.812 20.438 0.788 1 98.94 125 LEU B N 1
ATOM 2772 C CA . LEU B 1 125 ? -7.672 21.5 1.301 1 98.94 125 LEU B CA 1
ATOM 2773 C C . LEU B 1 125 ? -9.07 21.422 0.69 1 98.94 125 LEU B C 1
ATOM 2775 O O . LEU B 1 125 ? -10.07 21.547 1.397 1 98.94 125 LEU B O 1
ATOM 2779 N N . ARG B 1 126 ? -9.109 21.203 -0.629 1 98.75 126 ARG B N 1
ATOM 2780 C CA . ARG B 1 126 ? -10.398 21.047 -1.296 1 98.75 126 ARG B CA 1
ATOM 2781 C C . ARG B 1 126 ? -11.164 19.844 -0.738 1 98.75 126 ARG B C 1
ATOM 2783 O O . ARG B 1 126 ? -12.375 19.922 -0.542 1 98.75 126 ARG B O 1
ATOM 2790 N N . LEU B 1 127 ? -10.484 18.734 -0.502 1 98.81 127 LEU B N 1
ATOM 2791 C CA . LEU B 1 127 ? -11.117 17.578 0.107 1 98.81 127 LEU B CA 1
ATOM 2792 C C . LEU B 1 127 ? -11.68 17.906 1.483 1 98.81 127 LEU B C 1
ATOM 2794 O O . LEU B 1 127 ? -12.82 17.578 1.796 1 98.81 127 LEU B O 1
ATOM 2798 N N . HIS B 1 128 ? -10.859 18.578 2.297 1 98.88 128 HIS B N 1
ATOM 2799 C CA . HIS B 1 128 ? -11.273 18.969 3.641 1 98.88 128 HIS B CA 1
ATOM 2800 C C . HIS B 1 128 ? -12.562 19.781 3.607 1 98.88 128 HIS B C 1
ATOM 2802 O O . HIS B 1 128 ? -13.5 19.484 4.348 1 98.88 128 HIS B O 1
ATOM 2808 N N . LYS B 1 129 ? -12.609 20.734 2.75 1 98.69 129 LYS B N 1
ATOM 2809 C CA . LYS B 1 129 ? -13.797 21.578 2.619 1 98.69 129 LYS B CA 1
ATOM 2810 C C . LYS B 1 129 ? -15.008 20.75 2.184 1 98.69 129 LYS B C 1
ATOM 2812 O O . LYS B 1 129 ? -16.109 20.938 2.709 1 98.69 129 LYS B O 1
ATOM 2817 N N . ARG B 1 130 ? -14.789 19.875 1.259 1 98.06 130 ARG B N 1
ATOM 2818 C CA . ARG B 1 130 ? -15.867 19.016 0.787 1 98.06 130 ARG B CA 1
ATOM 2819 C C . ARG B 1 130 ? -16.422 18.156 1.921 1 98.06 130 ARG B C 1
ATOM 2821 O O . ARG B 1 130 ? -17.641 18 2.055 1 98.06 130 ARG B O 1
ATOM 2828 N N . LEU B 1 131 ? -15.539 17.609 2.699 1 98.56 131 LEU B N 1
ATOM 2829 C CA . LEU B 1 131 ? -15.945 16.75 3.803 1 98.56 131 LEU B CA 1
ATOM 2830 C C . LEU B 1 131 ? -16.734 17.531 4.848 1 98.56 131 LEU B C 1
ATOM 2832 O O . LEU B 1 131 ? -17.812 17.109 5.273 1 98.56 131 LEU B O 1
ATOM 2836 N N . VAL B 1 132 ? -16.203 18.688 5.219 1 98.31 132 VAL B N 1
ATOM 2837 C CA . VAL B 1 132 ? -16.859 19.531 6.227 1 98.31 132 VAL B CA 1
ATOM 2838 C C . VAL B 1 132 ? -18.234 19.969 5.73 1 98.31 132 VAL B C 1
ATOM 2840 O O . VAL B 1 132 ? -19.219 19.844 6.445 1 98.31 132 VAL B O 1
ATOM 2843 N N . ASN B 1 133 ? -18.266 20.391 4.512 1 97.12 133 ASN B N 1
ATOM 2844 C CA . ASN B 1 133 ? -19.516 20.844 3.93 1 97.12 133 ASN B CA 1
ATOM 2845 C C . ASN B 1 133 ? -20.516 19.703 3.77 1 97.12 133 ASN B C 1
ATOM 2847 O O . ASN B 1 133 ? -21.719 19.922 3.768 1 97.12 133 ASN B O 1
ATOM 2851 N N . GLY B 1 134 ? -20 18.516 3.648 1 96.81 134 GLY B N 1
ATOM 2852 C CA . GLY B 1 134 ? -20.828 17.328 3.486 1 96.81 134 GLY B CA 1
ATOM 2853 C C . GLY B 1 134 ? -21.344 16.781 4.801 1 96.81 134 GLY B C 1
ATOM 2854 O O . GLY B 1 134 ? -22.109 15.805 4.82 1 96.81 134 GLY B O 1
ATOM 2855 N N . GLY B 1 135 ? -20.875 17.359 5.91 1 97.62 135 GLY B N 1
ATOM 2856 C CA . GLY B 1 135 ? -21.406 16.969 7.207 1 97.62 135 GLY B CA 1
ATOM 2857 C C . GLY B 1 135 ? -20.547 15.953 7.926 1 97.62 135 GLY B C 1
ATOM 2858 O O . GLY B 1 135 ? -20.891 15.477 9.008 1 97.62 135 GLY B O 1
ATOM 2859 N N . PHE B 1 136 ? -19.453 15.602 7.34 1 98.62 136 PHE B N 1
ATOM 2860 C CA . PHE B 1 136 ? -18.547 14.688 8.008 1 98.62 136 PHE B CA 1
ATOM 2861 C C . PHE B 1 136 ? -17.766 15.398 9.109 1 98.62 136 PHE B C 1
ATOM 2863 O O . PHE B 1 136 ? -17.516 16.609 9.016 1 98.62 136 PHE B O 1
ATOM 2870 N N . LYS B 1 137 ? -17.422 14.664 10.148 1 98.81 137 LYS B N 1
ATOM 2871 C CA . LYS B 1 137 ? -16.5 15.148 11.164 1 98.81 137 LYS B CA 1
ATOM 2872 C C . LYS B 1 137 ? -15.055 14.875 10.758 1 98.81 137 LYS B C 1
ATOM 2874 O O . LYS B 1 137 ? -14.656 13.727 10.594 1 98.81 137 LYS B O 1
ATOM 2879 N N . VAL B 1 138 ? -14.344 15.945 10.609 1 98.94 138 VAL B N 1
ATOM 2880 C CA . VAL B 1 138 ? -12.961 15.797 10.164 1 98.94 138 VAL B CA 1
ATOM 2881 C C . VAL B 1 138 ? -12.016 15.938 11.352 1 98.94 138 VAL B C 1
ATOM 2883 O O . VAL B 1 138 ? -12.062 16.922 12.078 1 98.94 138 VAL B O 1
ATOM 2886 N N . PHE B 1 139 ? -11.203 14.945 11.547 1 99 139 PHE B N 1
ATOM 2887 C CA . PHE B 1 139 ? -10.164 14.953 12.562 1 99 139 PHE B CA 1
ATOM 2888 C C . PHE B 1 139 ? -8.781 15.086 11.93 1 99 139 PHE B C 1
ATOM 2890 O O . PHE B 1 139 ? -8.445 14.336 11.016 1 99 139 PHE B O 1
ATOM 2897 N N . LEU B 1 140 ? -8.062 16.078 12.352 1 99 140 LEU B N 1
ATOM 2898 C CA . LEU B 1 140 ? -6.664 16.234 11.953 1 99 140 LEU B CA 1
ATOM 2899 C C . LEU B 1 140 ? -5.734 15.594 12.977 1 99 140 LEU B C 1
ATOM 2901 O O . LEU B 1 140 ? -5.711 16 14.141 1 99 140 LEU B O 1
ATOM 2905 N N . LEU B 1 141 ? -5.035 14.594 12.547 1 98.94 141 LEU B N 1
ATOM 2906 C CA . LEU B 1 141 ? -4.227 13.773 13.438 1 98.94 141 LEU B CA 1
ATOM 2907 C C . LEU B 1 141 ? -2.758 13.812 13.023 1 98.94 141 LEU B C 1
ATOM 2909 O O . LEU B 1 141 ? -2.402 13.328 11.953 1 98.94 141 LEU B O 1
ATOM 2913 N N . THR B 1 142 ? -1.886 14.375 13.875 1 98.88 142 THR B N 1
ATOM 2914 C CA . THR B 1 142 ? -0.486 14.578 13.523 1 98.88 142 THR B CA 1
ATOM 2915 C C . THR B 1 142 ? 0.434 14.086 14.633 1 98.88 142 THR B C 1
ATOM 2917 O O . THR B 1 142 ? 0.052 14.086 15.805 1 98.88 142 THR B O 1
ATOM 2920 N N . GLY B 1 143 ? 1.625 13.609 14.227 1 98.12 143 GLY B N 1
ATOM 2921 C CA . GLY B 1 143 ? 2.637 13.203 15.188 1 98.12 143 GLY B CA 1
ATOM 2922 C C . GLY B 1 143 ? 3.369 14.367 15.82 1 98.12 143 GLY B C 1
ATOM 2923 O O . GLY B 1 143 ? 4.227 14.18 16.688 1 98.12 143 GLY B O 1
ATOM 2924 N N . ARG B 1 144 ? 3.09 15.633 15.422 1 98.19 144 ARG B N 1
ATOM 2925 C CA . ARG B 1 144 ? 3.717 16.812 16.016 1 98.19 144 ARG B CA 1
ATOM 2926 C C . ARG B 1 144 ? 3.482 16.859 17.516 1 98.19 144 ARG B C 1
ATOM 2928 O O . ARG B 1 144 ? 2.391 16.531 17.984 1 98.19 144 ARG B O 1
ATOM 2935 N N . ASP B 1 145 ? 4.496 17.266 18.203 1 97.62 145 ASP B N 1
ATOM 2936 C CA . ASP B 1 145 ? 4.426 17.391 19.656 1 97.62 145 ASP B CA 1
ATOM 2937 C C . ASP B 1 145 ? 3.438 18.484 20.078 1 97.62 145 ASP B C 1
ATOM 2939 O O . ASP B 1 145 ? 3.549 19.625 19.625 1 97.62 145 ASP B O 1
ATOM 2943 N N . GLU B 1 146 ? 2.564 18.125 20.922 1 98.25 146 GLU B N 1
ATOM 2944 C CA . GLU B 1 146 ? 1.49 19.047 21.312 1 98.25 146 GLU B CA 1
ATOM 2945 C C . GLU B 1 146 ? 2.041 20.266 22.031 1 98.25 146 GLU B C 1
ATOM 2947 O O . GLU B 1 146 ? 1.655 21.406 21.734 1 98.25 146 GLU B O 1
ATOM 2952 N N . GLU B 1 147 ? 2.891 20.094 22.922 1 97.31 147 GLU B N 1
ATOM 2953 C CA . GLU B 1 147 ? 3.414 21.188 23.734 1 97.31 147 GLU B CA 1
ATOM 2954 C C . GLU B 1 147 ? 4.262 22.141 22.891 1 97.31 147 GLU B C 1
ATOM 2956 O O . GLU B 1 147 ? 4.113 23.359 22.984 1 97.31 147 GLU B O 1
ATOM 2961 N N . ALA B 1 148 ? 5.055 21.609 22.062 1 96.94 148 ALA B N 1
ATOM 2962 C CA . ALA B 1 148 ? 6.027 22.406 21.328 1 96.94 148 ALA B CA 1
ATOM 2963 C C . ALA B 1 148 ? 5.402 23.016 20.078 1 96.94 148 ALA B C 1
ATOM 2965 O O . ALA B 1 148 ? 5.789 24.109 19.656 1 96.94 148 ALA B O 1
ATOM 2966 N N . LEU B 1 149 ? 4.41 22.297 19.516 1 98.38 149 LEU B N 1
ATOM 2967 C CA . LEU B 1 149 ? 4.02 22.688 18.156 1 98.38 149 LEU B CA 1
ATOM 2968 C C . LEU B 1 149 ? 2.514 22.922 18.078 1 98.38 149 LEU B C 1
ATOM 2970 O O . LEU B 1 149 ? 1.995 23.281 17.016 1 98.38 149 LEU B O 1
ATOM 2974 N N . GLY B 1 150 ? 1.754 22.734 19.141 1 98.31 150 GLY B N 1
ATOM 2975 C CA . GLY B 1 150 ? 0.304 22.844 19.109 1 98.31 150 GLY B CA 1
ATOM 2976 C C . GLY B 1 150 ? -0.186 24.172 18.562 1 98.31 150 GLY B C 1
ATOM 2977 O O . GLY B 1 150 ? -0.941 24.203 17.594 1 98.31 150 GLY B O 1
ATOM 2978 N N . ALA B 1 151 ? 0.254 25.234 19.172 1 98.12 151 ALA B N 1
ATOM 2979 C CA . ALA B 1 151 ? -0.221 26.562 18.812 1 98.12 151 ALA B CA 1
ATOM 2980 C C . ALA B 1 151 ? 0.181 26.922 17.375 1 98.12 151 ALA B C 1
ATOM 2982 O O . ALA B 1 151 ? -0.642 27.406 16.609 1 98.12 151 ALA B O 1
ATOM 2983 N N . SER B 1 152 ? 1.467 26.688 17.016 1 98.62 152 SER B N 1
ATOM 2984 C CA . SER B 1 152 ? 1.947 27.031 15.68 1 98.62 152 SER B CA 1
ATOM 2985 C C . SER B 1 152 ? 1.242 26.203 14.609 1 98.62 152 SER B C 1
ATOM 2987 O O . SER B 1 152 ? 0.962 26.703 13.516 1 98.62 152 SER B O 1
ATOM 2989 N N . THR B 1 153 ? 0.939 24.953 14.891 1 98.81 153 THR B N 1
ATOM 2990 C CA . THR B 1 153 ? 0.24 24.094 13.953 1 98.81 153 THR B CA 1
ATOM 2991 C C . THR B 1 153 ? -1.188 24.578 13.727 1 98.81 153 THR B C 1
ATOM 2993 O O . THR B 1 153 ? -1.635 24.703 12.578 1 98.81 153 THR B O 1
ATOM 2996 N N . ALA B 1 154 ? -1.871 24.875 14.844 1 98.75 154 ALA B N 1
ATOM 2997 C CA . ALA B 1 154 ? -3.24 25.375 14.734 1 98.75 154 ALA B CA 1
ATOM 2998 C C . ALA B 1 154 ? -3.287 26.672 13.93 1 98.75 154 ALA B C 1
ATOM 3000 O O . ALA B 1 154 ? -4.145 26.844 13.062 1 98.75 154 ALA B O 1
ATOM 3001 N N . LYS B 1 155 ? -2.369 27.547 14.211 1 98.56 155 LYS B N 1
ATOM 3002 C CA . LYS B 1 155 ? -2.297 28.812 13.5 1 98.56 155 LYS B CA 1
ATOM 3003 C C . LYS B 1 155 ? -2.031 28.609 12.016 1 98.56 155 LYS B C 1
ATOM 3005 O O . LYS B 1 155 ? -2.646 29.25 11.172 1 98.56 155 LYS B O 1
ATOM 3010 N N . ASN B 1 156 ? -1.077 27.734 11.711 1 98.88 156 ASN B N 1
ATOM 3011 C CA . ASN B 1 156 ? -0.748 27.422 10.328 1 98.88 156 ASN B CA 1
ATOM 3012 C C . ASN B 1 156 ? -1.954 26.875 9.57 1 98.88 156 ASN B C 1
ATOM 3014 O O . ASN B 1 156 ? -2.252 27.312 8.461 1 98.88 156 ASN B O 1
ATOM 3018 N N . LEU B 1 157 ? -2.629 25.891 10.188 1 98.94 157 LEU B N 1
ATOM 3019 C CA . LEU B 1 157 ? -3.812 25.297 9.586 1 98.94 157 LEU B CA 1
ATOM 3020 C C . LEU B 1 157 ? -4.871 26.359 9.297 1 98.94 157 LEU B C 1
ATOM 3022 O O . LEU B 1 157 ? -5.426 26.406 8.195 1 98.94 157 LEU B O 1
ATOM 3026 N N . CYS B 1 158 ? -5.117 27.172 10.266 1 98.75 158 CYS B N 1
ATOM 3027 C CA . CYS B 1 158 ? -6.102 28.234 10.094 1 98.75 158 CYS B CA 1
ATOM 3028 C C . CYS B 1 158 ? -5.703 29.172 8.961 1 98.75 158 CYS B C 1
ATOM 3030 O O . CYS B 1 158 ? -6.52 29.484 8.094 1 98.75 158 CYS B O 1
ATOM 3032 N N . ALA B 1 159 ? -4.457 29.562 8.945 1 98.75 159 ALA B N 1
ATOM 3033 C CA . ALA B 1 159 ? -3.949 30.5 7.934 1 98.75 159 ALA B CA 1
ATOM 3034 C C . ALA B 1 159 ? -4.078 29.906 6.531 1 98.75 159 ALA B C 1
ATOM 3036 O O . ALA B 1 159 ? -4.242 30.641 5.555 1 98.75 159 ALA B O 1
ATOM 3037 N N . GLN B 1 160 ? -4.012 28.609 6.445 1 98.81 160 GLN B N 1
ATOM 3038 C CA . GLN B 1 160 ? -4.031 27.938 5.148 1 98.81 160 GLN B CA 1
ATOM 3039 C C . GLN B 1 160 ? -5.445 27.516 4.77 1 98.81 160 GLN B C 1
ATOM 3041 O O . GLN B 1 160 ? -5.664 26.953 3.695 1 98.81 160 GLN B O 1
ATOM 3046 N N . GLY B 1 161 ? -6.391 27.703 5.664 1 98.81 161 GLY B N 1
ATOM 3047 C CA . GLY B 1 161 ? -7.785 27.516 5.289 1 98.81 161 GLY B CA 1
ATOM 3048 C C . GLY B 1 161 ? -8.391 26.234 5.832 1 98.81 161 GLY B C 1
ATOM 3049 O O . GLY B 1 161 ? -9.523 25.891 5.508 1 98.81 161 GLY B O 1
ATOM 3050 N N . PHE B 1 162 ? -7.645 25.5 6.617 1 98.88 162 PHE B N 1
ATOM 3051 C CA . PHE B 1 162 ? -8.211 24.328 7.27 1 98.88 162 PHE B CA 1
ATOM 3052 C C . PHE B 1 162 ? -9.016 24.734 8.5 1 98.88 162 PHE B C 1
ATOM 3054 O O . PHE B 1 162 ? -8.477 24.781 9.609 1 98.88 162 PHE B O 1
ATOM 3061 N N . VAL B 1 163 ? -10.242 24.969 8.289 1 98.5 163 VAL B N 1
ATOM 3062 C CA . VAL B 1 163 ? -11.156 25.391 9.344 1 98.5 163 VAL B CA 1
ATOM 3063 C C . VAL B 1 163 ? -12.398 24.5 9.336 1 98.5 163 VAL B C 1
ATOM 3065 O O . VAL B 1 163 ? -12.703 23.859 8.328 1 98.5 163 VAL B O 1
ATOM 3068 N N . GLY B 1 164 ? -13.062 24.391 10.422 1 98.5 164 GLY B N 1
ATOM 3069 C CA . GLY B 1 164 ? -14.305 23.625 10.5 1 98.5 164 GLY B CA 1
ATOM 3070 C C . GLY B 1 164 ? -14.086 22.156 10.852 1 98.5 164 GLY B C 1
ATOM 3071 O O . GLY B 1 164 ? -15.047 21.391 10.945 1 98.5 164 GLY B O 1
ATOM 3072 N N . TYR B 1 165 ? -12.844 21.766 11.023 1 98.81 165 TYR B N 1
ATOM 3073 C CA . TYR B 1 165 ? -12.594 20.406 11.477 1 98.81 165 TYR B CA 1
ATOM 3074 C C . TYR B 1 165 ? -13.125 20.188 12.891 1 98.81 165 TYR B C 1
ATOM 3076 O O . TYR B 1 165 ? -13.336 21.156 13.633 1 98.81 165 TYR B O 1
ATOM 3084 N N . GLU B 1 166 ? -13.32 18.953 13.242 1 98.88 166 GLU B N 1
ATOM 3085 C CA . GLU B 1 166 ? -13.898 18.625 14.539 1 98.88 166 GLU B CA 1
ATOM 3086 C C . GLU B 1 166 ? -12.867 18.734 15.648 1 98.88 166 GLU B C 1
ATOM 3088 O O . GLU B 1 166 ? -13.156 19.266 16.719 1 98.88 166 GLU B O 1
ATOM 3093 N N . ARG B 1 167 ? -11.664 18.141 15.438 1 98.88 167 ARG B N 1
ATOM 3094 C CA . ARG B 1 167 ? -10.617 18.141 16.453 1 98.88 167 ARG B CA 1
ATOM 3095 C C . ARG B 1 167 ? -9.234 18.078 15.812 1 98.88 167 ARG B C 1
ATOM 3097 O O . ARG B 1 167 ? -9.039 17.375 14.82 1 98.88 167 ARG B O 1
ATOM 3104 N N . LEU B 1 168 ? -8.398 18.875 16.359 1 98.94 168 LEU B N 1
ATOM 3105 C CA . LEU B 1 168 ? -6.973 18.75 16.094 1 98.94 168 LEU B CA 1
ATOM 3106 C C . LEU B 1 168 ? -6.289 17.906 17.172 1 98.94 168 LEU B C 1
ATOM 3108 O O . LEU B 1 168 ? -6.328 18.25 18.344 1 98.94 168 LEU B O 1
ATOM 3112 N N . ILE B 1 169 ? -5.699 16.812 16.719 1 98.94 169 ILE B N 1
ATOM 3113 C CA . ILE B 1 169 ? -5.086 15.883 17.656 1 98.94 169 ILE B CA 1
ATOM 3114 C C . ILE B 1 169 ? -3.574 15.852 17.453 1 98.94 169 ILE B C 1
ATOM 3116 O O . ILE B 1 169 ? -3.104 15.5 16.359 1 98.94 169 ILE B O 1
ATOM 3120 N N . LEU B 1 170 ? -2.828 16.234 18.469 1 98.81 170 LEU B N 1
ATOM 3121 C CA . LEU B 1 170 ? -1.369 16.203 18.484 1 98.81 170 LEU B CA 1
ATOM 3122 C C . LEU B 1 170 ? -0.844 15.211 19.5 1 98.81 170 LEU B C 1
ATOM 3124 O O . LEU B 1 170 ? -1.606 14.703 20.328 1 98.81 170 LEU B O 1
ATOM 3128 N N . ARG B 1 171 ? 0.417 14.938 19.359 1 98.56 171 ARG B N 1
ATOM 3129 C CA . ARG B 1 171 ? 1.013 13.945 20.266 1 98.56 171 ARG B CA 1
ATOM 3130 C C . ARG B 1 171 ? 1.232 14.531 21.656 1 98.56 171 ARG B C 1
ATOM 3132 O O . ARG B 1 171 ? 2.051 15.438 21.828 1 98.56 171 ARG B O 1
ATOM 3139 N N . GLY B 1 172 ? 0.605 13.977 22.609 1 97.94 17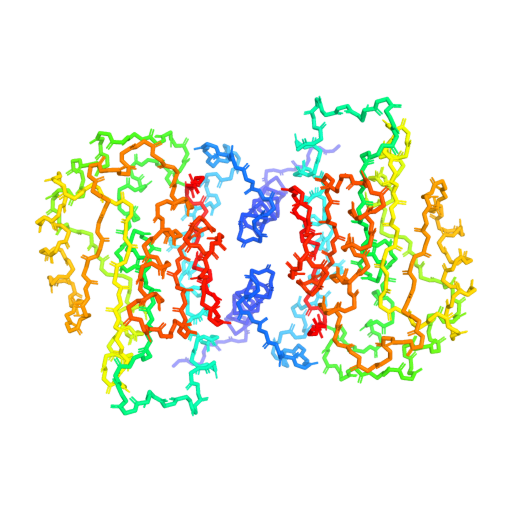2 GLY B N 1
ATOM 3140 C CA . GLY B 1 172 ? 0.755 14.406 23.984 1 97.94 172 GLY B CA 1
ATOM 3141 C C . GLY B 1 172 ? 1.898 13.711 24.703 1 97.94 172 GLY B C 1
ATOM 3142 O O . GLY B 1 172 ? 2.529 12.805 24.156 1 97.94 172 GLY B O 1
ATOM 3143 N N . PRO B 1 173 ? 2.131 14.086 25.922 1 96.94 173 PRO B N 1
ATOM 3144 C CA . PRO B 1 173 ? 3.268 13.562 26.688 1 96.94 173 PRO B CA 1
ATOM 3145 C C . PRO B 1 173 ? 3.18 12.055 26.922 1 96.94 173 PRO B C 1
ATOM 3147 O O . PRO B 1 173 ? 4.207 11.375 26.984 1 96.94 173 PRO B O 1
ATOM 3150 N N . ALA B 1 174 ? 1.991 11.531 27.031 1 97.06 174 ALA B N 1
ATOM 3151 C CA . ALA B 1 174 ? 1.79 10.109 27.312 1 97.06 174 ALA B CA 1
ATOM 3152 C C . ALA B 1 174 ? 2.311 9.242 26.172 1 97.06 174 ALA B C 1
ATOM 3154 O O . ALA B 1 174 ? 2.584 8.055 26.375 1 97.06 174 ALA B O 1
ATOM 3155 N N . TYR B 1 175 ? 2.41 9.828 25.047 1 97.44 175 TYR B N 1
ATOM 3156 C CA . TYR B 1 175 ? 2.797 9.047 23.875 1 97.44 175 TYR B CA 1
ATOM 3157 C C . TYR B 1 175 ? 4.195 9.43 23.406 1 97.44 175 TYR B C 1
ATOM 3159 O O . TYR B 1 175 ? 4.617 9.039 22.312 1 97.44 175 TYR B O 1
ATOM 3167 N N . LYS B 1 176 ? 4.906 10.203 24.219 1 94.19 176 LYS B N 1
ATOM 3168 C CA . LYS B 1 176 ? 6.273 10.586 23.875 1 94.19 176 LYS B CA 1
ATOM 3169 C C . LYS B 1 176 ? 7.148 9.352 23.656 1 94.19 176 LYS B C 1
ATOM 3171 O O . LYS B 1 176 ? 7.117 8.414 24.453 1 94.19 176 LYS B O 1
ATOM 3176 N N . GLY B 1 177 ? 7.875 9.289 22.547 1 93 177 GLY B N 1
ATOM 3177 C CA . GLY B 1 177 ? 8.812 8.219 22.266 1 93 177 GLY B CA 1
ATOM 3178 C C . GLY B 1 177 ? 8.164 7.02 21.594 1 93 177 GLY B C 1
ATOM 3179 O O . GLY B 1 177 ? 8.859 6.117 21.125 1 93 177 GLY B O 1
ATOM 3180 N N . GLN B 1 178 ? 6.848 6.988 21.547 1 96 178 GLN B N 1
ATOM 3181 C CA . GLN B 1 178 ? 6.164 5.887 20.875 1 96 178 GLN B CA 1
ATOM 3182 C C . GLN B 1 178 ? 6.141 6.09 19.375 1 96 178 GLN B C 1
ATOM 3184 O O . GLN B 1 178 ? 6.234 7.219 18.891 1 96 178 GLN B O 1
ATOM 3189 N N . SER B 1 179 ? 6.035 5.008 18.641 1 96.88 179 SER B N 1
ATOM 3190 C CA . SER B 1 179 ? 6 5.086 17.172 1 96.88 179 SER B CA 1
ATOM 3191 C C . SER B 1 179 ? 4.727 5.77 16.688 1 96.88 179 SER B C 1
ATOM 3193 O O . SER B 1 179 ? 3.73 5.824 17.422 1 96.88 179 SER B O 1
ATOM 3195 N N . ALA B 1 180 ? 4.824 6.242 15.508 1 97.31 180 ALA B N 1
ATOM 3196 C CA . ALA B 1 180 ? 3.658 6.887 14.906 1 97.31 180 ALA B CA 1
ATOM 3197 C C . ALA B 1 180 ? 2.482 5.918 14.812 1 97.31 180 ALA B C 1
ATOM 3199 O O . ALA B 1 180 ? 1.34 6.293 15.094 1 97.31 180 ALA B O 1
ATOM 3200 N N . VAL B 1 181 ? 2.727 4.645 14.484 1 97.94 181 VAL B N 1
ATOM 3201 C CA . VAL B 1 181 ? 1.661 3.66 14.328 1 97.94 181 VAL B CA 1
ATOM 3202 C C . VAL B 1 181 ? 0.938 3.461 15.656 1 97.94 181 VAL B C 1
ATOM 3204 O O . VAL B 1 181 ? -0.295 3.439 15.703 1 97.94 181 VAL B O 1
ATOM 3207 N N . VAL B 1 182 ? 1.694 3.371 16.734 1 97.94 182 VAL B N 1
ATOM 3208 C CA . VAL B 1 182 ? 1.116 3.143 18.047 1 97.94 182 VAL B CA 1
ATOM 3209 C C . VAL B 1 182 ? 0.283 4.352 18.469 1 97.94 182 VAL B C 1
ATOM 3211 O O . VAL B 1 182 ? -0.878 4.211 18.859 1 97.94 182 VAL B O 1
ATOM 3214 N N . PHE B 1 183 ? 0.881 5.531 18.359 1 98.69 183 PHE B N 1
ATOM 3215 C CA . PHE B 1 183 ? 0.203 6.754 18.766 1 98.69 183 PHE B CA 1
ATOM 3216 C C . PHE B 1 183 ? -1.066 6.969 17.938 1 98.69 183 PHE B C 1
ATOM 3218 O O . PHE B 1 183 ? -2.15 7.145 18.5 1 98.69 183 PHE B O 1
ATOM 3225 N N . LYS B 1 184 ? -0.998 6.875 16.672 1 98.81 184 LYS B N 1
ATOM 3226 C CA . LYS B 1 184 ? -2.139 7.199 15.828 1 98.81 184 LYS B CA 1
ATOM 3227 C C . LYS B 1 184 ? -3.221 6.125 15.922 1 98.81 184 LYS B C 1
ATOM 3229 O O . LYS B 1 184 ? -4.414 6.43 15.852 1 98.81 184 LYS B O 1
ATOM 3234 N N . SER B 1 185 ? -2.809 4.855 16.125 1 98.62 185 SER B N 1
ATOM 3235 C CA . SER B 1 185 ? -3.781 3.799 16.391 1 98.62 185 SER B CA 1
ATOM 3236 C C . SER B 1 185 ? -4.57 4.082 17.656 1 98.62 185 SER B C 1
ATOM 3238 O O . SER B 1 185 ? -5.793 3.92 17.688 1 98.62 185 SER B O 1
ATOM 3240 N N . ALA B 1 186 ? -3.846 4.527 18.641 1 98.75 186 ALA B N 1
ATOM 3241 C CA . ALA B 1 186 ? -4.5 4.805 19.922 1 98.75 186 ALA B CA 1
ATOM 3242 C C . ALA B 1 186 ? -5.523 5.926 19.781 1 98.75 186 ALA B C 1
ATOM 3244 O O . ALA B 1 186 ? -6.613 5.855 20.359 1 98.75 186 ALA B O 1
ATOM 3245 N N . MET B 1 187 ? -5.164 6.922 19.031 1 98.88 187 MET B N 1
ATOM 3246 C CA . MET B 1 187 ? -6.074 8.047 18.844 1 98.88 187 MET B CA 1
ATOM 3247 C C . MET B 1 187 ? -7.301 7.617 18.047 1 98.88 187 MET B C 1
ATOM 3249 O O . MET B 1 187 ? -8.43 7.996 18.375 1 98.88 187 MET B O 1
ATOM 3253 N N . ARG B 1 188 ? -7.129 6.824 16.984 1 98.94 188 ARG B N 1
ATOM 3254 C CA . ARG B 1 188 ? -8.266 6.355 16.203 1 98.94 188 ARG B CA 1
ATOM 3255 C C . ARG B 1 188 ? -9.156 5.426 17.031 1 98.94 188 ARG B C 1
ATOM 3257 O O . ARG B 1 188 ? -10.383 5.473 16.906 1 98.94 188 ARG B O 1
ATOM 3264 N N . LYS B 1 189 ? -8.531 4.605 17.859 1 98.81 189 LYS B N 1
ATOM 3265 C CA . LYS B 1 189 ? -9.305 3.736 18.734 1 98.81 189 LYS B CA 1
ATOM 3266 C C . LYS B 1 189 ? -10.188 4.551 19.688 1 98.81 189 LYS B C 1
ATOM 3268 O O . LYS B 1 189 ? -11.344 4.207 19.922 1 98.81 189 LYS B O 1
ATOM 3273 N N . GLN B 1 190 ? -9.586 5.629 20.203 1 98.81 190 GLN B N 1
ATOM 3274 C CA . GLN B 1 190 ? -10.359 6.516 21.062 1 98.81 190 GLN B CA 1
ATOM 3275 C C . GLN B 1 190 ? -11.555 7.109 20.328 1 98.81 190 GLN B C 1
ATOM 3277 O O . GLN B 1 190 ? -12.648 7.195 20.891 1 98.81 190 GLN B O 1
ATOM 3282 N N . LEU B 1 191 ? -11.344 7.516 19.125 1 98.88 191 LEU B N 1
ATOM 3283 C CA . LEU B 1 191 ? -12.438 8.062 18.328 1 98.88 191 LEU B CA 1
ATOM 3284 C C . LEU B 1 191 ? -13.547 7.031 18.156 1 98.88 191 LEU B C 1
ATOM 3286 O O . LEU B 1 191 ? -14.734 7.359 18.297 1 98.88 191 LEU B O 1
ATOM 3290 N N . VAL B 1 192 ? -13.156 5.809 17.828 1 98.88 192 VAL B N 1
ATOM 3291 C CA . VAL B 1 192 ? -14.125 4.738 17.641 1 98.88 192 VAL B CA 1
ATOM 3292 C C . VAL B 1 192 ? -14.875 4.477 18.938 1 98.88 192 VAL B C 1
ATOM 3294 O O . VAL B 1 192 ? -16.094 4.277 18.938 1 98.88 192 VAL B O 1
ATOM 3297 N N . GLU B 1 193 ? -14.188 4.523 20.016 1 98.75 193 GLU B N 1
ATOM 3298 C CA . GLU B 1 193 ? -14.797 4.316 21.328 1 98.75 193 GLU B CA 1
ATOM 3299 C C . GLU B 1 193 ? -15.773 5.438 21.672 1 98.75 193 GLU B C 1
ATOM 3301 O O . GLU B 1 193 ? -16.75 5.219 22.391 1 98.75 193 GLU B O 1
ATOM 3306 N N . GLU B 1 194 ? -15.492 6.574 21.141 1 98.69 194 GLU B N 1
ATOM 3307 C CA . GLU B 1 194 ? -16.391 7.711 21.328 1 98.69 194 GLU B CA 1
ATOM 3308 C C . GLU B 1 194 ? -17.641 7.578 20.469 1 98.69 194 GLU B C 1
ATOM 3310 O O . GLU B 1 194 ? -18.578 8.359 20.609 1 98.69 194 GLU B O 1
ATOM 3315 N N . GLY B 1 195 ? -17.609 6.633 19.531 1 98.69 195 GLY B N 1
ATOM 3316 C CA . GLY B 1 195 ? -18.797 6.355 18.734 1 98.6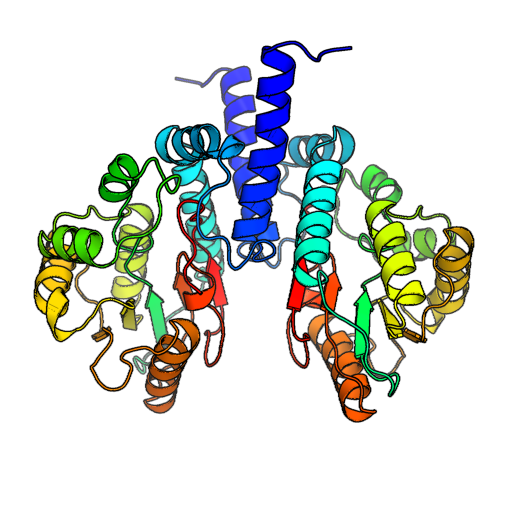9 195 GLY B CA 1
ATOM 3317 C C . GLY B 1 195 ? -18.641 6.711 17.266 1 98.69 195 GLY B C 1
ATOM 3318 O O . GLY B 1 195 ? -19.531 6.449 16.453 1 98.69 195 GLY B O 1
ATOM 3319 N N . TYR B 1 196 ? -17.5 7.199 16.922 1 98.88 196 TYR B N 1
ATOM 3320 C CA . TYR B 1 196 ? -17.281 7.633 15.539 1 98.88 196 TYR B CA 1
ATOM 3321 C C . TYR B 1 196 ? -17.062 6.438 14.617 1 98.88 196 TYR B C 1
ATOM 3323 O O . TYR B 1 196 ? -16.438 5.449 15.016 1 98.88 196 TYR B O 1
ATOM 3331 N N . ARG B 1 197 ? -17.562 6.598 13.43 1 98.69 197 ARG B N 1
ATOM 3332 C CA . ARG B 1 197 ? -17.25 5.695 12.32 1 98.69 197 ARG B CA 1
ATOM 3333 C C . ARG B 1 197 ? -16.266 6.336 11.352 1 98.69 197 ARG B C 1
ATOM 3335 O O . ARG B 1 197 ? -16.625 7.266 10.625 1 98.69 197 ARG B O 1
ATOM 3342 N N . ILE B 1 198 ? -15.125 5.84 11.391 1 98.81 198 ILE B N 1
ATOM 3343 C CA . ILE B 1 198 ? -14.117 6.402 10.5 1 98.81 198 ILE B CA 1
ATOM 3344 C C . ILE B 1 198 ? -14.336 5.887 9.078 1 98.81 198 ILE B C 1
ATOM 3346 O O . ILE B 1 198 ? -14.031 4.73 8.773 1 98.81 198 ILE B O 1
ATOM 3350 N N . ARG B 1 199 ? -14.797 6.758 8.25 1 98.62 199 ARG B N 1
ATOM 3351 C CA . ARG B 1 199 ? -15.148 6.391 6.879 1 98.62 199 ARG B CA 1
ATOM 3352 C C . ARG B 1 199 ? -13.922 6.445 5.973 1 98.62 199 ARG B C 1
ATOM 3354 O O . ARG B 1 199 ? -13.836 5.699 4.992 1 98.62 199 ARG B O 1
ATOM 3361 N N . GLY B 1 200 ? -13.016 7.305 6.238 1 98.62 200 GLY B N 1
ATOM 3362 C CA . GLY B 1 200 ? -11.797 7.457 5.469 1 98.62 200 GLY B CA 1
ATOM 3363 C C . GLY B 1 200 ? -10.625 7.938 6.301 1 98.62 200 GLY B C 1
ATOM 3364 O O . GLY B 1 200 ? -10.797 8.711 7.246 1 98.62 200 GLY B O 1
ATOM 3365 N N . ASN B 1 201 ? -9.453 7.52 5.977 1 98.94 201 ASN B N 1
ATOM 3366 C CA . ASN B 1 201 ? -8.18 7.824 6.617 1 98.94 201 ASN B CA 1
ATOM 3367 C C . ASN B 1 201 ? -7.098 8.148 5.59 1 98.94 201 ASN B C 1
ATOM 3369 O O . ASN B 1 201 ? -6.773 7.316 4.738 1 98.94 201 ASN B O 1
ATOM 3373 N N . VAL B 1 202 ? -6.59 9.406 5.645 1 98.94 202 VAL B N 1
ATOM 3374 C CA . VAL B 1 202 ? -5.699 9.898 4.602 1 98.94 202 VAL B CA 1
ATOM 3375 C C . VAL B 1 202 ? -4.352 10.289 5.211 1 98.94 202 VAL B C 1
ATOM 3377 O O . VAL B 1 202 ? -4.301 10.992 6.223 1 98.94 202 VAL B O 1
ATOM 3380 N N . GLY B 1 203 ? -3.285 9.852 4.684 1 98.94 203 GLY B N 1
ATOM 3381 C CA . GLY B 1 203 ? -1.952 10.195 5.152 1 98.94 203 GLY B CA 1
ATOM 3382 C C . GLY B 1 203 ? -0.871 9.938 4.121 1 98.94 203 GLY B C 1
ATOM 3383 O O . GLY B 1 203 ? -1.088 9.188 3.16 1 98.94 203 GLY B O 1
ATOM 3384 N N . ASP B 1 204 ? 0.278 10.516 4.348 1 98.94 204 ASP B N 1
ATOM 3385 C CA . ASP B 1 204 ? 1.356 10.383 3.371 1 98.94 204 ASP B CA 1
ATOM 3386 C C . ASP B 1 204 ? 2.328 9.273 3.779 1 98.94 204 ASP B C 1
ATOM 3388 O O . ASP B 1 204 ? 3.166 8.852 2.979 1 98.94 204 ASP B O 1
ATOM 3392 N N . GLN B 1 205 ? 2.246 8.844 5.02 1 98.75 205 GLN B N 1
ATOM 3393 C CA . GLN B 1 205 ? 3.066 7.746 5.531 1 98.75 205 GLN B CA 1
ATOM 3394 C C . GLN B 1 205 ? 2.213 6.523 5.844 1 98.75 205 GLN B C 1
ATOM 3396 O O . GLN B 1 205 ? 1.09 6.648 6.336 1 98.75 205 GLN B O 1
ATOM 3401 N N . TRP B 1 206 ? 2.766 5.379 5.613 1 98.56 206 TRP B N 1
ATOM 3402 C CA . TRP B 1 206 ? 2.043 4.16 5.961 1 98.56 206 TRP B CA 1
ATOM 3403 C C . TRP B 1 206 ? 1.791 4.086 7.461 1 98.56 206 TRP B C 1
ATOM 3405 O O . TRP B 1 206 ? 0.774 3.543 7.902 1 98.56 206 TRP B O 1
ATOM 3415 N N . SER B 1 207 ? 2.605 4.73 8.258 1 98.38 207 SER B N 1
ATOM 3416 C CA . SER B 1 207 ? 2.402 4.762 9.703 1 98.38 207 SER B CA 1
ATOM 3417 C C . SER B 1 207 ? 1.151 5.555 10.07 1 98.38 207 SER B C 1
ATOM 3419 O O . SER B 1 207 ? 0.65 5.449 11.188 1 98.38 207 SER B O 1
ATOM 3421 N N . ASP B 1 208 ? 0.654 6.352 9.172 1 98.69 208 ASP B N 1
ATOM 3422 C CA . ASP B 1 208 ? -0.627 7.027 9.359 1 98.69 208 ASP B CA 1
ATOM 3423 C C . ASP B 1 208 ? -1.791 6.059 9.164 1 98.69 208 ASP B C 1
ATOM 3425 O O . ASP B 1 208 ? -2.902 6.312 9.641 1 98.69 208 ASP B O 1
ATOM 3429 N N . LEU B 1 209 ? -1.568 5.02 8.398 1 98.62 209 LEU B N 1
ATOM 3430 C CA . LEU B 1 209 ? -2.658 4.293 7.758 1 98.62 209 LEU B CA 1
ATOM 3431 C C . LEU B 1 209 ? -2.713 2.85 8.242 1 98.62 209 LEU B C 1
ATOM 3433 O O . LEU B 1 209 ? -3.592 2.086 7.836 1 98.62 209 LEU B O 1
ATOM 3437 N N . MET B 1 210 ? -1.802 2.441 9.07 1 97.06 210 MET B N 1
ATOM 3438 C CA . MET B 1 210 ? -1.713 1.062 9.539 1 97.06 210 MET B CA 1
ATOM 3439 C C . MET B 1 210 ? -2.039 0.971 11.031 1 97.06 210 MET B C 1
ATOM 3441 O O . MET B 1 210 ? -2.195 1.994 11.695 1 97.06 210 MET B O 1
ATOM 3445 N N . GLY B 1 211 ? -2.15 -0.246 11.57 1 96.38 211 GLY B N 1
ATOM 3446 C CA . GLY B 1 211 ? -2.488 -0.484 12.961 1 96.38 211 GLY B CA 1
ATOM 3447 C C . GLY B 1 211 ? -3.973 -0.7 13.188 1 96.38 211 GLY B C 1
ATOM 3448 O O . GLY B 1 211 ? -4.641 -1.354 12.383 1 96.38 211 GLY B O 1
ATOM 3449 N N . ASP B 1 212 ? -4.453 -0.162 14.305 1 96.38 212 ASP B N 1
ATOM 3450 C CA . ASP B 1 212 ? -5.84 -0.414 14.68 1 96.38 212 ASP B CA 1
ATOM 3451 C C . ASP B 1 212 ? -6.75 0.722 14.219 1 96.38 212 ASP B C 1
ATOM 3453 O O . ASP B 1 212 ? -6.312 1.87 14.117 1 96.38 212 ASP B O 1
ATOM 3457 N N . CYS B 1 213 ? -7.941 0.362 13.859 1 98.06 213 CYS B N 1
ATOM 3458 C CA . CYS B 1 213 ? -9.008 1.314 13.562 1 98.06 213 CYS B CA 1
ATOM 3459 C C . CYS B 1 213 ? -8.617 2.223 12.398 1 98.06 213 CYS B C 1
ATOM 3461 O O . CYS B 1 213 ? -8.75 3.445 12.492 1 98.06 213 CYS B O 1
ATOM 3463 N N . ILE B 1 214 ? -8.156 1.646 11.367 1 98 214 ILE B N 1
ATOM 3464 C CA . ILE B 1 214 ? -7.59 2.398 10.258 1 98 214 ILE B CA 1
ATOM 3465 C C . ILE B 1 214 ? -8.711 3.051 9.453 1 98 214 ILE B C 1
ATOM 3467 O O . ILE B 1 214 ? -8.453 3.92 8.609 1 98 214 ILE B O 1
ATOM 3471 N N . GLY B 1 215 ? -10 2.66 9.711 1 98.12 215 GLY B N 1
ATOM 3472 C CA . GLY B 1 215 ? -11.133 3.186 8.961 1 98.12 215 GLY B CA 1
ATOM 3473 C C . GLY B 1 215 ? -11.594 2.258 7.852 1 98.12 215 GLY B C 1
ATOM 3474 O O . GLY B 1 215 ? -11 1.204 7.625 1 98.12 215 GLY B O 1
ATOM 3475 N N . ASP B 1 216 ? -12.727 2.666 7.207 1 97.19 216 ASP B N 1
ATOM 3476 C CA . ASP B 1 216 ? -13.328 1.855 6.152 1 97.19 216 ASP B CA 1
ATOM 3477 C C . ASP B 1 216 ? -12.43 1.809 4.918 1 97.19 216 ASP B C 1
ATOM 3479 O O . ASP B 1 216 ? -12.367 0.791 4.223 1 97.19 216 ASP B O 1
ATOM 3483 N N . ARG B 1 217 ? -11.766 3.002 4.691 1 97.69 217 ARG B N 1
ATOM 3484 C CA . ARG B 1 217 ? -10.883 3.15 3.539 1 97.69 217 ARG B CA 1
ATOM 3485 C C . ARG B 1 217 ? -9.68 4.02 3.883 1 97.69 217 ARG B C 1
ATOM 3487 O O . ARG B 1 217 ? -9.812 5.023 4.586 1 97.69 217 ARG B O 1
ATOM 3494 N N . ILE B 1 218 ? -8.516 3.527 3.43 1 98.56 218 ILE B N 1
ATOM 3495 C CA . ILE B 1 218 ? -7.32 4.352 3.6 1 98.56 218 ILE B CA 1
ATOM 3496 C C . ILE B 1 218 ? -6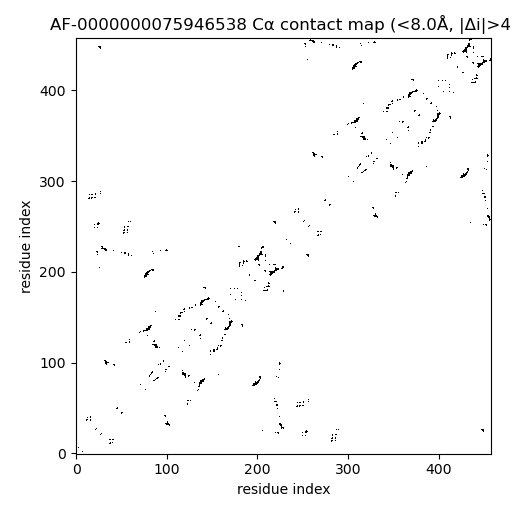.883 4.91 2.248 1 98.56 218 ILE B C 1
ATOM 3498 O O . ILE B 1 218 ? -7.129 4.297 1.206 1 98.56 218 ILE B O 1
ATOM 3502 N N . PHE B 1 219 ? -6.246 6.043 2.271 1 98.94 219 PHE B N 1
ATOM 3503 C CA . PHE B 1 219 ? -5.684 6.66 1.077 1 98.94 219 PHE B CA 1
ATOM 3504 C C . PHE B 1 219 ? -4.27 7.164 1.342 1 98.94 219 PHE B C 1
ATOM 3506 O O . PHE B 1 219 ? -4.051 7.969 2.248 1 98.94 219 PHE B O 1
ATOM 3513 N N . LYS B 1 220 ? -3.344 6.691 0.54 1 98.94 220 LYS B N 1
ATOM 3514 C CA . LYS B 1 220 ? -1.918 6.98 0.674 1 98.94 220 LYS B CA 1
ATOM 3515 C C . LYS B 1 220 ? -1.49 8.094 -0.277 1 98.94 220 LYS B C 1
ATOM 3517 O O . LYS B 1 220 ? -1.409 7.887 -1.489 1 98.94 220 LYS B O 1
ATOM 3522 N N . ILE B 1 221 ? -1.186 9.242 0.306 1 98.94 221 ILE B N 1
ATOM 3523 C CA . ILE B 1 221 ? -0.584 10.328 -0.456 1 98.94 221 ILE B CA 1
ATOM 3524 C C . ILE B 1 221 ? 0.91 10.07 -0.635 1 98.94 221 ILE B C 1
ATOM 3526 O O . ILE B 1 221 ? 1.588 9.641 0.301 1 98.94 221 ILE B O 1
ATOM 3530 N N . PRO B 1 222 ? 1.451 10.305 -1.812 1 98.88 222 PRO B N 1
ATOM 3531 C CA . PRO B 1 222 ? 2.857 9.969 -2.047 1 98.88 222 PRO B CA 1
ATOM 3532 C C . PRO B 1 222 ? 3.814 10.82 -1.213 1 98.88 222 PRO B C 1
ATOM 3534 O O . PRO B 1 222 ? 3.559 12 -0.987 1 98.88 222 PRO B O 1
ATOM 3537 N N . ASN B 1 223 ? 4.852 10.203 -0.716 1 98.81 223 ASN B N 1
ATOM 3538 C CA . ASN B 1 223 ? 5.945 10.922 -0.062 1 98.81 223 ASN B CA 1
ATOM 3539 C C . ASN B 1 223 ? 7.246 10.133 -0.123 1 98.81 223 ASN B C 1
ATOM 3541 O O . ASN B 1 223 ? 7.531 9.32 0.762 1 98.81 223 ASN B O 1
ATOM 3545 N N . PRO B 1 224 ? 8.039 10.367 -1.136 1 98.56 224 PRO B N 1
ATOM 3546 C CA . PRO B 1 224 ? 9.312 9.656 -1.237 1 98.56 224 PRO B CA 1
ATOM 3547 C C . PRO B 1 224 ? 10.453 10.383 -0.517 1 98.56 224 PRO B C 1
ATOM 3549 O O . PRO B 1 224 ? 11.602 9.953 -0.591 1 98.56 224 PRO B O 1
ATOM 3552 N N . MET B 1 225 ? 10.164 11.5 0.132 1 98.62 225 MET B N 1
ATOM 3553 C CA . MET B 1 225 ? 11.227 12.344 0.662 1 98.62 225 MET B CA 1
ATOM 3554 C C . MET B 1 225 ? 11.734 11.805 1.998 1 98.62 225 MET B C 1
ATOM 3556 O O . MET B 1 225 ? 12.906 11.969 2.334 1 98.62 225 MET B O 1
ATOM 3560 N N . TYR B 1 226 ? 10.789 11.234 2.746 1 98.25 226 TYR B N 1
ATOM 3561 C CA . TYR B 1 226 ? 11.188 10.711 4.047 1 98.25 226 TYR B CA 1
ATOM 3562 C C . TYR B 1 226 ? 10.273 9.57 4.477 1 98.25 226 TYR B C 1
ATOM 3564 O O . TYR B 1 226 ? 9.195 9.375 3.9 1 98.25 226 TYR B O 1
ATOM 3572 N N . PHE B 1 227 ? 10.711 8.828 5.41 1 97.69 227 PHE B N 1
ATOM 3573 C CA . PHE B 1 227 ? 10.023 7.66 5.945 1 97.69 227 PHE B CA 1
ATOM 3574 C C . PHE B 1 227 ? 9.789 7.809 7.445 1 97.69 227 PHE B C 1
ATOM 3576 O O . PHE B 1 227 ? 10.727 8.109 8.195 1 97.69 227 PHE B O 1
ATOM 3583 N N . VAL B 1 228 ? 8.586 7.664 7.871 1 96.62 228 VAL B N 1
ATOM 3584 C CA . VAL B 1 228 ? 8.242 7.652 9.289 1 96.62 228 VAL B CA 1
ATOM 3585 C C . VAL B 1 228 ? 7.805 6.25 9.703 1 96.62 228 VAL B C 1
ATOM 3587 O O . VAL B 1 228 ? 6.801 5.734 9.211 1 96.62 228 VAL B O 1
ATOM 3590 N N . PRO B 1 229 ? 8.562 5.645 10.586 1 92.56 229 PRO B N 1
ATOM 3591 C CA . PRO B 1 229 ? 8.227 4.281 11 1 92.56 229 PRO B CA 1
ATOM 3592 C C . PRO B 1 229 ? 7.004 4.227 11.914 1 92.56 229 PRO B C 1
ATOM 3594 O O . PRO B 1 229 ? 6.703 5.203 12.609 1 92.56 229 PRO B O 1
#

pLDDT: mean 95.19, std 11.13, range [31.89, 99.0]

Foldseek 3Di:
DPQDPVSVLVVLLVVLVVVLVCQLVVVDADDFFRPPSCLVVLVCCVPVCVLLVLQVVLLVVVCVLCVPPADDPVLQEEAEFEPDCTFFDCVVVCVVVSLRRHGDDPVVVLVVLLVLATATPVSNLVVLVVCLVRRHAYEYAYAAECVSRVVSPVSSCVVNPNPNHDYYHYDYPVCPPPALLVRLQVVLVVSVVVPHAHAEFEDQAVSSQDDHNSHPYYTHRRRPSGYGD/DPPDPVSVLVVLLVVLVVVLVCQLVVVDADDFFRPPSCLVVLVCCVPVCVLLVLQVVLLVVVCVLCVPPADDPVLQEEAEFEPDCTFFDCVVVCVVVSLRRHGDDPVVVLVVLLVLATATPVSNLVVLVVCLVRRHAYEYAYAAECVSRVVSPVSSCVVNPNPNHNDYHYDYPVCPPPALLVRLQVVLVVSVVVPHAHAEFEDQAVSSQDDHNSHPYYTHRRRPSGYGD

Radius of gyration: 22.71 Å; Cα contacts (8 Å, |Δi|>4): 771; chains: 2; bounding box: 58×61×58 Å

Nearest PDB structures (foldseek):
  3et4-assembly1_A  TM=8.276E-01  e=2.527E-10  Haemophilus influenzae 86-028NP
  3pct-assembly2_C-2  TM=7.390E-01  e=6.098E-11  Pasteurella multocida
  3ocy-assembly1_A  TM=8.268E-01  e=8.176E-10  Haemophilus influenzae
  3sf0-assembly1_A-2  TM=8.264E-01  e=1.260E-09  Haemophilus influenzae Rd KW20
  3ocu-assembly1_A  TM=8.316E-01  e=1.942E-09  Haemophilus influenzae

Sequence (458 aa):
MMLGPRSSMAFDSCYCLSWRVAVEANNAQAWRMVPARCVLYVENYMLAGQYNKDVDMVMEQISIYLNG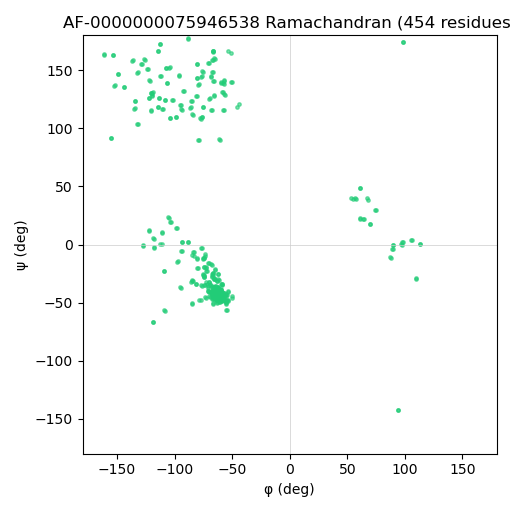MVAGDDGMDAWVLDIDDTCLSNLLYYEGKRFGGDPWDPSTFKSWAQRGLCPAIPAVLRLHKRLVNGGFKVFLLTGRDEEALGASTAKNLCAQGFVGYERLILRGPAYKGQSAVVFKSAMRKQLVEEGYRIRGNVGDQWSDLMGDCIGDRIFKIPNPMYFVPMMLGPRSSMAFDSCYCLSWRVAVEANNAQAWRMVPARCVLYVENYMLAGQYNKDVDMVMEQISIYLNGMVAGDDGMDAWVLDIDDTCLSNLLYYEGKRFGGDPWDPSTFKSWAQRGLCPAIPAVLRLHKRLVNGGFKVFLLTGRDEEALGASTAKNLCAQGFVGYERLILRGPAYKGQSAVVFKSAMRKQLVEEGYRIRGNVGDQWSDLMGDCIGDRIFKIPNPMYFVP

InterPro domains:
  IPR005519 Acid phosphatase, class B-like [PF03767] (13-228)
  IPR010028 Acid phosphatase, plant [TIGR01675] (11-229)
  IPR014403 Vegetative storage protein/acid phosphatase [PIRSF002674] (12-229)
  IPR023214 HAD superfamily [G3DSA:3.40.50.1000] (11-229)
  IPR036412 HAD-like superfamily [SSF56784] (73-226)

Secondary structure (DSSP, 8-state):
----HHHHHHHHHHHHHHHHHHHHTT-S-S--S--GGGHHHHHHHHHSSHHHHHHHHHHHHHHHHHTT----TTS-EEEEE-TBTTTB--HHHHHTTGGGTS---HHHHHHHHHT--PPB-HHHHHHHHHHHHTTPEEEEEEEEEHHHHHHHHHHHHHHHT--S-SEEEEE-GGGTT--HHHHHHHHHHHHHHTT-EEEEEEESSHHHH-SS---S-EEE----S----/----HHHHHHHHHHHHHHHHHHHHTT-S-S--S--GGGHHHHHHHHHSSHHHHHHHHHHHHHHHHHTT----TTS-EEEEE-TBTTTB--HHHHHTTGGGTS---HHHHHHHHHT--PPB-HHHHHHHHHHHHTTPEEEEEEEEEHHHHHHHHHHHHHHHT--S-SEEEEE-GGGTT--HHHHHHHHHHHHHHTT-EEEEEEESSHHHH-SS---S-EEE----S----

Solvent-accessible surface area (backbone atoms only — not comparable to full-atom values): 23882 Å² total; per-residue (Å²): 131,79,68,48,74,66,54,45,50,52,50,40,48,54,52,38,51,25,49,46,48,28,43,58,39,57,40,52,65,93,50,71,46,34,55,79,84,28,24,66,57,46,44,45,38,65,68,69,49,55,43,58,47,37,44,50,43,48,51,50,39,50,50,60,66,46,57,90,63,70,49,51,90,82,60,34,34,24,33,40,34,29,35,77,50,34,36,30,38,54,58,72,64,28,56,77,30,48,35,14,51,42,72,83,50,72,67,63,47,51,59,53,52,48,66,33,71,51,47,54,31,64,72,44,52,53,48,51,51,52,39,44,74,54,52,32,37,34,33,39,46,36,81,54,45,31,87,82,33,40,68,29,46,53,50,22,36,47,75,56,64,62,67,81,58,69,46,82,44,52,34,47,78,93,48,63,92,54,48,44,28,58,49,51,17,51,53,36,43,49,43,42,72,73,59,37,42,43,56,32,24,38,17,30,39,66,27,69,54,39,75,48,64,40,42,76,35,57,40,66,37,76,53,75,38,62,67,62,95,131,78,68,48,76,66,53,45,49,52,48,40,48,54,51,39,50,24,50,46,49,29,43,57,40,57,40,52,65,93,52,69,46,33,55,80,84,28,24,65,56,47,43,46,37,65,69,68,48,55,43,59,47,36,45,49,44,49,50,49,38,50,48,60,66,46,57,88,63,69,50,51,92,82,60,35,32,25,34,40,32,29,34,80,48,35,36,29,38,53,60,72,64,28,55,76,30,50,36,15,53,40,73,84,49,73,66,63,48,50,58,52,51,49,66,33,71,51,49,53,30,65,72,43,51,53,49,52,51,49,39,44,74,54,50,33,37,34,31,39,46,36,82,51,44,30,87,82,32,39,68,30,44,52,50,20,37,48,76,56,64,63,67,80,58,69,43,82,43,52,35,47,80,92,48,64,91,55,48,46,26,59,50,51,17,52,53,36,43,50,43,42,72,73,59,37,41,43,54,32,25,38,18,30,38,66,28,69,53,39,76,48,64,40,43,76,36,56,40,66,38,76,52,75,38,64,67,62,94

Organism: Cocos nucifera (NCBI:txid13894)